Protein AF-E1ZP11-F1 (afdb_monomer)

Foldseek 3Di:
DDDPQPPDPPPPLVPLLVVLVVLLVVLVVVVDDFFALVNLLVCLPDPPQQLVNQDGNHNLLSVLCVVVVPRSSLLRQDDLVNLVVNDVDSVVSVVVNVVSVVVNVVSSVSSVVSSVVVVVVVVVVVVVVVPPDDDDDPPPPVPVVVVVVVVVVVVVVVVVVVVVVVVVVVVVVVVVVVVVVVVVVVVVVVVVVVVVVVVVVVVVVVVVVVVVVVVVVVVVVVVVVVVVVVVVDDDDDDDDDDDDDDDDPVVVVVVVVVVVVVVVVVVVVVVVVVVVVVVVVVVVVVVVVVVVVVVVVVVVVVVVVVVVVVVVVVVVVVVVVVVVVVVVVVVVVVVVVVVVVVVVVVVVVVVVVVVVVVVVVVVVVVVVVVVVVVVVVVVVVVVVVVVVVVVVVVVVVVVVVVVVVVVVVVVVVVVVVVVVVVVVVVVVVVVVVVVVVVVVVVVVVVVVVVVVVVVVVVVVVVVVVVVVVVVVVVVVVVVVVVVPPPVPPPDDPDPDDDPVVVPPDD

Radius of gyration: 90.72 Å; Cα contacts (8 Å, |Δi|>4): 119; chains: 1; bounding box: 196×43×302 Å

Mean predicted aligned error: 21.11 Å

Structure (mmCIF, N/CA/C/O backbone):
data_AF-E1ZP11-F1
#
_entry.id   AF-E1ZP11-F1
#
loop_
_atom_site.group_PDB
_atom_site.id
_atom_site.type_symbol
_atom_site.label_atom_id
_atom_site.label_alt_id
_atom_site.label_comp_id
_atom_site.label_asym_id
_atom_site.label_entity_id
_atom_site.label_seq_id
_atom_site.pdbx_PDB_ins_code
_atom_site.Cartn_x
_atom_site.Cartn_y
_atom_site.Cartn_z
_atom_site.occupancy
_atom_site.B_iso_or_equiv
_atom_site.auth_seq_id
_atom_site.auth_comp_id
_atom_site.auth_asym_id
_atom_site.auth_atom_id
_atom_site.pdbx_PDB_model_num
ATOM 1 N N . MET A 1 1 ? 62.024 -9.717 11.336 1.00 39.78 1 MET A N 1
ATOM 2 C CA . MET A 1 1 ? 61.017 -9.051 12.190 1.00 39.78 1 MET A CA 1
ATOM 3 C C . MET A 1 1 ? 59.680 -9.188 11.478 1.00 39.78 1 MET A C 1
ATOM 5 O O . MET A 1 1 ? 59.434 -8.442 10.540 1.00 39.78 1 MET A O 1
ATOM 9 N N . GLY A 1 2 ? 58.913 -10.237 11.787 1.00 47.22 2 GLY A N 1
ATOM 10 C CA . GLY A 1 2 ? 57.655 -10.527 11.093 1.00 47.22 2 GLY A CA 1
ATOM 11 C C . GLY A 1 2 ? 56.611 -9.476 11.444 1.00 47.22 2 GLY A C 1
ATOM 12 O O . GLY A 1 2 ? 56.251 -9.351 12.612 1.00 47.22 2 GLY A O 1
ATOM 13 N N . ALA A 1 3 ? 56.169 -8.699 10.455 1.00 45.94 3 ALA A N 1
ATOM 14 C CA . ALA A 1 3 ? 54.997 -7.853 10.618 1.00 45.94 3 ALA A CA 1
ATOM 15 C C . ALA A 1 3 ? 53.807 -8.767 10.961 1.00 45.94 3 ALA A C 1
ATOM 17 O O . ALA A 1 3 ? 53.644 -9.786 10.281 1.00 45.94 3 ALA A O 1
ATOM 18 N N . PRO A 1 4 ? 53.026 -8.466 12.014 1.00 47.03 4 PRO A N 1
ATOM 19 C CA . PRO A 1 4 ? 51.849 -9.255 12.346 1.00 47.03 4 PRO A CA 1
ATOM 20 C C . PRO A 1 4 ? 50.947 -9.274 11.114 1.00 47.03 4 PRO A C 1
ATOM 22 O O . PRO A 1 4 ? 50.543 -8.223 10.615 1.00 47.03 4 PRO A O 1
ATOM 25 N N . THR A 1 5 ? 50.706 -10.465 10.573 1.00 47.81 5 THR A N 1
ATOM 26 C CA . THR A 1 5 ? 49.776 -10.643 9.466 1.00 47.81 5 THR A CA 1
ATOM 27 C C . THR A 1 5 ? 48.412 -10.106 9.906 1.00 47.81 5 THR A C 1
ATOM 29 O O . THR A 1 5 ? 47.981 -10.391 11.026 1.00 47.81 5 THR A O 1
ATOM 32 N N . PRO A 1 6 ? 47.708 -9.326 9.069 1.00 51.75 6 PRO A N 1
ATOM 33 C CA . PRO A 1 6 ? 46.373 -8.811 9.365 1.00 51.75 6 PRO A CA 1
ATOM 34 C C . PRO A 1 6 ? 45.306 -9.917 9.266 1.00 51.75 6 PRO A C 1
ATOM 36 O O . PRO A 1 6 ? 44.173 -9.663 8.864 1.00 51.75 6 PRO A O 1
ATOM 39 N N . GLU A 1 7 ? 45.646 -11.151 9.654 1.00 44.94 7 GLU A N 1
ATOM 40 C CA . GLU A 1 7 ? 44.672 -12.197 9.933 1.00 44.94 7 GLU A CA 1
ATOM 41 C C . GLU A 1 7 ? 43.923 -11.801 11.200 1.00 44.94 7 GLU A C 1
ATOM 43 O O . GLU A 1 7 ? 44.253 -12.174 12.322 1.00 44.94 7 GLU A O 1
ATOM 48 N N . THR A 1 8 ? 42.911 -10.967 10.980 1.00 52.72 8 THR A N 1
ATOM 49 C CA . THR A 1 8 ? 41.624 -11.029 11.651 1.00 52.72 8 THR A CA 1
ATOM 50 C C . THR A 1 8 ? 41.728 -11.436 13.113 1.00 52.72 8 THR A C 1
ATOM 52 O O . THR A 1 8 ? 41.360 -12.548 13.495 1.00 52.72 8 THR A O 1
ATOM 55 N N . SER A 1 9 ? 42.115 -10.488 13.963 1.00 55.97 9 SER A N 1
ATOM 56 C CA . SER A 1 9 ? 41.694 -10.491 15.359 1.00 55.97 9 SER A CA 1
ATOM 57 C C . SER A 1 9 ? 40.176 -10.277 15.408 1.00 55.97 9 SER A C 1
ATOM 59 O O . SER A 1 9 ? 39.669 -9.272 15.905 1.00 55.97 9 SER A O 1
ATOM 61 N N . ARG A 1 10 ? 39.415 -11.229 14.841 1.00 68.38 10 ARG A N 1
ATOM 62 C CA . ARG A 1 10 ? 37.992 -11.379 15.112 1.00 68.38 10 ARG A CA 1
ATOM 63 C C . ARG A 1 10 ? 37.915 -11.462 16.620 1.00 68.38 10 ARG A C 1
ATOM 65 O O . ARG A 1 10 ? 38.446 -12.399 17.220 1.00 68.38 10 ARG A O 1
ATOM 72 N N . ARG A 1 11 ? 37.334 -10.425 17.221 1.00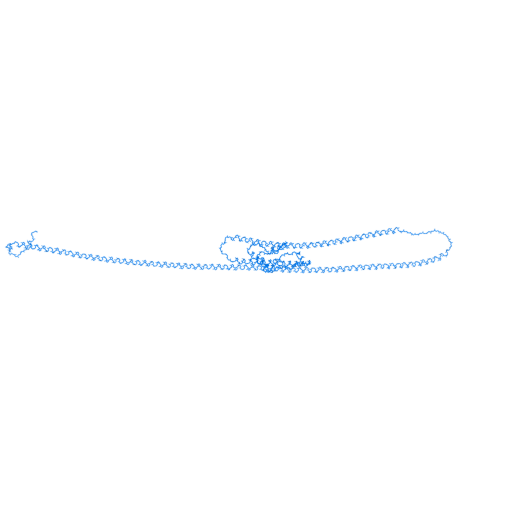 79.69 11 ARG A N 1
ATOM 73 C CA . ARG A 1 11 ? 37.085 -10.400 18.655 1.00 79.69 11 ARG A CA 1
ATOM 74 C C . ARG A 1 11 ? 36.417 -11.730 18.999 1.00 79.69 11 ARG A C 1
ATOM 76 O O . ARG A 1 11 ? 35.465 -12.102 18.305 1.00 79.69 11 ARG A O 1
ATOM 83 N N . PRO A 1 12 ? 36.920 -12.479 19.994 1.00 88.25 12 PRO A N 1
ATOM 84 C CA . PRO A 1 12 ? 36.317 -13.751 20.345 1.00 88.25 12 PRO A CA 1
ATOM 85 C C . PRO A 1 12 ? 34.819 -13.559 20.564 1.00 88.25 12 PRO A C 1
ATOM 87 O O . PRO A 1 12 ? 34.416 -12.573 21.185 1.00 88.25 12 PRO A O 1
ATOM 90 N N . LEU A 1 13 ? 34.001 -14.473 20.042 1.00 84.50 13 LEU A N 1
ATOM 91 C CA . LEU A 1 13 ? 32.548 -14.293 19.958 1.00 84.50 13 LEU A CA 1
ATOM 92 C C . LEU A 1 13 ? 31.906 -13.925 21.310 1.00 84.50 13 LEU A C 1
ATOM 94 O O . LEU A 1 13 ? 30.996 -13.108 21.377 1.00 84.50 13 LEU A O 1
ATOM 98 N N . TYR A 1 14 ? 32.455 -14.447 22.406 1.00 90.31 14 TYR A N 1
ATOM 99 C CA . TYR A 1 14 ? 31.993 -14.152 23.760 1.00 90.31 14 TYR A CA 1
ATOM 100 C C . TYR A 1 14 ? 32.256 -12.706 24.223 1.00 90.31 14 TYR A C 1
ATOM 102 O O . TYR A 1 14 ? 31.541 -12.204 25.085 1.00 90.31 14 TYR A O 1
ATOM 110 N N . THR A 1 15 ? 33.266 -12.018 23.681 1.00 90.88 15 THR A N 1
ATOM 111 C CA . THR A 1 15 ? 33.659 -10.677 24.153 1.00 90.88 15 THR A CA 1
ATOM 112 C C . THR A 1 15 ? 32.684 -9.598 23.696 1.00 90.88 15 THR A C 1
ATOM 114 O O . THR A 1 15 ? 32.229 -8.807 24.520 1.00 90.88 15 THR A O 1
ATOM 117 N N . TRP A 1 16 ? 32.312 -9.587 22.413 1.00 90.44 16 TRP A N 1
ATOM 118 C CA . TRP A 1 16 ? 31.368 -8.602 21.882 1.00 90.44 16 TRP A CA 1
ATOM 119 C C . TRP A 1 16 ? 29.923 -8.905 22.301 1.00 90.44 16 TRP A C 1
ATOM 121 O O . TRP A 1 16 ? 29.155 -7.973 22.528 1.00 90.44 16 TRP A O 1
ATOM 131 N N . LEU A 1 17 ? 29.559 -10.181 22.496 1.00 93.44 17 LEU A N 1
ATOM 132 C CA . LEU A 1 17 ? 28.259 -10.544 23.073 1.00 93.44 17 LEU A CA 1
ATOM 133 C C . LEU A 1 17 ? 28.115 -10.026 24.506 1.00 93.44 17 LEU A C 1
ATOM 135 O O . LEU A 1 17 ? 27.121 -9.374 24.816 1.00 93.44 17 LEU A O 1
ATOM 139 N N . ALA A 1 18 ? 29.130 -10.226 25.354 1.00 94.31 18 ALA A N 1
ATOM 140 C CA . ALA A 1 18 ? 29.127 -9.683 26.711 1.00 94.31 18 ALA A CA 1
ATOM 141 C C . ALA A 1 18 ? 29.075 -8.143 26.716 1.00 94.31 18 ALA A C 1
ATOM 143 O O . ALA A 1 18 ? 28.447 -7.537 27.585 1.00 94.31 18 ALA A O 1
ATOM 144 N N . GLU A 1 19 ? 29.720 -7.490 25.743 1.00 92.88 19 GLU A N 1
ATOM 145 C CA . GLU A 1 19 ? 29.642 -6.039 25.565 1.00 92.88 19 GLU A CA 1
ATOM 146 C C . GLU A 1 19 ? 28.220 -5.594 25.180 1.00 92.88 19 GLU A C 1
ATOM 148 O O . GLU A 1 19 ? 27.690 -4.665 25.789 1.00 92.88 19 GLU A O 1
ATOM 153 N N . LEU A 1 20 ? 27.556 -6.293 24.252 1.00 92.50 20 LEU A N 1
ATOM 154 C CA . LEU A 1 20 ? 26.165 -6.021 23.878 1.00 92.50 20 LEU A CA 1
ATOM 155 C C . LEU A 1 20 ? 25.178 -6.261 25.021 1.00 92.50 20 LEU A C 1
ATOM 157 O O . LEU A 1 20 ? 24.262 -5.463 25.194 1.00 92.50 20 LEU A O 1
ATOM 161 N N . GLU A 1 21 ? 25.353 -7.311 25.820 1.00 93.38 21 GLU A N 1
ATOM 162 C CA . GLU A 1 21 ? 24.506 -7.562 26.991 1.00 93.38 21 GLU A CA 1
ATOM 163 C C . GLU A 1 21 ? 24.641 -6.445 28.029 1.00 93.38 21 GLU A C 1
ATOM 165 O O . GLU A 1 21 ? 23.634 -5.887 28.468 1.00 93.38 21 GLU A O 1
ATOM 170 N N . ARG A 1 22 ? 25.873 -6.012 28.334 1.00 93.62 22 ARG A N 1
ATOM 171 C CA . ARG A 1 22 ? 26.100 -4.839 29.197 1.00 93.62 22 ARG A CA 1
ATOM 172 C C . ARG A 1 22 ? 25.450 -3.581 28.624 1.00 93.62 22 ARG A C 1
ATOM 174 O O . ARG A 1 22 ? 24.885 -2.782 29.370 1.00 93.62 22 ARG A O 1
ATOM 181 N N . MET A 1 23 ? 25.521 -3.392 27.305 1.00 91.94 23 MET A N 1
ATOM 182 C CA . MET A 1 23 ? 24.898 -2.254 26.629 1.00 91.94 23 MET A CA 1
ATOM 183 C C . MET A 1 23 ? 23.372 -2.331 26.645 1.00 91.94 23 MET A C 1
ATOM 185 O O . MET A 1 23 ? 22.733 -1.295 26.807 1.00 91.94 23 MET A O 1
ATOM 189 N N . ARG A 1 24 ? 22.778 -3.524 26.540 1.00 92.62 24 ARG A N 1
ATOM 190 C CA . ARG A 1 24 ? 21.332 -3.743 26.682 1.00 92.62 24 ARG A CA 1
ATOM 191 C C . ARG A 1 24 ? 20.861 -3.296 28.061 1.00 92.62 24 ARG A C 1
ATOM 193 O O . ARG A 1 24 ? 19.896 -2.539 28.163 1.00 92.62 24 ARG A O 1
ATOM 200 N N . ASP A 1 25 ? 21.571 -3.718 29.100 1.00 91.75 25 ASP A N 1
ATOM 201 C CA . ASP A 1 25 ? 21.212 -3.417 30.484 1.00 91.75 25 ASP A CA 1
ATOM 202 C C . ASP A 1 25 ? 21.407 -1.915 30.786 1.00 91.75 25 ASP A C 1
ATOM 204 O O . ASP A 1 25 ? 20.545 -1.273 31.392 1.00 91.75 25 ASP A O 1
ATOM 208 N N . ALA A 1 26 ? 22.474 -1.300 30.259 1.00 90.31 26 ALA A N 1
ATOM 209 C CA . ALA A 1 26 ? 22.696 0.148 30.338 1.00 90.31 26 ALA A CA 1
ATOM 210 C C . ALA A 1 26 ? 21.679 0.971 29.520 1.00 90.31 26 ALA A C 1
ATOM 212 O O . ALA A 1 26 ? 21.339 2.097 29.883 1.00 90.31 26 ALA A O 1
ATOM 213 N N . ALA A 1 27 ? 21.186 0.433 28.405 1.00 88.81 27 ALA A N 1
ATOM 214 C CA . ALA A 1 27 ? 20.169 1.078 27.583 1.00 88.81 27 ALA A CA 1
ATOM 215 C C . ALA A 1 27 ? 18.791 1.048 28.259 1.00 88.81 27 ALA A C 1
ATOM 217 O O . ALA A 1 27 ? 18.020 2.004 28.137 1.00 88.81 27 ALA A O 1
ATOM 218 N N . ALA A 1 28 ? 18.491 -0.031 28.990 1.00 87.81 28 ALA A N 1
ATOM 219 C CA . ALA A 1 28 ? 17.269 -0.169 29.775 1.00 87.81 28 ALA A CA 1
ATOM 220 C C . ALA A 1 28 ? 17.216 0.821 30.950 1.00 87.81 28 ALA A C 1
ATOM 222 O O . ALA A 1 28 ? 16.143 1.338 31.255 1.00 87.81 28 ALA A O 1
ATOM 223 N N . SER A 1 29 ? 18.362 1.147 31.560 1.00 89.69 29 SER A N 1
ATOM 224 C CA . SER A 1 29 ? 18.434 2.129 32.653 1.00 89.69 29 SER A CA 1
ATOM 225 C C . SER A 1 29 ? 18.308 3.589 32.196 1.00 89.69 29 SER A C 1
ATOM 227 O O . SER A 1 29 ? 18.137 4.478 33.025 1.00 89.69 29 SER A O 1
ATOM 229 N N . GLY A 1 30 ? 18.383 3.861 30.886 1.00 88.00 30 GLY A N 1
ATOM 230 C CA . GLY A 1 30 ? 18.268 5.214 30.330 1.00 88.00 30 GLY A CA 1
ATOM 231 C C . GLY A 1 30 ? 19.472 6.124 30.606 1.00 88.00 30 GLY A C 1
ATOM 232 O O . GLY A 1 30 ? 19.399 7.317 30.328 1.00 88.00 30 GLY A O 1
ATOM 233 N N . ALA A 1 31 ? 20.583 5.582 31.114 1.00 84.94 31 ALA A N 1
ATOM 234 C CA . ALA A 1 31 ? 21.754 6.357 31.531 1.00 84.94 31 ALA A CA 1
ATOM 235 C C . ALA A 1 31 ? 22.596 6.929 30.369 1.00 84.94 31 ALA A C 1
ATOM 237 O O . ALA A 1 31 ? 23.484 7.748 30.596 1.00 84.94 31 ALA A O 1
ATOM 238 N N . ARG A 1 32 ? 22.364 6.490 29.124 1.00 86.81 32 ARG A N 1
ATOM 239 C CA . ARG A 1 32 ? 23.138 6.897 27.938 1.00 86.81 32 ARG A CA 1
ATOM 240 C C . ARG A 1 32 ? 22.234 7.414 26.823 1.00 86.81 32 ARG A C 1
ATOM 242 O O . ARG A 1 32 ? 21.099 6.963 26.668 1.00 86.81 32 ARG A O 1
ATOM 249 N N . ALA A 1 33 ? 22.769 8.331 26.013 1.00 90.19 33 ALA A N 1
ATOM 250 C CA . ALA A 1 33 ? 22.117 8.789 24.790 1.00 90.19 33 ALA A CA 1
ATOM 251 C C . ALA A 1 33 ? 21.802 7.592 23.881 1.00 90.19 33 ALA A C 1
ATOM 253 O O . ALA A 1 33 ? 22.640 6.703 23.722 1.00 90.19 33 ALA A O 1
ATOM 254 N N . LYS A 1 34 ? 20.590 7.564 23.316 1.00 93.06 34 LYS A N 1
ATOM 255 C CA . LYS A 1 34 ? 20.090 6.456 22.493 1.00 93.06 34 LYS A CA 1
ATOM 256 C C . LYS A 1 34 ? 20.607 6.601 21.066 1.00 93.06 34 LYS A C 1
ATOM 258 O O . LYS A 1 34 ? 20.261 7.555 20.385 1.00 93.06 34 LYS A O 1
ATOM 263 N N . PHE A 1 35 ? 21.381 5.620 20.636 1.00 93.94 35 PHE A N 1
ATOM 264 C CA . PHE A 1 35 ? 22.008 5.520 19.330 1.00 93.94 35 PHE A CA 1
ATOM 265 C C . PHE A 1 35 ? 21.459 4.273 18.639 1.00 93.94 35 PHE A C 1
ATOM 267 O O . PHE A 1 35 ? 21.543 3.161 19.172 1.00 93.94 35 PHE A O 1
ATOM 274 N N . THR A 1 36 ? 20.783 4.463 17.516 1.00 96.62 36 THR A N 1
ATOM 275 C CA . THR A 1 36 ? 20.052 3.421 16.791 1.00 96.62 36 THR A CA 1
ATOM 276 C C . THR A 1 36 ? 20.891 2.817 15.666 1.00 96.62 36 THR A C 1
ATOM 278 O O . THR A 1 36 ? 21.903 3.383 15.275 1.00 96.62 36 THR A O 1
ATOM 281 N N . VAL A 1 37 ? 20.457 1.679 15.106 1.00 95.81 37 VAL A N 1
ATOM 282 C CA . VAL A 1 37 ? 21.101 1.080 13.914 1.00 95.81 37 VAL A CA 1
ATOM 283 C C . VAL A 1 37 ? 21.160 2.057 12.729 1.00 95.81 37 VAL A C 1
ATOM 285 O O . VAL A 1 37 ? 22.113 2.017 11.962 1.00 95.81 37 VAL A O 1
ATOM 288 N N . LEU A 1 38 ? 20.169 2.945 12.586 1.00 95.56 38 LEU A N 1
ATOM 289 C CA . LEU A 1 38 ? 20.170 3.978 11.543 1.00 95.56 38 LEU A CA 1
ATOM 290 C C . LEU A 1 38 ? 21.293 4.990 11.781 1.00 95.56 38 LEU A C 1
ATOM 292 O O . LEU A 1 38 ? 22.062 5.269 10.873 1.00 95.56 38 LEU A O 1
ATOM 296 N N . ASP A 1 39 ? 21.466 5.439 13.024 1.00 95.81 39 ASP A N 1
ATOM 297 C CA . ASP A 1 39 ? 22.561 6.352 13.353 1.00 95.81 39 ASP A CA 1
ATOM 298 C C . ASP A 1 39 ? 23.935 5.673 13.166 1.00 95.81 39 ASP A C 1
ATOM 300 O O . ASP A 1 39 ? 24.895 6.309 12.733 1.00 95.81 39 ASP A O 1
ATOM 304 N N . VAL A 1 40 ? 24.033 4.364 13.453 1.00 94.50 40 VAL A N 1
ATOM 305 C CA . VAL A 1 40 ? 25.230 3.555 13.153 1.00 94.50 40 VAL A CA 1
ATOM 306 C C . VAL A 1 40 ? 25.492 3.520 11.646 1.00 94.50 40 VAL A C 1
ATOM 308 O O . VAL A 1 40 ? 26.645 3.654 11.245 1.00 94.50 40 VAL A O 1
ATOM 311 N N . ALA A 1 41 ? 24.455 3.360 10.816 1.00 94.19 41 ALA A N 1
ATOM 312 C CA . ALA A 1 41 ? 24.583 3.369 9.360 1.00 94.19 41 ALA A CA 1
ATOM 313 C C . ALA A 1 41 ? 25.178 4.689 8.863 1.00 94.19 41 ALA A C 1
ATOM 315 O O . ALA A 1 41 ? 26.163 4.669 8.126 1.00 94.19 41 ALA A O 1
ATOM 316 N N . ASP A 1 42 ? 24.629 5.808 9.331 1.00 94.62 42 ASP A N 1
ATOM 317 C CA . ASP A 1 42 ? 25.051 7.144 8.914 1.00 94.62 42 ASP A CA 1
ATOM 318 C C . ASP A 1 42 ? 26.491 7.430 9.364 1.00 94.62 42 ASP A C 1
ATOM 320 O O . ASP A 1 42 ? 27.329 7.840 8.561 1.00 94.62 42 ASP A O 1
ATOM 324 N N . ARG A 1 43 ? 26.832 7.106 10.621 1.00 93.94 43 ARG A N 1
ATOM 325 C CA . ARG A 1 43 ? 28.194 7.303 11.148 1.00 93.94 43 ARG A CA 1
ATOM 326 C C . ARG A 1 43 ? 29.222 6.318 10.618 1.00 93.94 43 ARG A C 1
ATOM 328 O O . ARG A 1 43 ? 30.414 6.598 10.689 1.00 93.94 43 ARG A O 1
ATOM 335 N N . SER A 1 44 ? 28.803 5.152 10.127 1.00 93.75 44 SER A N 1
ATOM 336 C CA . SER A 1 44 ? 29.742 4.132 9.644 1.00 93.75 44 SER A CA 1
ATOM 337 C C . SER A 1 44 ? 30.581 4.617 8.464 1.00 93.75 44 SER A C 1
ATOM 339 O O . SER A 1 44 ? 31.670 4.090 8.269 1.00 93.75 44 SER A O 1
ATOM 341 N N . VAL A 1 45 ? 30.084 5.608 7.715 1.00 93.25 45 VAL A N 1
ATOM 342 C CA . VAL A 1 45 ? 30.723 6.190 6.527 1.00 93.25 45 VAL A CA 1
ATOM 343 C C . VAL A 1 45 ? 31.717 7.301 6.895 1.00 93.25 45 VAL A C 1
ATOM 345 O O . VAL A 1 45 ? 32.571 7.659 6.086 1.00 93.25 45 VAL A O 1
ATOM 348 N N . GLU A 1 46 ? 31.648 7.845 8.114 1.00 92.69 46 GLU A N 1
ATOM 349 C CA . GLU A 1 46 ? 32.518 8.942 8.533 1.00 92.69 46 GLU A CA 1
ATOM 350 C C . GLU A 1 46 ? 33.976 8.464 8.702 1.00 92.69 46 GLU A C 1
ATOM 352 O O . GLU A 1 46 ? 34.242 7.489 9.420 1.00 92.69 46 GLU A O 1
ATOM 357 N N . PRO A 1 47 ? 34.958 9.144 8.077 1.00 90.19 47 PRO A N 1
ATOM 358 C CA . PRO A 1 47 ? 36.359 8.778 8.223 1.00 90.19 47 PRO A CA 1
ATOM 359 C C . PRO A 1 47 ? 36.804 8.942 9.683 1.00 90.19 47 PRO A C 1
ATOM 361 O O . PRO A 1 47 ? 36.589 9.979 10.304 1.00 90.19 47 PRO A O 1
ATOM 364 N N . GLY A 1 48 ? 37.449 7.910 10.235 1.00 87.00 48 GLY A N 1
ATOM 365 C CA . GLY A 1 48 ? 37.902 7.894 11.632 1.00 87.00 48 GLY A CA 1
ATOM 366 C C . GLY A 1 48 ? 36.881 7.342 12.632 1.00 87.00 48 GLY A C 1
ATOM 367 O O . GLY A 1 48 ? 37.169 7.296 13.830 1.00 87.00 48 GLY A O 1
ATOM 368 N N . CYS A 1 49 ? 35.718 6.876 12.166 1.00 91.12 49 CYS A N 1
ATOM 369 C CA . CYS A 1 49 ? 34.772 6.158 13.008 1.00 91.12 49 CYS A CA 1
ATOM 370 C C . CYS A 1 49 ? 35.417 4.876 13.570 1.00 91.12 49 CYS A C 1
ATOM 372 O O . CYS A 1 49 ? 36.037 4.088 12.853 1.00 91.12 49 CYS A O 1
ATOM 374 N N . THR A 1 50 ? 35.317 4.681 14.886 1.00 91.50 50 THR A N 1
ATOM 375 C CA . THR A 1 50 ? 35.878 3.506 15.569 1.00 91.50 50 THR A CA 1
ATOM 376 C C . THR A 1 50 ? 34.802 2.444 15.771 1.00 91.50 50 THR A C 1
ATOM 378 O O . THR A 1 50 ? 33.619 2.761 15.868 1.00 91.50 50 THR A O 1
ATOM 381 N N . ALA A 1 51 ? 35.197 1.177 15.935 1.00 88.81 51 ALA A N 1
ATOM 382 C CA . ALA A 1 51 ? 34.248 0.095 16.224 1.00 88.81 51 ALA A CA 1
ATOM 383 C C . ALA A 1 51 ? 33.364 0.385 17.457 1.00 88.81 51 ALA A C 1
ATOM 385 O O . ALA A 1 51 ? 32.191 0.030 17.469 1.00 88.81 51 ALA A O 1
ATOM 386 N N . ALA A 1 52 ? 33.900 1.085 18.465 1.00 89.75 52 ALA A N 1
ATOM 387 C CA . ALA A 1 52 ? 33.143 1.507 19.643 1.00 89.75 52 ALA A CA 1
ATOM 388 C C . ALA A 1 52 ? 32.087 2.582 19.324 1.00 89.75 52 ALA A C 1
ATOM 390 O O . ALA A 1 52 ? 31.020 2.589 19.932 1.00 89.75 52 ALA A O 1
ATOM 391 N N . ALA A 1 53 ? 32.353 3.471 18.360 1.00 90.19 53 ALA A N 1
ATOM 392 C CA . ALA A 1 53 ? 31.392 4.478 17.908 1.00 90.19 53 ALA A CA 1
ATOM 393 C C . ALA A 1 53 ? 30.235 3.866 17.094 1.00 90.19 53 ALA A C 1
ATOM 395 O O . ALA A 1 53 ? 29.134 4.414 17.095 1.00 90.19 53 ALA A O 1
ATOM 396 N N . CYS A 1 54 ? 30.460 2.709 16.462 1.00 90.31 54 CYS A N 1
ATOM 397 C CA . CYS A 1 54 ? 29.429 1.924 15.777 1.00 90.31 54 CYS A CA 1
ATOM 398 C C . CYS A 1 54 ? 28.590 1.040 16.717 1.00 90.31 54 CYS A C 1
ATOM 400 O O . CYS A 1 54 ? 27.720 0.310 16.242 1.00 90.31 54 CYS A O 1
ATOM 402 N N . MET A 1 55 ? 28.816 1.078 18.034 1.00 93.50 55 MET A N 1
ATOM 403 C CA . MET A 1 55 ? 28.025 0.289 18.977 1.00 93.50 55 MET A CA 1
ATOM 404 C C . MET A 1 55 ? 26.643 0.926 19.191 1.00 93.50 55 MET A C 1
ATOM 406 O O . MET A 1 55 ? 26.559 2.034 19.732 1.00 93.50 55 MET A O 1
ATOM 410 N N . PRO A 1 56 ? 25.536 0.247 18.825 1.00 95.69 56 PRO A N 1
ATOM 411 C CA . PRO A 1 56 ? 24.206 0.762 19.105 1.00 95.69 56 PRO A CA 1
ATOM 412 C C . PRO A 1 56 ? 23.967 0.800 20.617 1.00 95.69 56 PRO A C 1
ATOM 414 O O . PRO A 1 56 ? 24.311 -0.128 21.347 1.00 95.69 56 PRO A O 1
ATOM 417 N N . THR A 1 57 ? 23.333 1.867 21.096 1.00 95.25 57 THR A N 1
ATOM 418 C CA . THR A 1 57 ? 22.965 2.032 22.514 1.00 95.25 57 THR A CA 1
ATOM 419 C C . THR A 1 57 ? 21.449 2.042 22.722 1.00 95.25 57 THR A C 1
ATOM 421 O O . THR A 1 57 ? 20.968 2.086 23.848 1.00 95.25 57 THR A O 1
ATOM 424 N N . SER A 1 58 ? 20.660 2.020 21.646 1.00 95.56 58 SER A N 1
ATOM 425 C CA . SER A 1 58 ? 19.206 1.897 21.717 1.00 95.56 58 SER A CA 1
ATOM 426 C C . SER A 1 58 ? 18.811 0.457 22.076 1.00 95.56 58 SER A C 1
ATOM 428 O O . SER A 1 58 ? 19.248 -0.457 21.372 1.00 95.56 58 SER A O 1
ATOM 430 N N . PRO A 1 59 ? 17.928 0.223 23.075 1.00 95.81 59 PRO A N 1
ATOM 431 C CA . PRO A 1 59 ? 17.585 -1.127 23.538 1.00 95.81 59 PRO A CA 1
ATOM 432 C C . PRO A 1 59 ? 17.156 -2.072 22.409 1.00 95.81 59 PRO A C 1
ATOM 434 O O . PRO A 1 59 ? 17.617 -3.203 22.325 1.00 95.81 59 PRO A O 1
ATOM 437 N N . ARG A 1 60 ? 16.329 -1.575 21.479 1.00 96.06 60 ARG A N 1
ATOM 438 C CA . ARG A 1 60 ? 15.824 -2.359 20.338 1.00 96.06 60 ARG A CA 1
ATOM 439 C C . ARG A 1 60 ? 16.895 -2.651 19.293 1.00 96.06 60 ARG A C 1
ATOM 441 O O . ARG A 1 60 ? 16.832 -3.660 18.610 1.00 96.06 60 ARG A O 1
ATOM 448 N N . SER A 1 61 ? 17.852 -1.740 19.137 1.00 97.06 61 SER A N 1
ATOM 449 C CA . SER A 1 61 ? 18.961 -1.914 18.193 1.00 97.06 61 SER A CA 1
ATOM 450 C C . SER A 1 61 ? 19.957 -2.944 18.725 1.00 97.06 61 SER A C 1
ATOM 452 O O . SER A 1 61 ? 20.380 -3.820 17.982 1.00 97.06 61 SER A O 1
ATOM 454 N N . VAL A 1 62 ? 20.241 -2.896 20.030 1.00 96.56 62 VAL A N 1
ATOM 455 C CA . VAL A 1 62 ? 21.042 -3.910 20.728 1.00 96.56 62 VAL A CA 1
ATOM 456 C C . VAL A 1 62 ? 20.366 -5.283 20.670 1.00 96.56 62 VAL A C 1
ATOM 458 O O . VAL A 1 62 ? 21.016 -6.272 20.344 1.00 96.56 62 VAL A O 1
ATOM 461 N N . GLU A 1 63 ? 19.056 -5.352 20.924 1.00 96.25 63 GLU A N 1
ATOM 462 C CA . GLU A 1 63 ? 18.304 -6.608 20.830 1.00 96.25 63 GLU A CA 1
ATOM 463 C C . GLU A 1 63 ? 18.303 -7.181 19.404 1.00 96.25 63 GLU A C 1
ATOM 465 O O . GLU A 1 63 ? 18.481 -8.385 19.240 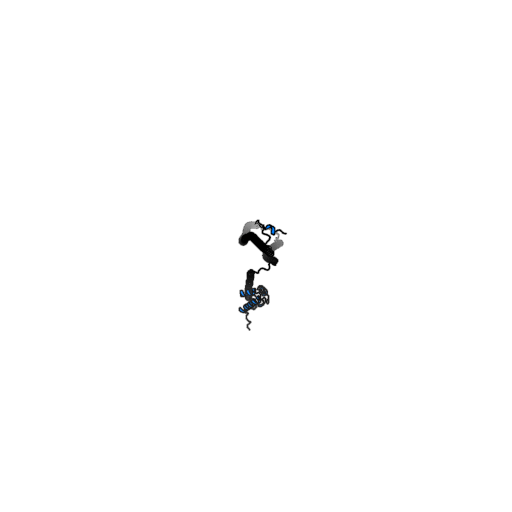1.00 96.25 63 GLU A O 1
ATOM 470 N N . ALA A 1 64 ? 18.178 -6.340 18.370 1.00 97.69 64 ALA A N 1
ATOM 471 C CA . ALA A 1 64 ? 18.285 -6.783 16.979 1.00 97.69 64 ALA A CA 1
ATOM 472 C C . ALA A 1 64 ? 19.665 -7.402 16.673 1.00 97.69 64 ALA A C 1
ATOM 474 O O . ALA A 1 64 ? 19.729 -8.474 16.069 1.00 97.69 64 ALA A O 1
ATOM 475 N N . CYS A 1 65 ? 20.759 -6.786 17.143 1.00 96.81 65 CYS A N 1
ATOM 476 C CA . CYS A 1 65 ? 22.111 -7.347 17.013 1.00 96.81 65 CYS A CA 1
ATOM 477 C C . CYS A 1 65 ? 22.249 -8.702 17.719 1.00 96.81 65 CYS A C 1
ATOM 479 O O . CYS A 1 65 ? 22.796 -9.637 17.135 1.00 96.81 65 CYS A O 1
ATOM 481 N N . LEU A 1 66 ? 21.713 -8.829 18.938 1.00 96.62 66 LEU A N 1
ATOM 482 C CA . LEU A 1 66 ? 21.739 -10.080 19.702 1.00 96.62 66 LEU A CA 1
ATOM 483 C C . LEU A 1 66 ? 20.932 -11.195 19.018 1.00 96.62 66 LEU A C 1
ATOM 485 O O . LEU A 1 66 ? 21.411 -12.322 18.937 1.00 96.62 66 LEU A O 1
ATOM 489 N N . ARG A 1 67 ? 19.738 -10.892 18.489 1.00 97.00 67 ARG A N 1
ATOM 490 C CA . ARG A 1 67 ? 18.877 -11.884 17.816 1.00 97.00 67 ARG A CA 1
ATOM 491 C C . ARG A 1 67 ? 19.474 -12.420 16.524 1.00 97.00 67 ARG A C 1
ATOM 493 O O . ARG A 1 67 ? 19.342 -13.606 16.245 1.00 97.00 67 ARG A O 1
ATOM 500 N N . LEU A 1 68 ? 20.102 -11.548 15.737 1.00 97.12 68 LEU A N 1
ATOM 501 C CA . LEU A 1 68 ? 20.716 -11.936 14.468 1.00 97.12 68 LEU A CA 1
ATOM 502 C C . LEU A 1 68 ? 22.151 -12.453 14.630 1.00 97.12 68 LEU A C 1
ATOM 504 O O . LEU A 1 68 ? 22.717 -12.969 13.671 1.00 97.12 68 LEU A O 1
ATOM 508 N N . GLY A 1 69 ? 22.753 -12.307 15.814 1.00 96.12 69 GLY A N 1
ATOM 509 C CA . GLY A 1 69 ? 24.150 -12.671 16.043 1.00 96.12 69 GLY A CA 1
ATOM 510 C C . GLY A 1 69 ? 25.126 -11.837 15.204 1.00 96.12 69 GLY A C 1
ATOM 511 O O . GLY A 1 69 ? 26.168 -12.344 14.791 1.00 96.12 69 GLY A O 1
ATOM 512 N N . ILE A 1 70 ? 24.786 -10.575 14.922 1.00 96.50 70 ILE A N 1
ATOM 513 C CA . ILE A 1 70 ? 25.611 -9.673 14.109 1.00 96.50 70 ILE A CA 1
ATOM 514 C C . ILE A 1 70 ? 26.455 -8.790 15.031 1.00 96.50 70 ILE A C 1
ATOM 516 O O . ILE A 1 70 ? 25.914 -8.017 15.822 1.00 96.50 70 ILE A O 1
ATOM 520 N N . ASP A 1 71 ? 27.778 -8.872 14.876 1.00 95.06 71 ASP A N 1
ATOM 521 C CA . ASP A 1 71 ? 28.736 -7.989 15.546 1.00 95.06 71 ASP A CA 1
ATOM 522 C C . ASP A 1 71 ? 28.628 -6.556 14.977 1.00 95.06 71 ASP A C 1
ATOM 524 O O . ASP A 1 71 ? 28.825 -6.365 13.769 1.00 95.06 71 ASP A O 1
ATOM 528 N N . PRO A 1 72 ? 28.352 -5.529 15.805 1.00 95.25 72 PRO A N 1
ATOM 529 C CA . PRO A 1 72 ? 28.306 -4.138 15.357 1.00 95.25 72 PRO A CA 1
ATOM 530 C C . PRO A 1 72 ? 29.610 -3.645 14.719 1.00 95.25 72 PRO A C 1
ATOM 532 O O . PRO A 1 72 ? 29.569 -2.779 13.846 1.00 95.25 72 PRO A O 1
ATOM 535 N N . ALA A 1 73 ? 30.767 -4.207 15.088 1.00 93.56 73 ALA A N 1
ATOM 536 C CA . ALA A 1 73 ? 32.048 -3.833 14.488 1.00 93.56 73 ALA A CA 1
ATOM 537 C C . ALA A 1 73 ? 32.123 -4.180 12.988 1.00 93.56 73 ALA A C 1
ATOM 539 O O . ALA A 1 73 ? 32.877 -3.554 12.244 1.00 93.56 73 ALA A O 1
ATOM 540 N N . CYS A 1 74 ? 31.319 -5.144 12.528 1.00 94.06 74 CYS A N 1
ATOM 541 C CA . CYS A 1 74 ? 31.196 -5.499 11.114 1.00 94.06 74 CYS A CA 1
ATOM 542 C C . CYS A 1 74 ? 30.329 -4.526 10.299 1.00 94.06 74 CYS A C 1
ATOM 544 O O . CYS A 1 74 ? 30.206 -4.711 9.091 1.00 94.06 74 CYS A O 1
ATOM 546 N N . LEU A 1 75 ? 29.700 -3.532 10.936 1.00 95.25 75 LEU A N 1
ATOM 547 C CA . LEU A 1 75 ? 28.904 -2.503 10.257 1.00 95.25 75 LEU A CA 1
ATOM 548 C C . LEU A 1 75 ? 29.741 -1.288 9.835 1.00 95.25 75 LEU A C 1
ATOM 550 O O . LEU A 1 75 ? 29.260 -0.458 9.063 1.00 95.25 75 LEU A O 1
ATOM 554 N N . LEU A 1 76 ? 30.978 -1.186 10.332 1.00 95.00 76 LEU A N 1
ATOM 555 C CA . LEU A 1 76 ? 31.913 -0.114 10.005 1.00 95.00 76 LEU A CA 1
ATOM 556 C C . LEU A 1 76 ? 32.283 -0.170 8.515 1.00 95.00 76 LEU A C 1
ATOM 558 O O . LEU A 1 76 ? 32.716 -1.216 8.029 1.00 95.00 76 LEU A O 1
ATOM 562 N N . HIS A 1 77 ? 32.138 0.946 7.795 1.00 95.81 77 HIS A N 1
ATOM 563 C CA . HIS A 1 77 ? 32.595 1.021 6.412 1.00 95.81 77 HIS A CA 1
ATOM 564 C C . HIS A 1 77 ? 34.123 1.086 6.386 1.00 95.81 77 HIS A C 1
ATOM 566 O O . HIS A 1 77 ? 34.748 1.897 7.073 1.00 95.81 77 HIS A O 1
ATOM 572 N N . ARG A 1 78 ? 34.732 0.211 5.589 1.00 95.00 78 ARG A N 1
ATOM 573 C CA . ARG A 1 78 ? 36.178 0.176 5.382 1.00 95.00 78 ARG A CA 1
ATOM 574 C C . ARG A 1 78 ? 36.455 0.668 3.965 1.00 95.00 78 ARG A C 1
ATOM 576 O O . ARG A 1 78 ? 35.996 0.017 3.030 1.00 95.00 78 ARG A O 1
ATOM 583 N N . PRO A 1 79 ? 37.173 1.788 3.779 1.00 95.62 79 PRO A N 1
ATOM 584 C CA . PRO A 1 79 ? 37.461 2.293 2.442 1.00 95.62 79 PRO A CA 1
ATOM 585 C C . PRO A 1 79 ? 38.385 1.330 1.689 1.00 95.62 79 PRO A C 1
ATOM 587 O O . PRO A 1 79 ? 39.133 0.570 2.308 1.00 95.62 79 PRO A O 1
ATOM 590 N N . LEU A 1 80 ? 38.389 1.406 0.355 1.00 95.69 80 LEU A N 1
ATOM 591 C CA . LEU A 1 80 ? 39.239 0.576 -0.510 1.00 95.69 80 LEU A CA 1
ATOM 592 C C . LEU A 1 80 ? 40.726 0.617 -0.098 1.00 95.69 80 LEU A C 1
ATOM 594 O O . LEU A 1 80 ? 41.403 -0.410 -0.107 1.00 95.69 80 LEU A O 1
ATOM 598 N N . ASP A 1 81 ? 41.203 1.768 0.382 1.00 95.12 81 ASP A N 1
ATOM 599 C CA . ASP A 1 81 ? 42.562 1.967 0.904 1.00 95.12 81 ASP A CA 1
ATOM 600 C C . ASP A 1 81 ? 42.945 0.999 2.033 1.00 95.12 81 ASP A C 1
ATOM 602 O O . ASP A 1 81 ? 44.114 0.641 2.177 1.00 95.12 81 ASP A O 1
ATOM 606 N N . HIS A 1 82 ? 41.980 0.561 2.847 1.00 93.62 82 HIS A N 1
ATOM 607 C CA . HIS A 1 82 ? 42.212 -0.428 3.900 1.00 93.62 82 HIS A CA 1
ATOM 608 C C . HIS A 1 82 ? 42.570 -1.802 3.308 1.00 93.62 82 HIS A C 1
ATOM 610 O O . HIS A 1 82 ? 43.478 -2.483 3.793 1.00 93.62 82 HIS A O 1
ATOM 616 N N . PHE A 1 83 ? 41.879 -2.199 2.240 1.00 94.56 83 PHE A N 1
ATOM 617 C CA . PHE A 1 83 ? 42.103 -3.471 1.553 1.00 94.56 83 PHE A CA 1
ATOM 618 C C . PHE A 1 83 ? 43.375 -3.438 0.713 1.00 94.56 83 PHE A C 1
ATOM 620 O O . PHE A 1 83 ? 44.119 -4.410 0.724 1.00 94.56 83 PHE A O 1
ATOM 627 N N . LEU A 1 84 ? 43.700 -2.300 0.094 1.00 95.00 84 LEU A N 1
ATOM 628 C CA . LEU A 1 84 ? 44.960 -2.109 -0.635 1.00 95.00 84 LEU A CA 1
ATOM 629 C C . LEU A 1 84 ? 46.208 -2.245 0.252 1.00 95.00 84 LEU A C 1
ATOM 631 O O . LEU A 1 84 ? 47.277 -2.587 -0.241 1.00 95.00 84 LEU A O 1
ATOM 635 N N . ARG A 1 85 ? 46.096 -1.980 1.561 1.00 93.75 85 ARG A N 1
ATOM 636 C CA . ARG A 1 85 ? 47.197 -2.204 2.518 1.00 93.75 85 ARG A CA 1
ATOM 637 C C . ARG A 1 85 ? 47.338 -3.666 2.935 1.00 93.75 85 ARG A C 1
ATOM 639 O O . ARG A 1 85 ? 48.417 -4.062 3.366 1.00 93.75 85 ARG A O 1
ATOM 646 N N . SER A 1 86 ? 46.244 -4.421 2.872 1.00 89.31 86 SER A N 1
ATOM 647 C CA . SER A 1 86 ? 46.168 -5.803 3.358 1.00 89.31 86 SER A CA 1
ATOM 648 C C . SER A 1 86 ? 46.479 -6.800 2.241 1.00 89.31 86 SER A C 1
ATOM 650 O O . SER A 1 86 ? 47.239 -7.744 2.446 1.00 89.31 86 SER A O 1
ATOM 652 N N . GLU A 1 87 ? 45.934 -6.556 1.051 1.00 88.75 87 GLU A N 1
ATOM 653 C CA . GLU A 1 87 ? 46.100 -7.386 -0.136 1.00 88.75 87 GLU A CA 1
ATOM 654 C C . GLU A 1 87 ? 47.265 -6.902 -1.002 1.00 88.75 87 GLU A C 1
ATOM 656 O O . GLU A 1 87 ? 47.501 -5.708 -1.161 1.00 88.75 87 GLU A O 1
ATOM 661 N N . ARG A 1 88 ? 47.996 -7.840 -1.613 1.00 83.50 88 ARG A N 1
ATOM 662 C CA . ARG A 1 88 ? 49.131 -7.506 -2.496 1.00 83.50 88 ARG A CA 1
ATOM 663 C C . ARG A 1 88 ? 48.702 -7.066 -3.899 1.00 83.50 88 ARG A C 1
ATOM 665 O O . ARG A 1 88 ? 49.500 -6.449 -4.597 1.00 83.50 88 ARG A O 1
ATOM 672 N N . SER A 1 89 ? 47.489 -7.426 -4.325 1.00 94.88 89 SER A N 1
ATOM 673 C CA . SER A 1 89 ? 46.967 -7.152 -5.670 1.00 94.88 89 SER A CA 1
ATOM 674 C C . SER A 1 89 ? 45.786 -6.176 -5.613 1.00 94.88 89 SER A C 1
ATOM 676 O O . SER A 1 89 ? 44.883 -6.390 -4.799 1.00 94.88 89 SER A O 1
ATOM 678 N N . PRO A 1 90 ? 45.742 -5.145 -6.483 1.00 94.88 90 PRO A N 1
ATOM 679 C CA . PRO A 1 90 ? 44.645 -4.178 -6.508 1.00 94.88 90 PRO A CA 1
ATOM 680 C C . PRO A 1 90 ? 43.302 -4.815 -6.892 1.00 94.88 90 PRO A C 1
ATOM 682 O O . PRO A 1 90 ? 42.271 -4.429 -6.351 1.00 94.88 90 PRO A O 1
ATOM 685 N N . GLU A 1 91 ? 43.307 -5.830 -7.760 1.00 94.94 91 GLU A N 1
ATOM 686 C CA . GLU A 1 91 ? 42.089 -6.544 -8.167 1.00 94.94 91 GLU A CA 1
ATOM 687 C C . GLU A 1 91 ? 41.492 -7.351 -7.004 1.00 94.94 91 GLU A C 1
ATOM 689 O O . GLU A 1 91 ? 40.281 -7.341 -6.790 1.00 94.94 91 GLU A O 1
ATOM 694 N N . LEU A 1 92 ? 42.345 -8.000 -6.200 1.00 93.44 92 LEU A N 1
ATOM 695 C CA . LEU A 1 92 ? 41.911 -8.728 -5.003 1.00 93.44 92 LEU A CA 1
ATOM 696 C C . LEU A 1 92 ? 41.401 -7.774 -3.922 1.00 93.44 92 LEU A C 1
ATOM 698 O O . LEU A 1 92 ? 40.394 -8.068 -3.283 1.00 93.44 92 LEU A O 1
ATOM 702 N N . ALA A 1 93 ? 42.047 -6.616 -3.753 1.00 95.19 93 ALA A N 1
ATOM 703 C CA . ALA A 1 93 ? 41.584 -5.581 -2.834 1.00 95.19 93 ALA A CA 1
ATOM 704 C C . ALA A 1 93 ? 40.194 -5.057 -3.222 1.00 95.19 93 ALA A C 1
ATOM 706 O O . ALA A 1 93 ? 39.343 -4.879 -2.351 1.00 95.19 93 ALA A O 1
ATOM 707 N N . GLN A 1 94 ? 39.952 -4.845 -4.520 1.00 95.94 94 GLN A N 1
ATOM 708 C CA . GLN A 1 94 ? 38.655 -4.404 -5.023 1.00 95.94 94 GLN A CA 1
ATOM 709 C C . GLN A 1 94 ? 37.573 -5.469 -4.810 1.00 95.94 94 GLN A C 1
ATOM 711 O O . GLN A 1 94 ? 36.510 -5.155 -4.281 1.00 95.94 94 GLN A O 1
ATOM 716 N N . LEU A 1 95 ? 37.862 -6.734 -5.127 1.00 94.69 95 LEU A N 1
ATOM 717 C CA . LEU A 1 95 ? 36.920 -7.836 -4.917 1.00 94.69 95 LEU A CA 1
ATOM 718 C C . LEU A 1 95 ? 36.614 -8.056 -3.424 1.00 94.69 95 LEU A C 1
ATOM 720 O O . LEU A 1 95 ? 35.461 -8.279 -3.054 1.00 94.69 95 LEU A O 1
ATOM 724 N N . ALA A 1 96 ? 37.621 -7.943 -2.551 1.00 94.75 96 ALA A N 1
ATOM 725 C CA . ALA A 1 96 ? 37.445 -8.015 -1.101 1.00 94.75 96 ALA A CA 1
ATOM 726 C C . ALA A 1 96 ? 36.606 -6.845 -0.560 1.00 94.75 96 ALA A C 1
ATOM 728 O O . ALA A 1 96 ? 35.722 -7.064 0.270 1.00 94.75 96 ALA A O 1
ATOM 729 N N . PHE A 1 97 ? 36.840 -5.626 -1.058 1.00 96.81 97 PHE A N 1
ATOM 730 C CA . PHE A 1 97 ? 36.047 -4.444 -0.720 1.00 96.81 97 PHE A CA 1
ATOM 731 C C . PHE A 1 97 ? 34.583 -4.610 -1.137 1.00 96.81 97 PHE A C 1
ATOM 733 O O . PHE A 1 97 ? 33.693 -4.443 -0.307 1.00 96.81 97 PHE A O 1
ATOM 740 N N . GLU A 1 98 ? 34.326 -4.983 -2.393 1.00 97.00 98 GLU A N 1
ATOM 741 C CA . GLU A 1 98 ? 32.971 -5.194 -2.914 1.00 97.00 98 GLU A CA 1
ATOM 742 C C . GLU A 1 98 ? 32.233 -6.279 -2.118 1.00 97.00 98 GLU A C 1
ATOM 744 O O . GLU A 1 98 ? 31.063 -6.112 -1.768 1.00 97.00 98 GLU A O 1
ATOM 749 N N . HIS A 1 99 ? 32.929 -7.363 -1.764 1.00 96.69 99 HIS A N 1
ATOM 750 C CA . HIS A 1 99 ? 32.370 -8.439 -0.953 1.00 96.69 99 HIS A CA 1
ATOM 751 C C . HIS A 1 99 ? 32.057 -8.009 0.491 1.00 96.69 99 HIS A C 1
ATOM 753 O O . HIS A 1 99 ? 30.946 -8.260 0.969 1.00 96.69 99 HIS A O 1
ATOM 759 N N . GLU A 1 100 ? 32.994 -7.361 1.199 1.00 95.88 100 GLU A N 1
ATOM 760 C CA . GLU A 1 100 ? 32.745 -6.874 2.566 1.00 95.88 100 GLU A CA 1
ATOM 761 C C . GLU A 1 100 ? 31.648 -5.802 2.589 1.00 95.88 100 GLU A C 1
ATOM 763 O O . GLU A 1 100 ? 30.798 -5.825 3.479 1.00 95.88 100 GLU A O 1
ATOM 768 N N . GLU A 1 101 ? 31.614 -4.905 1.603 1.00 96.81 101 GLU A N 1
ATOM 769 C CA . GLU A 1 101 ? 30.598 -3.858 1.493 1.00 96.81 101 GLU A CA 1
ATOM 770 C C . GLU A 1 101 ? 29.208 -4.443 1.203 1.00 96.81 101 GLU A C 1
ATOM 772 O O . GLU A 1 101 ? 28.231 -4.038 1.837 1.00 96.81 101 GLU A O 1
ATOM 777 N N . ALA A 1 102 ? 29.105 -5.452 0.331 1.00 97.00 102 ALA A N 1
ATOM 778 C CA . ALA A 1 102 ? 27.853 -6.173 0.105 1.00 97.00 102 ALA A CA 1
ATOM 779 C C . ALA A 1 102 ? 27.358 -6.863 1.391 1.00 97.00 102 ALA A C 1
ATOM 781 O O . ALA A 1 102 ? 26.215 -6.661 1.807 1.00 97.00 102 ALA A O 1
ATOM 782 N N . LEU A 1 103 ? 28.237 -7.596 2.090 1.00 97.00 103 LEU A N 1
ATOM 783 C CA . LEU A 1 103 ? 27.901 -8.233 3.369 1.00 97.00 103 LEU A CA 1
ATOM 784 C C . LEU A 1 103 ? 27.492 -7.216 4.440 1.00 97.00 103 LEU A C 1
ATOM 786 O O . LEU A 1 103 ? 26.586 -7.481 5.234 1.00 97.00 103 LEU A O 1
ATOM 790 N N . ARG A 1 104 ? 28.155 -6.057 4.483 1.00 96.31 104 ARG A N 1
ATOM 791 C CA . ARG A 1 104 ? 27.825 -4.955 5.391 1.00 96.31 104 ARG A CA 1
ATOM 792 C C . ARG A 1 104 ? 26.416 -4.439 5.120 1.00 96.31 104 ARG A C 1
ATOM 794 O O . ARG A 1 104 ? 25.626 -4.330 6.058 1.00 96.31 104 ARG A O 1
ATOM 801 N N . GLN A 1 105 ? 26.083 -4.167 3.859 1.00 96.75 105 GLN A N 1
ATOM 802 C CA . GLN A 1 105 ? 24.758 -3.689 3.460 1.00 96.75 105 GLN A CA 1
ATOM 803 C C . GLN A 1 105 ? 23.661 -4.707 3.776 1.00 96.75 105 GLN A C 1
ATOM 805 O O . GLN A 1 105 ? 22.609 -4.322 4.286 1.00 96.75 105 GLN A O 1
ATOM 810 N N . ASP A 1 106 ? 23.903 -5.995 3.539 1.00 97.31 106 ASP A N 1
ATOM 811 C CA . ASP A 1 106 ? 22.929 -7.049 3.834 1.00 97.31 106 ASP A CA 1
ATOM 812 C C . ASP A 1 106 ? 22.694 -7.212 5.339 1.00 97.31 106 ASP A C 1
ATOM 814 O O . ASP A 1 106 ? 21.548 -7.272 5.792 1.00 97.31 106 ASP A O 1
ATOM 818 N N . ARG A 1 107 ? 23.763 -7.179 6.145 1.00 97.25 107 ARG A N 1
ATOM 819 C CA . ARG A 1 107 ? 23.665 -7.168 7.615 1.00 97.25 107 ARG A CA 1
ATOM 820 C C . ARG A 1 107 ? 22.909 -5.946 8.125 1.00 97.25 107 ARG A C 1
ATOM 822 O O . ARG A 1 107 ? 22.077 -6.070 9.021 1.00 97.25 107 ARG A O 1
ATOM 829 N N . LEU A 1 108 ? 23.175 -4.775 7.551 1.00 96.81 108 LEU A N 1
ATOM 830 C CA . LEU A 1 108 ? 22.509 -3.535 7.930 1.00 96.81 108 LEU A CA 1
ATOM 831 C C . LEU A 1 108 ? 21.009 -3.582 7.601 1.00 96.81 108 LEU A C 1
ATOM 833 O O . LEU A 1 108 ? 20.192 -3.239 8.454 1.00 96.81 108 LEU A O 1
ATOM 837 N N . LYS A 1 109 ? 20.637 -4.064 6.407 1.00 97.50 109 LYS A N 1
ATOM 838 C CA . LYS A 1 109 ? 19.232 -4.280 6.018 1.00 97.50 109 LYS A CA 1
ATOM 839 C C . LYS A 1 109 ? 18.532 -5.232 6.986 1.00 97.50 109 LYS A C 1
ATOM 841 O O . LYS A 1 109 ? 17.488 -4.871 7.527 1.00 97.50 109 LYS A O 1
ATOM 846 N N . ALA A 1 110 ? 19.141 -6.383 7.278 1.00 97.19 110 ALA A N 1
ATOM 847 C CA . ALA A 1 110 ? 18.586 -7.361 8.212 1.00 97.19 110 ALA A CA 1
ATOM 848 C C . ALA A 1 110 ? 18.372 -6.764 9.618 1.00 97.19 110 ALA A C 1
ATOM 850 O O . ALA A 1 110 ? 17.325 -6.969 10.233 1.00 97.19 110 ALA A O 1
ATOM 851 N N . LEU A 1 111 ? 19.321 -5.960 10.115 1.00 97.75 111 LEU A N 1
ATOM 852 C CA . LEU A 1 111 ? 19.185 -5.271 11.403 1.00 97.75 111 LEU A CA 1
ATOM 853 C C . LEU A 1 111 ? 18.082 -4.208 11.401 1.00 97.75 111 LEU A C 1
ATOM 855 O O . LEU A 1 111 ? 17.368 -4.074 12.396 1.00 97.75 111 LEU A O 1
ATOM 859 N N . ILE A 1 112 ? 17.933 -3.445 10.316 1.00 97.38 112 ILE A N 1
ATOM 860 C CA . ILE A 1 112 ? 16.862 -2.448 10.176 1.00 97.38 112 ILE A CA 1
ATOM 861 C C . ILE A 1 112 ? 15.493 -3.139 10.178 1.00 97.38 112 ILE A C 1
ATOM 863 O O . ILE A 1 112 ? 14.575 -2.675 10.861 1.00 97.38 112 ILE A O 1
ATOM 867 N N . GLU A 1 113 ? 15.360 -4.258 9.465 1.00 97.62 113 GLU A N 1
ATOM 868 C CA . GLU A 1 113 ? 14.134 -5.058 9.419 1.00 97.62 113 GLU A CA 1
ATOM 869 C C . GLU A 1 113 ? 13.790 -5.670 10.781 1.00 97.62 113 GLU A C 1
ATOM 871 O O . GLU A 1 113 ? 12.665 -5.498 11.257 1.00 97.62 113 GLU A O 1
ATOM 876 N N . GLU A 1 114 ? 14.748 -6.304 11.465 1.00 97.81 114 GLU A N 1
ATOM 877 C CA . GLU A 1 114 ? 14.498 -6.894 12.788 1.00 97.81 114 GLU A CA 1
ATOM 878 C C . GLU A 1 114 ? 14.221 -5.808 13.840 1.00 97.81 114 GLU A C 1
ATOM 880 O O . GLU A 1 114 ? 13.313 -5.951 14.662 1.00 97.81 114 GLU A O 1
ATOM 885 N N . ARG A 1 115 ? 14.905 -4.656 13.775 1.00 96.94 115 ARG A N 1
ATOM 886 C CA . ARG A 1 115 ? 14.579 -3.489 14.612 1.00 96.94 115 ARG A CA 1
ATOM 887 C C . ARG A 1 115 ? 13.143 -3.033 14.368 1.00 96.94 115 ARG A C 1
ATOM 889 O O . ARG A 1 115 ? 12.412 -2.809 15.331 1.00 96.94 115 ARG A O 1
ATOM 896 N N . ARG A 1 116 ? 12.718 -2.895 13.110 1.00 96.81 116 ARG A N 1
ATOM 897 C CA . ARG A 1 116 ? 11.340 -2.515 12.765 1.00 96.81 116 ARG A CA 1
ATOM 898 C C . ARG A 1 116 ? 10.334 -3.538 13.299 1.00 96.81 116 ARG A C 1
ATOM 900 O O . ARG A 1 116 ? 9.331 -3.145 13.893 1.00 96.81 116 ARG A O 1
ATOM 907 N N . ARG A 1 117 ? 10.632 -4.832 13.173 1.00 97.12 117 ARG A N 1
ATOM 908 C CA . ARG A 1 117 ? 9.817 -5.919 13.730 1.00 97.12 117 ARG A CA 1
ATOM 909 C C . ARG A 1 117 ? 9.665 -5.794 15.250 1.00 97.12 117 ARG A C 1
ATOM 911 O O . ARG A 1 117 ? 8.553 -5.911 15.763 1.00 97.12 117 ARG A O 1
ATOM 918 N N . LEU A 1 118 ? 10.745 -5.490 15.973 1.00 95.62 118 LEU A N 1
ATOM 919 C CA . LEU A 1 118 ? 10.711 -5.230 17.419 1.00 95.62 118 LEU A CA 1
ATOM 920 C C . LEU A 1 118 ? 9.840 -4.016 17.781 1.00 95.62 118 LEU A C 1
ATOM 922 O O . LEU A 1 118 ? 9.116 -4.043 18.778 1.00 95.62 118 LEU A O 1
ATOM 926 N N . GLU A 1 119 ? 9.877 -2.950 16.978 1.00 94.69 119 GLU A N 1
ATOM 927 C CA . GLU A 1 119 ? 9.018 -1.774 17.173 1.00 94.69 119 GLU A CA 1
ATOM 928 C C . GLU A 1 119 ? 7.535 -2.099 16.969 1.00 94.69 119 GLU A C 1
ATOM 930 O O . GLU A 1 119 ? 6.691 -1.643 17.746 1.00 94.69 119 GLU A O 1
ATOM 935 N N . GLU A 1 120 ? 7.217 -2.911 15.961 1.00 93.06 120 GLU A N 1
ATOM 936 C CA . GLU A 1 120 ? 5.857 -3.368 15.674 1.00 93.06 120 GLU A CA 1
ATOM 937 C C . GLU A 1 120 ? 5.315 -4.268 16.794 1.00 93.06 120 GLU A C 1
ATOM 939 O O . GLU A 1 120 ? 4.202 -4.034 17.274 1.00 93.06 120 GLU A O 1
ATOM 944 N N . VAL A 1 121 ? 6.117 -5.217 17.293 1.00 92.62 121 VAL A N 1
ATOM 945 C CA . VAL A 1 121 ? 5.752 -6.074 18.437 1.00 92.62 121 VAL A CA 1
ATOM 946 C C . VAL A 1 121 ? 5.531 -5.244 19.702 1.00 92.62 121 VAL A C 1
ATOM 948 O O . VAL A 1 121 ? 4.516 -5.416 20.378 1.00 92.62 121 VAL A O 1
ATOM 951 N N . ALA A 1 122 ? 6.416 -4.290 20.003 1.00 90.19 122 ALA A N 1
ATOM 952 C CA . ALA A 1 122 ? 6.247 -3.402 21.154 1.00 90.19 122 ALA A CA 1
ATOM 953 C C . ALA A 1 122 ? 4.967 -2.552 21.043 1.00 90.19 122 ALA A C 1
ATOM 955 O O . ALA A 1 122 ? 4.256 -2.345 22.029 1.00 90.19 122 ALA A O 1
ATOM 956 N N . ARG A 1 123 ? 4.635 -2.083 19.833 1.00 87.69 123 ARG A N 1
ATOM 957 C CA . ARG A 1 123 ? 3.412 -1.312 19.569 1.00 87.69 123 ARG A CA 1
ATOM 958 C C . ARG A 1 123 ? 2.150 -2.171 19.679 1.00 87.69 123 ARG A C 1
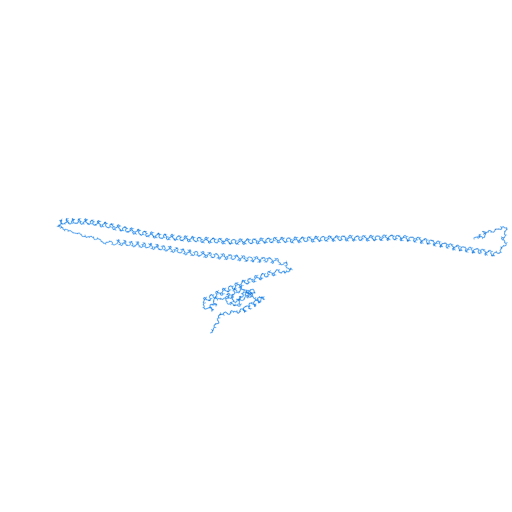ATOM 960 O O . ARG A 1 123 ? 1.135 -1.686 20.180 1.00 87.69 123 ARG A O 1
ATOM 967 N N . ALA A 1 124 ? 2.207 -3.428 19.242 1.00 84.75 124 ALA A N 1
ATOM 968 C CA . ALA A 1 124 ? 1.117 -4.389 19.388 1.00 84.75 124 ALA A CA 1
ATOM 969 C C . ALA A 1 124 ? 0.894 -4.774 20.862 1.00 84.75 124 ALA A C 1
ATOM 971 O O . ALA A 1 124 ? -0.239 -4.732 21.339 1.00 84.75 124 ALA A O 1
ATOM 972 N N . GLY A 1 125 ? 1.970 -5.042 21.609 1.00 75.62 125 GLY A N 1
ATOM 973 C CA . GLY A 1 125 ? 1.912 -5.350 23.042 1.00 75.62 125 GLY A CA 1
ATOM 974 C C . GLY A 1 125 ? 1.389 -4.185 23.887 1.00 75.62 125 GLY A C 1
ATOM 975 O O . GLY A 1 125 ? 0.548 -4.380 24.762 1.00 75.62 125 GLY A O 1
ATOM 976 N N . SER A 1 126 ? 1.791 -2.949 23.570 1.00 71.81 126 SER A N 1
ATOM 977 C CA . SER A 1 126 ? 1.273 -1.748 24.240 1.00 71.81 126 SER A CA 1
ATOM 978 C C . SER A 1 126 ? -0.228 -1.530 23.987 1.00 71.81 126 SER A C 1
ATOM 980 O O . SER A 1 126 ? -0.946 -1.097 24.887 1.00 71.81 126 SER A O 1
ATOM 982 N N . ARG A 1 127 ? -0.739 -1.899 22.802 1.00 63.53 127 ARG A N 1
ATOM 983 C CA . ARG A 1 127 ? -2.182 -1.856 22.503 1.00 63.53 127 ARG A CA 1
ATOM 984 C C . ARG A 1 127 ? -2.982 -2.946 23.216 1.00 63.53 127 ARG A C 1
ATOM 986 O O . ARG A 1 127 ? -4.119 -2.685 23.592 1.00 63.53 127 ARG A O 1
ATOM 993 N N . ALA A 1 128 ? -2.404 -4.127 23.427 1.00 57.84 128 ALA A N 1
ATOM 994 C CA . ALA A 1 128 ? -3.051 -5.192 24.191 1.00 57.84 128 ALA A CA 1
ATOM 995 C C . ALA A 1 128 ? -3.129 -4.850 25.693 1.00 57.84 128 ALA A C 1
ATOM 997 O O . ALA A 1 128 ? -4.183 -5.021 26.305 1.00 57.84 128 ALA A O 1
ATOM 998 N N . ALA A 1 129 ? -2.069 -4.270 26.268 1.00 53.06 129 ALA A N 1
ATOM 999 C CA . ALA A 1 129 ? -2.034 -3.872 27.680 1.00 53.06 129 ALA A CA 1
ATOM 1000 C C . ALA A 1 129 ? -2.959 -2.680 28.015 1.00 53.06 129 ALA A C 1
ATOM 1002 O O . ALA A 1 129 ? -3.518 -2.627 29.107 1.00 53.06 129 ALA A O 1
ATOM 1003 N N . ALA A 1 130 ? -3.200 -1.762 27.070 1.00 53.41 130 ALA A N 1
ATOM 1004 C CA . ALA A 1 130 ? -4.111 -0.624 27.256 1.00 53.41 130 ALA A CA 1
ATOM 1005 C C . ALA A 1 130 ? -5.614 -0.993 27.229 1.00 53.41 130 ALA A C 1
ATOM 1007 O O . ALA A 1 130 ? -6.461 -0.120 27.404 1.00 53.41 130 ALA A O 1
ATOM 1008 N N . SER A 1 131 ? -5.959 -2.271 27.021 1.00 53.09 131 SER A N 1
ATOM 1009 C CA . SER A 1 131 ? -7.339 -2.776 27.126 1.00 53.09 131 SER A CA 1
ATOM 1010 C C . SER A 1 131 ? -7.702 -3.303 28.528 1.00 53.09 131 SER A C 1
ATOM 1012 O O . SER A 1 131 ? -8.852 -3.663 28.781 1.00 53.09 131 SER A O 1
ATOM 1014 N N . GLY A 1 132 ? -6.752 -3.284 29.473 1.00 51.06 132 GLY A N 1
ATOM 1015 C CA . GLY A 1 132 ? -7.007 -3.504 30.895 1.00 51.06 132 GLY A CA 1
ATOM 1016 C C . GLY A 1 132 ? -7.467 -2.214 31.581 1.00 51.06 132 GLY A C 1
ATOM 1017 O O . GLY A 1 132 ? -6.674 -1.299 31.767 1.00 51.06 132 GLY A O 1
ATOM 1018 N N . LYS A 1 133 ? -8.758 -2.151 31.928 1.00 54.00 133 LYS A N 1
ATOM 1019 C CA . LYS A 1 133 ? -9.451 -1.124 32.738 1.00 54.00 133 LYS A CA 1
ATOM 1020 C C . LYS A 1 133 ? -8.545 -0.190 33.577 1.00 54.00 133 LYS A C 1
ATOM 1022 O O . LYS A 1 133 ? -7.971 -0.652 34.562 1.00 54.00 133 LYS A O 1
ATOM 1027 N N . PRO A 1 134 ? -8.624 1.138 33.379 1.00 44.88 134 PRO A N 1
ATOM 1028 C CA . PRO A 1 134 ? -8.594 2.083 34.480 1.00 44.88 134 PRO A CA 1
ATOM 1029 C C . PRO A 1 134 ? -10.029 2.491 34.828 1.00 44.88 134 PRO A C 1
ATOM 1031 O O . PRO A 1 134 ? -10.842 2.849 33.973 1.00 44.88 134 PRO A O 1
ATOM 1034 N N . ALA A 1 135 ? -10.346 2.363 36.110 1.00 46.72 135 ALA A N 1
ATOM 1035 C CA . ALA A 1 135 ? -11.606 2.772 36.690 1.00 46.72 135 ALA A CA 1
ATOM 1036 C C . ALA A 1 135 ? -11.828 4.290 36.553 1.00 46.72 135 ALA A C 1
ATOM 1038 O O . ALA A 1 135 ? -10.908 5.094 36.661 1.00 46.72 135 ALA A O 1
ATOM 1039 N N . ALA A 1 136 ? -13.093 4.622 36.311 1.00 52.38 136 ALA A N 1
ATOM 1040 C CA . ALA A 1 136 ? -13.782 5.894 36.490 1.00 52.38 136 ALA A CA 1
ATOM 1041 C C . ALA A 1 136 ? -13.067 6.977 37.334 1.00 52.38 136 ALA A C 1
ATOM 1043 O O . ALA A 1 136 ? -13.189 6.972 38.554 1.00 52.38 136 ALA A O 1
ATOM 1044 N N . SER A 1 137 ? -12.431 7.968 36.693 1.00 47.16 137 SER A N 1
ATOM 1045 C CA . SER A 1 137 ? -12.278 9.321 37.281 1.00 47.16 137 SER A CA 1
ATOM 1046 C C . SER A 1 137 ? -11.913 10.467 36.312 1.00 47.16 137 SER A C 1
ATOM 1048 O O . SER A 1 137 ? -11.614 11.562 36.775 1.00 47.16 137 SER A O 1
ATOM 1050 N N . ALA A 1 138 ? -11.966 10.299 34.982 1.00 45.22 138 ALA A N 1
ATOM 1051 C CA . ALA A 1 138 ? -11.474 11.325 34.039 1.00 45.22 138 ALA A CA 1
ATOM 1052 C C . ALA A 1 138 ? -12.478 11.718 32.935 1.00 45.22 138 ALA A C 1
ATOM 1054 O O . ALA A 1 138 ? -12.114 11.865 31.772 1.00 45.22 138 ALA A O 1
ATOM 1055 N N . ALA A 1 139 ? -13.759 11.879 33.275 1.00 50.66 139 ALA A N 1
ATOM 1056 C CA . ALA A 1 139 ? -14.818 12.111 32.284 1.00 50.66 139 ALA A CA 1
ATOM 1057 C C . ALA A 1 139 ? -14.945 13.563 31.766 1.00 50.66 139 ALA A C 1
ATOM 1059 O O . ALA A 1 139 ? -15.783 13.805 30.906 1.00 50.66 139 ALA A O 1
ATOM 1060 N N . VAL A 1 140 ? -14.142 14.527 32.237 1.00 51.44 140 VAL A N 1
ATOM 1061 C CA . VAL A 1 140 ? -14.349 15.954 31.886 1.00 51.44 140 VAL A CA 1
ATOM 1062 C C . VAL A 1 140 ? -13.202 16.574 31.065 1.00 51.44 140 VAL A C 1
ATOM 1064 O O . VAL A 1 140 ? -13.404 17.599 30.430 1.00 51.44 140 VAL A O 1
ATOM 1067 N N . ALA A 1 141 ? -12.041 15.918 30.941 1.00 48.34 141 ALA A N 1
ATOM 1068 C CA . ALA A 1 141 ? -10.901 16.422 30.149 1.00 48.34 141 ALA A CA 1
ATOM 1069 C C . ALA A 1 141 ? -10.717 15.739 28.769 1.00 48.34 141 ALA A C 1
ATOM 1071 O O . ALA A 1 141 ? -9.746 15.998 28.067 1.00 48.34 141 ALA A O 1
ATOM 1072 N N . GLY A 1 142 ? -11.622 14.836 28.368 1.00 50.53 142 GLY A N 1
ATOM 1073 C CA . GLY A 1 142 ? -11.440 13.969 27.191 1.00 50.53 142 GLY A CA 1
ATOM 1074 C C . GLY A 1 142 ? -11.957 14.507 25.850 1.00 50.53 142 GLY A C 1
ATOM 1075 O O . GLY A 1 142 ? -11.723 13.868 24.826 1.00 50.53 142 GLY A O 1
ATOM 1076 N N . ALA A 1 143 ? -12.668 15.639 25.830 1.00 53.00 143 ALA A N 1
ATOM 1077 C CA . ALA A 1 143 ? -13.266 16.166 24.599 1.00 53.00 143 ALA A CA 1
ATOM 1078 C C . ALA A 1 143 ? -12.249 16.912 23.711 1.00 53.00 143 ALA A C 1
ATOM 1080 O O . ALA A 1 143 ? -12.252 16.713 22.499 1.00 53.00 143 ALA A O 1
ATOM 1081 N N . GLU A 1 144 ? -11.332 17.692 24.294 1.00 53.69 144 GLU A N 1
ATOM 1082 C CA . GLU A 1 144 ? -10.267 18.378 23.536 1.00 53.69 144 GLU A CA 1
ATOM 1083 C C . GLU A 1 144 ? -9.203 17.401 23.007 1.00 53.69 144 GLU A C 1
ATOM 1085 O O . GLU A 1 144 ? -8.756 17.517 21.868 1.00 53.69 144 GLU A O 1
ATOM 1090 N N . ASP A 1 145 ? -8.873 16.357 23.771 1.00 61.53 145 ASP A N 1
ATOM 1091 C CA . ASP A 1 145 ? -7.884 15.346 23.370 1.00 61.53 145 ASP A CA 1
ATOM 1092 C C . ASP A 1 145 ? -8.391 14.447 22.217 1.00 61.53 145 ASP A C 1
ATOM 1094 O O . ASP A 1 145 ? -7.610 13.911 21.433 1.00 61.53 145 ASP A O 1
ATOM 1098 N N . LEU A 1 146 ? -9.711 14.308 22.042 1.00 71.56 146 LEU A N 1
ATOM 1099 C CA . LEU A 1 146 ? -10.295 13.626 20.878 1.00 71.56 146 LEU A CA 1
ATOM 1100 C C . LEU A 1 146 ? -10.132 14.444 19.592 1.00 71.56 146 LEU A C 1
ATOM 1102 O O . LEU A 1 146 ? -9.771 13.877 18.558 1.00 71.56 146 LEU A O 1
ATOM 1106 N N . VAL A 1 147 ? -10.326 15.763 19.672 1.00 78.94 147 VAL A N 1
ATOM 1107 C CA . VAL A 1 147 ? -10.129 16.682 18.541 1.00 78.94 147 VAL A CA 1
ATOM 1108 C C . VAL A 1 147 ? -8.648 16.761 18.169 1.00 78.94 147 VAL A C 1
ATOM 1110 O O . VAL A 1 147 ? -8.308 16.661 16.991 1.00 78.94 147 VAL A O 1
ATOM 1113 N N . GLU A 1 148 ? -7.740 16.825 19.147 1.00 80.25 148 GLU A N 1
ATOM 1114 C CA . GLU A 1 148 ? -6.298 16.769 18.872 1.00 80.25 148 GLU A CA 1
ATOM 1115 C C . GLU A 1 148 ? -5.856 15.426 18.279 1.00 80.25 148 GLU A C 1
ATOM 1117 O O . GLU A 1 148 ? -5.010 15.383 17.380 1.00 80.25 148 GLU A O 1
ATOM 1122 N N . LYS A 1 149 ? -6.424 14.307 18.741 1.00 81.00 149 LYS A N 1
ATOM 1123 C CA . LYS A 1 149 ? -6.141 12.983 18.170 1.00 81.00 149 LYS A CA 1
ATOM 1124 C C . LYS A 1 149 ? -6.645 12.860 16.737 1.00 81.00 149 LYS A C 1
ATOM 1126 O O . LYS A 1 149 ? -5.949 12.257 15.915 1.00 81.00 149 LYS A O 1
ATOM 1131 N N . GLU A 1 150 ? -7.802 13.433 16.414 1.00 82.50 150 GLU A N 1
ATOM 1132 C CA . GLU A 1 150 ? -8.272 13.517 15.030 1.00 82.50 150 GLU A CA 1
ATOM 1133 C C . GLU A 1 150 ? -7.398 14.436 14.180 1.00 82.50 150 GLU A C 1
ATOM 1135 O O . GLU A 1 150 ? -6.998 14.026 13.091 1.00 82.50 150 GLU A O 1
ATOM 1140 N N . ALA A 1 151 ? -7.004 15.607 14.684 1.00 86.25 151 ALA A N 1
ATOM 1141 C CA . ALA A 1 151 ? -6.100 16.514 13.982 1.00 86.25 151 ALA A CA 1
ATOM 1142 C C . ALA A 1 151 ? -4.756 15.835 13.670 1.00 86.25 151 ALA A C 1
ATOM 1144 O O . ALA A 1 151 ? -4.307 15.842 12.525 1.00 86.25 151 ALA A O 1
ATOM 1145 N N . ARG A 1 152 ? -4.162 15.130 14.643 1.00 85.38 152 ARG A N 1
ATOM 1146 C CA . ARG A 1 152 ? -2.932 14.345 14.434 1.00 85.38 152 ARG A CA 1
ATOM 1147 C C . ARG A 1 152 ? -3.142 13.193 13.454 1.00 85.38 152 ARG A C 1
ATOM 1149 O O . ARG A 1 152 ? -2.247 12.881 12.671 1.00 85.38 152 ARG A O 1
ATOM 1156 N N . ARG A 1 153 ? -4.312 12.546 13.456 1.00 88.31 153 ARG A N 1
ATOM 1157 C CA . ARG A 1 153 ? -4.642 11.485 12.490 1.00 88.31 153 ARG A CA 1
ATOM 1158 C 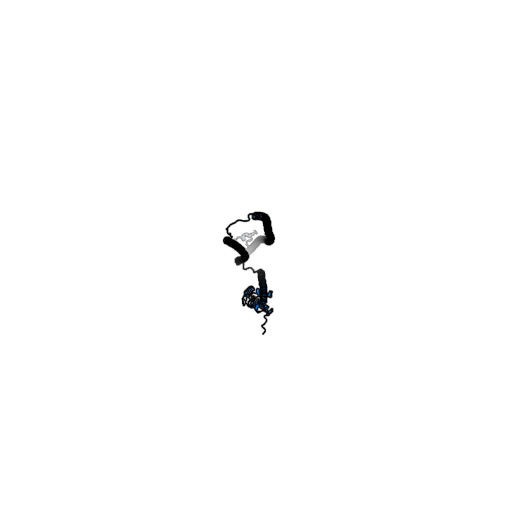C . ARG A 1 153 ? -4.774 12.039 11.071 1.00 88.31 153 ARG A C 1
ATOM 1160 O O . ARG A 1 153 ? -4.264 11.413 10.140 1.00 88.31 153 ARG A O 1
ATOM 1167 N N . LEU A 1 154 ? -5.421 13.192 10.912 1.00 92.12 154 LEU A N 1
ATOM 1168 C CA . LEU A 1 154 ? -5.547 13.895 9.638 1.00 92.12 154 LEU A CA 1
ATOM 1169 C C . LEU A 1 154 ? -4.190 14.398 9.150 1.00 92.12 154 LEU A C 1
ATOM 1171 O O . LEU A 1 154 ? -3.880 14.238 7.976 1.00 92.12 154 LEU A O 1
ATOM 1175 N N . GLU A 1 155 ? -3.336 14.903 10.037 1.00 91.69 155 GLU A N 1
ATOM 1176 C CA . GLU A 1 155 ? -1.989 15.342 9.675 1.00 91.69 155 GLU A CA 1
ATOM 1177 C C . GLU A 1 155 ? -1.102 14.168 9.240 1.00 91.69 155 GLU A C 1
ATOM 1179 O O . GLU A 1 155 ? -0.385 14.260 8.245 1.00 91.69 155 GLU A O 1
ATOM 1184 N N . VAL A 1 156 ? -1.193 13.017 9.915 1.00 92.00 156 VAL A N 1
ATOM 1185 C CA . VAL A 1 156 ? -0.502 11.792 9.482 1.00 92.00 156 VAL A CA 1
ATOM 1186 C C . VAL A 1 156 ? -1.022 11.312 8.125 1.00 92.00 156 VAL A C 1
ATOM 1188 O O . VAL A 1 156 ? -0.224 10.890 7.286 1.00 92.00 156 VAL A O 1
ATOM 1191 N N . MET A 1 157 ? -2.336 11.387 7.883 1.00 90.81 157 MET A N 1
ATOM 1192 C CA . MET A 1 157 ? -2.917 11.045 6.581 1.00 90.81 157 MET A CA 1
ATOM 1193 C C . MET A 1 157 ? -2.437 12.009 5.491 1.00 90.81 157 MET A C 1
ATOM 1195 O O . MET A 1 157 ? -2.017 11.558 4.428 1.00 90.81 157 MET A O 1
ATOM 1199 N N . ARG A 1 158 ? -2.411 13.311 5.782 1.00 92.94 158 ARG A N 1
ATOM 1200 C CA . ARG A 1 158 ? -1.928 14.353 4.877 1.00 92.94 158 ARG A CA 1
ATOM 1201 C C . ARG A 1 158 ? -0.453 14.159 4.541 1.00 92.94 158 ARG A C 1
ATOM 1203 O O . ARG A 1 158 ? -0.117 14.101 3.368 1.00 92.94 158 ARG A O 1
ATOM 1210 N N . ARG A 1 159 ? 0.415 13.924 5.532 1.00 93.06 159 ARG A N 1
ATOM 1211 C CA . ARG A 1 159 ? 1.840 13.619 5.290 1.00 93.06 159 ARG A CA 1
ATOM 1212 C C . ARG A 1 159 ? 2.034 12.344 4.476 1.00 93.06 159 ARG A C 1
ATOM 1214 O O . ARG A 1 159 ? 3.006 12.231 3.736 1.00 93.06 159 ARG A O 1
ATOM 1221 N N . ARG A 1 160 ? 1.145 11.357 4.617 1.00 91.50 160 ARG A N 1
ATOM 1222 C CA . ARG A 1 160 ? 1.176 10.147 3.788 1.00 91.50 160 ARG A CA 1
ATOM 1223 C C . ARG A 1 160 ? 0.787 10.458 2.343 1.00 91.50 160 ARG A C 1
ATOM 1225 O O . ARG A 1 160 ? 1.523 10.066 1.448 1.00 91.50 160 ARG A O 1
ATOM 1232 N N . GLN A 1 161 ? -0.305 11.188 2.132 1.00 92.81 161 GLN A N 1
ATOM 1233 C CA . GLN A 1 161 ? -0.734 11.627 0.803 1.00 92.81 161 GLN A CA 1
ATOM 1234 C C . GLN A 1 161 ? 0.312 12.526 0.137 1.00 92.81 161 GLN A C 1
ATOM 1236 O O . GLN A 1 161 ? 0.585 12.359 -1.042 1.00 92.81 161 GLN A O 1
ATOM 1241 N N . GLU A 1 162 ? 0.961 13.416 0.890 1.00 90.44 162 GLU A N 1
ATOM 1242 C CA . GLU A 1 162 ? 2.061 14.259 0.407 1.00 90.44 162 GLU A CA 1
ATOM 1243 C C . GLU A 1 162 ? 3.276 13.422 -0.016 1.00 90.44 162 GLU A C 1
ATOM 1245 O O . GLU A 1 162 ? 3.883 13.719 -1.039 1.00 90.44 162 GLU A O 1
ATOM 1250 N N . ARG A 1 163 ? 3.610 12.339 0.701 1.00 95.44 163 ARG A N 1
ATOM 1251 C CA . ARG A 1 163 ? 4.668 11.403 0.273 1.00 95.44 163 ARG A CA 1
ATOM 1252 C C . ARG A 1 163 ? 4.275 10.609 -0.970 1.00 95.44 163 ARG A C 1
ATOM 1254 O O . ARG A 1 163 ? 5.118 10.420 -1.838 1.00 95.44 163 ARG A O 1
ATOM 1261 N N . GLU A 1 164 ? 3.027 10.155 -1.061 1.00 91.06 164 GLU A N 1
ATOM 1262 C CA . GLU A 1 164 ? 2.511 9.438 -2.236 1.00 91.06 164 GLU A CA 1
ATOM 1263 C C . GLU A 1 164 ? 2.482 10.361 -3.474 1.00 91.06 164 GLU A C 1
ATOM 1265 O O . GLU A 1 164 ? 2.934 9.963 -4.546 1.00 91.06 164 GLU A O 1
ATOM 1270 N N . LEU A 1 165 ? 2.070 11.625 -3.313 1.00 91.75 165 LEU A N 1
ATOM 1271 C CA . LEU A 1 165 ? 2.154 12.665 -4.346 1.00 91.75 165 LEU A CA 1
ATOM 1272 C C . LEU A 1 165 ? 3.601 12.985 -4.728 1.00 91.75 165 LEU A C 1
ATOM 1274 O O . LEU A 1 165 ? 3.916 13.035 -5.911 1.00 91.75 165 LEU A O 1
ATOM 1278 N N . ALA A 1 166 ? 4.498 13.158 -3.755 1.00 91.31 166 ALA A N 1
ATOM 1279 C CA . ALA A 1 166 ? 5.914 13.398 -4.025 1.00 91.31 166 ALA A CA 1
ATOM 1280 C C . ALA A 1 166 ? 6.559 12.222 -4.776 1.00 91.31 166 ALA A C 1
ATOM 1282 O O . ALA A 1 166 ? 7.372 12.434 -5.672 1.00 91.31 166 ALA A O 1
ATOM 1283 N N . GLN A 1 167 ? 6.167 10.985 -4.458 1.00 90.12 167 GLN A N 1
ATOM 1284 C CA . GLN A 1 167 ? 6.634 9.792 -5.159 1.00 90.12 167 GLN A CA 1
ATOM 1285 C C . GLN A 1 167 ? 6.103 9.725 -6.599 1.00 90.12 167 GLN A C 1
ATOM 1287 O O . GLN A 1 167 ? 6.861 9.373 -7.502 1.00 90.12 167 GLN A O 1
ATOM 1292 N N . LEU A 1 168 ? 4.840 10.103 -6.830 1.00 90.31 168 LEU A N 1
ATOM 1293 C CA . LEU A 1 168 ? 4.273 10.233 -8.177 1.00 90.31 168 LEU A CA 1
ATOM 1294 C C . LEU A 1 168 ? 4.992 11.313 -8.993 1.00 90.31 168 LEU A C 1
ATOM 1296 O O . LEU A 1 168 ? 5.390 11.044 -10.121 1.00 90.31 168 LEU A O 1
ATOM 1300 N N . ILE A 1 169 ? 5.237 12.487 -8.407 1.00 92.19 169 ILE A N 1
ATOM 1301 C CA . ILE A 1 169 ? 5.977 13.578 -9.059 1.00 92.19 169 ILE A CA 1
ATOM 1302 C C . ILE A 1 169 ? 7.406 13.135 -9.393 1.00 92.19 169 ILE A C 1
ATOM 1304 O O . ILE A 1 169 ? 7.869 13.353 -10.509 1.00 92.19 169 ILE A O 1
ATOM 1308 N N . ALA A 1 170 ? 8.098 12.462 -8.469 1.00 89.50 170 ALA A N 1
ATOM 1309 C CA . ALA A 1 170 ? 9.437 11.931 -8.721 1.00 89.50 170 ALA A CA 1
ATOM 1310 C C . ALA A 1 170 ? 9.436 10.900 -9.863 1.00 89.50 170 ALA A C 1
ATOM 1312 O O . ALA A 1 170 ? 10.323 10.917 -10.716 1.00 89.50 170 ALA A O 1
ATOM 1313 N N . TYR A 1 171 ? 8.423 10.032 -9.921 1.00 93.44 171 TYR A N 1
ATOM 1314 C CA . TYR A 1 171 ? 8.270 9.072 -11.012 1.00 93.44 171 TYR A CA 1
ATOM 1315 C C . TYR A 1 171 ? 7.997 9.759 -12.359 1.00 93.44 171 TYR A C 1
ATOM 1317 O O . TYR A 1 171 ? 8.607 9.396 -13.366 1.00 93.44 171 TYR A O 1
ATOM 1325 N N . GLU A 1 172 ? 7.131 10.775 -12.392 1.00 91.31 172 GLU A N 1
ATOM 1326 C CA . GLU A 1 172 ? 6.870 11.566 -13.599 1.00 91.31 172 GLU A CA 1
ATOM 1327 C C . GLU A 1 172 ? 8.105 12.340 -14.062 1.00 91.31 172 GLU A C 1
ATOM 1329 O O . GLU A 1 172 ? 8.391 12.356 -15.259 1.00 91.31 172 GLU A O 1
ATOM 1334 N N . MET A 1 173 ? 8.882 12.904 -13.134 1.00 90.81 173 MET A N 1
ATOM 1335 C CA . MET A 1 173 ? 10.155 13.555 -13.445 1.00 90.81 173 MET A CA 1
ATOM 1336 C C . MET A 1 173 ? 11.153 12.582 -14.074 1.00 90.81 173 MET A C 1
ATOM 1338 O O . MET A 1 173 ? 11.659 12.858 -15.158 1.00 90.81 173 MET A O 1
ATOM 1342 N N . VAL A 1 174 ? 11.386 11.415 -13.463 1.00 92.81 174 VAL A N 1
ATOM 1343 C CA . VAL A 1 174 ? 12.303 10.397 -14.012 1.00 92.81 174 VAL A CA 1
ATOM 1344 C C . VAL A 1 174 ? 11.831 9.909 -15.383 1.00 92.81 174 VAL A C 1
ATOM 1346 O O . VAL A 1 174 ? 12.632 9.717 -16.302 1.00 92.81 174 VAL A O 1
ATOM 1349 N N . ARG A 1 175 ? 10.518 9.729 -15.558 1.00 91.31 175 ARG A N 1
ATOM 1350 C CA . ARG A 1 175 ? 9.929 9.348 -16.844 1.00 91.31 175 ARG A CA 1
ATOM 1351 C C . ARG A 1 175 ? 10.145 10.428 -17.907 1.00 91.31 175 ARG A C 1
ATOM 1353 O O . ARG A 1 175 ? 10.496 10.086 -19.036 1.00 91.31 175 ARG A O 1
ATOM 1360 N N . LYS A 1 176 ? 9.967 11.703 -17.552 1.00 90.44 176 LYS A N 1
ATOM 1361 C CA . LYS A 1 176 ? 10.184 12.845 -18.445 1.00 90.44 176 LYS A CA 1
ATOM 1362 C C . LYS A 1 176 ? 11.659 12.998 -18.815 1.00 90.44 176 LYS A C 1
ATOM 1364 O O . LYS A 1 176 ? 11.964 13.137 -19.991 1.00 90.44 176 LYS A O 1
ATOM 1369 N N . GLU A 1 177 ? 12.578 12.854 -17.862 1.00 90.38 177 GLU A N 1
ATOM 1370 C CA . GLU A 1 177 ? 14.021 12.855 -18.137 1.00 90.38 177 GLU A CA 1
ATOM 1371 C C . GLU A 1 177 ? 14.427 11.723 -19.091 1.00 90.38 177 GLU A C 1
ATOM 1373 O O . GLU A 1 177 ? 15.250 11.918 -19.985 1.00 90.38 177 GLU A O 1
ATOM 1378 N N . MET A 1 178 ? 13.842 10.530 -18.938 1.00 87.00 178 MET A N 1
ATOM 1379 C CA . MET A 1 178 ? 14.076 9.420 -19.868 1.00 87.00 178 MET A CA 1
ATOM 1380 C C . MET A 1 178 ? 13.542 9.717 -21.274 1.00 87.00 178 MET A C 1
ATOM 1382 O O . MET A 1 178 ? 14.202 9.362 -22.252 1.00 87.00 178 MET A O 1
ATOM 1386 N N . GLN A 1 179 ? 12.392 10.387 -21.389 1.00 85.12 179 GLN A N 1
ATOM 1387 C CA . GLN A 1 179 ? 11.854 10.841 -22.676 1.00 85.12 179 GLN A CA 1
ATOM 1388 C C . GLN A 1 179 ? 12.740 11.918 -23.309 1.00 85.12 179 GLN A C 1
ATOM 1390 O O . GLN A 1 179 ? 13.144 11.758 -24.455 1.00 85.12 179 GLN A O 1
ATOM 1395 N N . GLU A 1 180 ? 13.141 12.943 -22.556 1.00 90.88 180 GLU A N 1
ATOM 1396 C CA . GLU A 1 180 ? 14.030 14.009 -23.037 1.00 90.88 180 GLU A CA 1
ATOM 1397 C C . GLU A 1 180 ? 15.399 13.458 -23.462 1.00 90.88 180 GLU A C 1
ATOM 1399 O O . GLU A 1 180 ? 15.928 13.843 -24.503 1.00 90.88 180 GLU A O 1
ATOM 1404 N N . ARG A 1 181 ? 15.961 12.487 -22.725 1.00 91.69 181 ARG A N 1
ATOM 1405 C CA . ARG A 1 181 ? 17.196 11.788 -23.127 1.00 91.69 181 ARG A CA 1
ATOM 1406 C C . ARG A 1 181 ? 17.016 10.966 -24.401 1.00 91.69 181 ARG A C 1
ATOM 1408 O O . ARG A 1 181 ? 17.950 10.887 -25.200 1.00 91.69 181 ARG A O 1
ATOM 1415 N N . ALA A 1 182 ? 15.863 10.329 -24.594 1.00 85.62 182 ALA A N 1
ATOM 1416 C CA . ALA A 1 182 ? 15.571 9.587 -25.817 1.00 85.62 182 ALA A CA 1
ATOM 1417 C C . ALA A 1 182 ? 15.409 10.536 -27.014 1.00 85.62 182 ALA A C 1
ATOM 1419 O O . ALA A 1 182 ? 16.039 10.321 -28.048 1.00 85.62 182 ALA A O 1
ATOM 1420 N N . GLU A 1 183 ? 14.652 11.622 -26.854 1.00 89.06 183 GLU A N 1
ATOM 1421 C CA . GLU A 1 183 ? 14.483 12.664 -27.870 1.00 89.06 183 GLU A CA 1
ATOM 1422 C C . GLU A 1 183 ? 15.808 13.348 -28.216 1.00 89.06 183 GLU A C 1
ATOM 1424 O O . GLU A 1 183 ? 16.099 13.562 -29.391 1.00 89.06 183 GLU A O 1
ATOM 1429 N N . ALA A 1 184 ? 16.658 13.633 -27.225 1.00 93.19 184 ALA A N 1
ATOM 1430 C CA . ALA A 1 184 ? 17.984 14.199 -27.451 1.00 93.19 184 ALA A CA 1
ATOM 1431 C C . ALA A 1 184 ? 18.873 13.261 -28.281 1.00 93.19 184 ALA A C 1
ATOM 1433 O O . ALA A 1 184 ? 19.526 13.716 -29.219 1.00 93.19 184 ALA A O 1
ATOM 1434 N N . LYS A 1 185 ? 18.854 11.950 -28.000 1.00 91.88 185 LYS A N 1
ATOM 1435 C CA . LYS A 1 185 ? 19.581 10.952 -28.803 1.00 91.88 185 LYS A CA 1
ATOM 1436 C C . LYS A 1 185 ? 19.059 10.873 -30.237 1.00 91.88 185 LYS A C 1
ATOM 1438 O O . LYS A 1 185 ? 19.866 10.767 -31.157 1.00 91.88 185 LYS A O 1
ATOM 1443 N N . VAL A 1 186 ? 17.741 10.942 -30.435 1.00 88.25 186 VAL A N 1
ATOM 1444 C CA . VAL A 1 186 ? 17.134 10.968 -31.777 1.00 88.25 186 VAL A CA 1
ATOM 1445 C C . VAL A 1 186 ? 17.556 12.229 -32.528 1.00 88.25 186 VAL A C 1
ATOM 1447 O O . VAL A 1 186 ? 18.062 12.121 -33.640 1.00 88.25 186 VAL A O 1
ATOM 1450 N N . ARG A 1 187 ? 17.473 13.407 -31.897 1.00 89.62 187 ARG A N 1
ATOM 1451 C CA . ARG A 1 187 ? 17.921 14.674 -32.497 1.00 89.62 187 ARG A CA 1
ATOM 1452 C C . ARG A 1 187 ? 19.409 14.668 -32.834 1.00 89.62 187 ARG A C 1
ATOM 1454 O O . ARG A 1 187 ? 19.803 15.195 -33.866 1.00 89.62 187 ARG A O 1
ATOM 1461 N N . GLU A 1 188 ? 20.258 14.081 -31.991 1.00 91.75 188 GLU A N 1
ATOM 1462 C CA . GLU A 1 188 ? 21.691 13.964 -32.282 1.00 91.75 188 GLU A CA 1
ATOM 1463 C C . GLU A 1 188 ? 21.953 13.034 -33.479 1.00 91.75 188 GLU A C 1
ATOM 1465 O O . GLU A 1 188 ? 22.800 13.332 -34.321 1.00 91.75 188 GLU A O 1
ATOM 1470 N N . GLN A 1 189 ? 21.207 11.930 -33.592 1.00 84.00 189 GLN A N 1
ATOM 1471 C CA . GLN A 1 189 ? 21.279 11.042 -34.755 1.00 84.00 189 GLN A CA 1
ATOM 1472 C C . GLN A 1 189 ? 20.777 11.720 -36.033 1.00 84.00 189 GLN A C 1
ATOM 1474 O O . GLN A 1 189 ? 21.420 11.576 -37.071 1.00 84.00 189 GLN A O 1
ATOM 1479 N N . GLU A 1 190 ? 19.688 12.487 -35.963 1.00 89.25 190 GLU A N 1
ATOM 1480 C CA . GLU A 1 190 ? 19.181 13.285 -37.085 1.00 89.25 190 GLU A CA 1
ATOM 1481 C C . GLU A 1 190 ? 20.201 14.336 -37.525 1.00 89.25 190 GLU A C 1
ATOM 1483 O O . GLU A 1 190 ? 20.523 14.400 -38.707 1.00 89.25 190 GLU A O 1
ATOM 1488 N N . ARG A 1 191 ? 20.816 15.072 -36.587 1.00 93.06 191 ARG A N 1
ATOM 1489 C CA . ARG A 1 191 ? 21.883 16.035 -36.910 1.00 93.06 191 ARG A CA 1
ATOM 1490 C C . ARG A 1 191 ? 23.069 15.370 -37.601 1.00 93.06 191 ARG A C 1
ATOM 1492 O O . ARG A 1 191 ? 23.521 15.869 -38.623 1.00 93.06 191 ARG A O 1
ATOM 1499 N N . LYS A 1 192 ? 23.530 14.216 -37.106 1.00 92.19 192 LYS A N 1
ATOM 1500 C CA . LYS A 1 192 ? 24.601 13.448 -37.766 1.00 92.19 192 LYS A CA 1
ATOM 1501 C C . LYS A 1 192 ? 24.185 12.964 -39.157 1.00 92.19 192 LYS A C 1
ATOM 1503 O O . LYS A 1 192 ? 25.006 12.962 -40.070 1.00 92.19 192 LYS A O 1
ATOM 1508 N N . ALA A 1 193 ? 22.931 12.550 -39.337 1.00 90.88 193 ALA A N 1
ATOM 1509 C CA . ALA A 1 193 ? 22.416 12.131 -40.637 1.00 90.88 193 ALA A CA 1
ATOM 1510 C C . ALA A 1 193 ? 22.321 13.306 -41.623 1.00 90.88 193 ALA A C 1
ATOM 1512 O O . ALA A 1 193 ? 22.675 13.146 -42.792 1.00 90.88 193 ALA A O 1
ATOM 1513 N N . ASP A 1 194 ? 21.902 14.482 -41.165 1.00 87.94 194 ASP A N 1
ATOM 1514 C CA . ASP A 1 194 ? 21.818 15.690 -41.985 1.00 87.94 194 ASP A CA 1
ATOM 1515 C C . ASP A 1 194 ? 23.202 16.249 -42.320 1.00 87.94 194 ASP A C 1
ATOM 1517 O O . ASP A 1 194 ? 23.443 16.605 -43.469 1.00 87.94 194 ASP A O 1
ATOM 1521 N N . GLU A 1 195 ? 24.153 16.220 -41.385 1.00 91.19 195 GLU A N 1
ATOM 1522 C CA . GLU A 1 195 ? 25.562 16.537 -41.651 1.00 91.19 195 GLU A CA 1
ATOM 1523 C C . GLU A 1 195 ? 26.158 15.582 -42.694 1.00 91.19 195 GLU A C 1
ATOM 1525 O O . GLU A 1 195 ? 26.832 16.022 -43.623 1.00 91.19 195 GLU A O 1
ATOM 1530 N N . GLN A 1 196 ? 25.855 14.281 -42.618 1.00 88.88 196 GLN A N 1
ATOM 1531 C CA . GLN A 1 196 ? 26.269 13.317 -43.644 1.00 88.88 196 GLN A CA 1
ATOM 1532 C C . GLN A 1 196 ? 25.601 13.574 -45.000 1.00 88.88 196 GLN A C 1
ATOM 1534 O O . GLN A 1 196 ? 26.236 13.380 -46.038 1.00 88.88 196 GLN A O 1
ATOM 1539 N N . ARG A 1 197 ? 24.330 13.992 -45.023 1.00 90.25 197 ARG A N 1
ATOM 1540 C CA . ARG A 1 197 ? 23.631 14.364 -46.264 1.00 90.25 197 ARG A CA 1
ATOM 1541 C C . ARG A 1 197 ? 24.225 15.632 -46.871 1.00 90.25 197 ARG A C 1
ATOM 1543 O O . ARG A 1 197 ? 24.497 15.635 -48.067 1.00 90.25 197 ARG A O 1
ATOM 1550 N N . ALA A 1 198 ? 24.484 16.654 -46.061 1.00 92.12 198 ALA A N 1
ATOM 1551 C CA . ALA A 1 198 ? 25.109 17.899 -46.489 1.00 92.12 198 ALA A CA 1
ATOM 1552 C C . ALA A 1 198 ? 26.541 17.666 -46.992 1.00 92.12 198 ALA A C 1
ATOM 1554 O O . ALA A 1 198 ? 26.903 18.163 -48.053 1.00 92.12 198 ALA A O 1
ATOM 1555 N N . ALA A 1 199 ? 27.332 16.840 -46.299 1.00 91.31 199 ALA A N 1
ATOM 1556 C CA . ALA A 1 199 ? 28.678 16.471 -46.738 1.00 91.31 199 ALA A CA 1
ATOM 1557 C C . ALA A 1 199 ? 28.665 15.722 -48.080 1.00 91.31 199 ALA A C 1
ATOM 1559 O O . ALA A 1 199 ? 29.498 15.991 -48.941 1.00 91.31 199 ALA A O 1
ATOM 1560 N N . LYS A 1 200 ? 27.697 14.819 -48.293 1.00 91.44 200 LYS A N 1
ATOM 1561 C CA . LYS A 1 200 ? 27.510 14.153 -49.593 1.00 91.44 200 LYS A CA 1
ATOM 1562 C C . LYS A 1 200 ? 27.127 15.140 -50.692 1.00 91.44 200 LYS A C 1
ATOM 1564 O O . LYS A 1 200 ? 27.699 15.075 -51.770 1.00 91.44 200 LYS A O 1
ATOM 1569 N N . GLN A 1 201 ? 26.208 16.065 -50.415 1.00 89.38 201 GLN A N 1
ATOM 1570 C CA . GLN A 1 201 ? 25.820 17.100 -51.377 1.00 89.38 201 GLN A CA 1
ATOM 1571 C C . GLN A 1 201 ? 27.001 18.008 -51.739 1.00 89.38 201 GLN A C 1
ATOM 1573 O O . GLN A 1 201 ? 27.232 18.248 -52.919 1.00 89.38 201 GLN A O 1
ATOM 1578 N N . ALA A 1 202 ? 27.792 18.440 -50.755 1.00 91.38 202 ALA A N 1
ATOM 1579 C CA . ALA A 1 202 ? 28.996 19.233 -50.990 1.00 91.38 202 ALA A CA 1
ATOM 1580 C C . ALA A 1 202 ? 30.034 18.466 -51.827 1.00 91.38 202 ALA A C 1
ATOM 1582 O O . ALA A 1 202 ? 30.563 19.011 -52.792 1.00 91.38 202 ALA A O 1
ATOM 1583 N N . ALA A 1 203 ? 30.270 17.184 -51.524 1.00 90.56 203 ALA A N 1
ATOM 1584 C CA . ALA A 1 203 ? 31.170 16.338 -52.307 1.00 90.56 203 ALA A CA 1
ATOM 1585 C C . ALA A 1 203 ? 30.676 16.134 -53.753 1.00 90.56 203 ALA A C 1
ATOM 1587 O O . ALA A 1 203 ? 31.471 16.190 -54.692 1.00 90.56 203 ALA A O 1
ATOM 1588 N N . ASP A 1 204 ? 29.368 15.947 -53.953 1.00 85.94 204 ASP A N 1
ATOM 1589 C CA . ASP A 1 204 ? 28.762 15.836 -55.284 1.00 85.94 204 ASP A CA 1
ATOM 1590 C C . ASP A 1 204 ? 28.877 17.156 -56.071 1.00 85.94 204 ASP A C 1
ATOM 1592 O O . ASP A 1 204 ? 29.144 17.144 -57.276 1.00 85.94 204 ASP A O 1
ATOM 1596 N N . GLU A 1 205 ? 28.708 18.306 -55.412 1.00 89.56 205 GLU A N 1
ATOM 1597 C CA . GLU A 1 205 ? 28.899 19.628 -56.018 1.00 89.56 205 GLU A CA 1
ATOM 1598 C C . GLU A 1 205 ? 30.360 19.888 -56.395 1.00 89.56 205 GLU A C 1
ATOM 1600 O O . GLU A 1 205 ? 30.631 20.358 -57.502 1.00 89.56 205 GLU A O 1
ATOM 1605 N N . GLU A 1 206 ? 31.308 19.553 -55.520 1.00 87.94 206 GLU A N 1
ATOM 1606 C CA . GLU A 1 206 ? 32.742 19.641 -55.806 1.00 87.94 206 GLU A CA 1
ATOM 1607 C C . GLU A 1 206 ? 33.133 18.734 -56.970 1.00 87.94 206 GLU A C 1
ATOM 1609 O O . GLU A 1 206 ? 33.854 19.160 -57.874 1.00 87.94 206 GLU A O 1
ATOM 1614 N N . TRP A 1 207 ? 32.600 17.514 -57.010 1.00 90.56 207 TRP A N 1
ATOM 1615 C CA . TRP A 1 207 ? 32.813 16.604 -58.126 1.00 90.56 207 T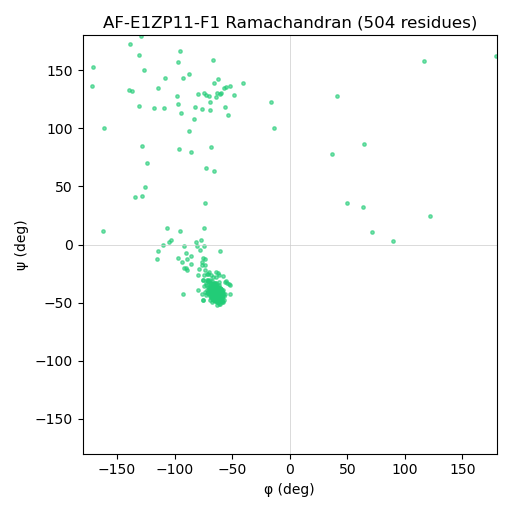RP A CA 1
ATOM 1616 C C . TRP A 1 207 ? 32.262 17.180 -59.437 1.00 90.56 207 TRP A C 1
ATOM 1618 O O . TRP A 1 207 ? 32.959 17.164 -60.452 1.00 90.56 207 TRP A O 1
ATOM 1628 N N . ARG A 1 208 ? 31.057 17.769 -59.427 1.00 87.19 208 ARG A N 1
ATOM 1629 C CA . ARG A 1 208 ? 30.490 18.455 -60.606 1.00 87.19 208 ARG A CA 1
ATOM 1630 C C . ARG A 1 208 ? 31.334 19.649 -61.045 1.00 87.19 208 ARG A C 1
ATOM 1632 O O . ARG A 1 208 ? 31.530 19.831 -62.244 1.00 87.19 208 ARG A O 1
ATOM 1639 N N . ARG A 1 209 ? 31.863 20.438 -60.104 1.00 87.69 209 ARG A N 1
ATOM 1640 C CA . ARG A 1 209 ? 32.774 21.554 -60.409 1.00 87.69 209 ARG A CA 1
ATOM 1641 C C . ARG A 1 209 ? 34.065 21.056 -61.048 1.00 87.69 209 ARG A C 1
ATOM 1643 O O . ARG A 1 209 ? 34.453 21.589 -62.079 1.00 87.69 209 ARG A O 1
ATOM 1650 N N . GLN A 1 210 ? 34.663 19.990 -60.518 1.00 83.69 210 GLN A N 1
ATOM 1651 C CA . GLN A 1 210 ? 35.858 19.376 -61.103 1.00 83.69 210 GLN A CA 1
ATOM 1652 C C . GLN A 1 210 ?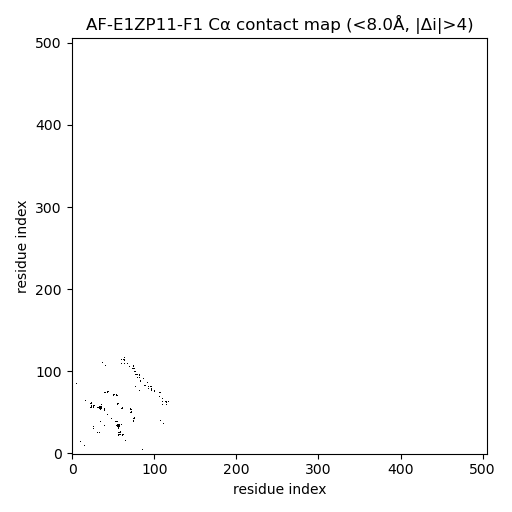 35.593 18.799 -62.500 1.00 83.69 210 GLN A C 1
ATOM 1654 O O . GLN A 1 210 ? 36.448 18.904 -63.375 1.00 83.69 210 GLN A O 1
ATOM 1659 N N . GLN A 1 211 ? 34.420 18.203 -62.743 1.00 81.69 211 GLN A N 1
ATOM 1660 C CA . GLN A 1 211 ? 34.035 17.751 -64.086 1.00 81.69 211 GLN A CA 1
ATOM 1661 C C . GLN A 1 211 ? 33.897 18.932 -65.051 1.00 81.69 211 GLN A C 1
ATOM 1663 O O . GLN A 1 211 ? 34.477 18.905 -66.134 1.00 81.69 211 GLN A O 1
ATOM 1668 N N . HIS A 1 212 ? 33.206 19.994 -64.637 1.00 82.75 212 HIS A N 1
ATOM 1669 C CA . HIS A 1 212 ? 33.032 21.194 -65.451 1.00 82.75 212 HIS A CA 1
ATOM 1670 C C . HIS A 1 212 ? 34.369 21.902 -65.733 1.00 82.75 212 HIS A C 1
ATOM 1672 O O . HIS A 1 212 ? 34.605 22.379 -66.839 1.00 82.75 212 HIS A O 1
ATOM 1678 N N . GLU A 1 213 ? 35.277 21.949 -64.759 1.00 80.44 213 GLU A N 1
ATOM 1679 C CA . GLU A 1 213 ? 36.618 22.516 -64.923 1.00 80.44 213 GLU A CA 1
ATOM 1680 C C . GLU A 1 213 ? 37.474 21.679 -65.885 1.00 80.44 213 GLU A C 1
ATOM 1682 O O . GLU A 1 213 ? 38.113 22.237 -66.777 1.00 80.44 213 GLU A O 1
ATOM 1687 N N . ARG A 1 214 ? 37.408 20.342 -65.797 1.00 81.69 214 ARG A N 1
ATOM 1688 C CA . ARG A 1 214 ? 38.048 19.433 -66.766 1.00 81.69 214 ARG A CA 1
ATOM 1689 C C . ARG A 1 214 ? 37.477 19.590 -68.176 1.00 81.69 214 ARG A C 1
ATOM 1691 O O . ARG A 1 214 ? 38.228 19.512 -69.145 1.00 81.69 214 ARG A O 1
ATOM 1698 N N . GLU A 1 215 ? 36.172 19.817 -68.316 1.00 81.50 215 GLU A N 1
ATOM 1699 C CA . GLU A 1 215 ? 35.552 20.102 -69.615 1.00 81.50 215 GLU A CA 1
ATOM 1700 C C . GLU A 1 215 ? 35.987 21.456 -70.186 1.00 81.50 215 GLU A C 1
ATOM 1702 O O . GLU A 1 215 ? 36.262 21.546 -71.383 1.00 81.50 215 GLU A O 1
ATOM 1707 N N . ILE A 1 216 ? 36.092 22.499 -69.354 1.00 79.69 216 ILE A N 1
ATOM 1708 C CA . ILE A 1 216 ? 36.631 23.803 -69.772 1.00 79.69 216 ILE A CA 1
ATOM 1709 C C . ILE A 1 216 ? 38.095 23.662 -70.211 1.00 79.69 216 ILE A C 1
ATOM 1711 O O . ILE A 1 216 ? 38.462 24.187 -71.260 1.00 79.69 216 ILE A O 1
ATOM 1715 N N . GLN A 1 217 ? 38.921 22.936 -69.450 1.00 77.62 217 GLN A N 1
ATOM 1716 C CA . GLN A 1 217 ? 40.328 22.704 -69.792 1.00 77.62 217 GLN A CA 1
ATOM 1717 C C . GLN A 1 217 ? 40.475 21.959 -71.120 1.00 77.62 217 GLN A C 1
ATOM 1719 O O . GLN A 1 217 ? 41.229 22.406 -71.979 1.00 77.62 217 GLN A O 1
ATOM 1724 N N . ARG A 1 218 ? 39.689 20.897 -71.346 1.00 82.00 218 ARG A N 1
ATOM 1725 C CA . ARG A 1 218 ? 39.665 20.194 -72.641 1.00 82.00 218 ARG A CA 1
ATOM 1726 C C . ARG A 1 218 ? 39.269 21.116 -73.791 1.00 82.00 218 ARG A C 1
ATOM 1728 O O . ARG A 1 218 ? 39.922 21.100 -74.825 1.00 82.00 218 ARG A O 1
ATOM 1735 N N . LYS A 1 219 ? 38.254 21.967 -73.603 1.00 80.00 219 LYS A N 1
ATOM 1736 C CA . LYS A 1 219 ? 37.840 22.945 -74.624 1.00 80.00 219 LYS A CA 1
ATOM 1737 C C . LYS A 1 219 ? 38.939 23.966 -74.937 1.00 80.00 219 LYS A C 1
ATOM 1739 O O . LYS A 1 219 ? 39.140 24.281 -76.105 1.00 80.00 219 LYS A O 1
ATOM 1744 N N . LEU A 1 220 ? 39.658 24.458 -73.925 1.00 77.88 220 LEU A N 1
ATOM 1745 C CA . LEU A 1 220 ? 40.790 25.376 -74.109 1.00 77.88 220 LEU A CA 1
ATOM 1746 C C . LEU A 1 220 ? 41.974 24.702 -74.819 1.00 77.88 220 LEU A C 1
ATOM 1748 O O . LEU A 1 220 ? 42.579 25.309 -75.701 1.00 77.88 220 LEU A O 1
ATOM 1752 N N . GLU A 1 221 ? 42.290 23.453 -74.471 1.00 75.94 221 GLU A N 1
ATOM 1753 C CA . GLU A 1 221 ? 43.328 22.661 -75.144 1.00 75.94 221 GLU A CA 1
ATOM 1754 C C . GLU A 1 221 ? 42.961 22.353 -76.603 1.00 75.94 221 GLU A C 1
ATOM 1756 O O . GLU A 1 221 ? 43.807 22.477 -77.490 1.00 75.94 221 GLU A O 1
ATOM 1761 N N . ASP A 1 222 ? 41.700 22.015 -76.877 1.00 74.88 222 ASP A N 1
ATOM 1762 C CA . ASP A 1 222 ? 41.204 21.780 -78.234 1.00 74.88 222 ASP A CA 1
ATOM 1763 C C . ASP A 1 222 ? 41.207 23.072 -79.070 1.00 74.88 222 ASP A C 1
ATOM 1765 O O . ASP A 1 222 ? 41.614 23.051 -80.234 1.00 74.88 222 ASP A O 1
ATOM 1769 N N . GLU A 1 223 ? 40.840 24.221 -78.488 1.00 73.44 223 GLU A N 1
ATOM 1770 C CA . GLU A 1 223 ? 40.991 25.530 -79.141 1.00 73.44 223 GLU A CA 1
ATOM 1771 C C . GLU A 1 223 ? 42.462 25.878 -79.415 1.00 73.44 223 GLU A C 1
ATOM 1773 O O . GLU A 1 223 ? 42.771 26.443 -80.469 1.00 73.44 223 GLU A O 1
ATOM 1778 N N . ALA A 1 224 ? 43.382 25.539 -78.507 1.00 72.94 224 ALA A N 1
ATOM 1779 C CA . ALA A 1 224 ? 44.815 25.745 -78.707 1.00 72.94 224 ALA A CA 1
ATOM 1780 C C . ALA A 1 224 ? 45.356 24.861 -79.842 1.00 72.94 224 ALA A C 1
ATOM 1782 O O . ALA A 1 224 ? 46.042 25.366 -80.731 1.00 72.94 224 ALA A O 1
ATOM 1783 N N . ARG A 1 225 ? 44.960 23.583 -79.898 1.00 70.81 225 ARG A N 1
ATOM 1784 C CA . ARG A 1 225 ? 45.311 22.670 -81.001 1.00 70.81 225 ARG A CA 1
ATOM 1785 C C . ARG A 1 225 ? 44.725 23.122 -82.334 1.00 70.81 225 ARG A C 1
ATOM 1787 O O . ARG A 1 225 ? 45.399 23.045 -83.357 1.00 70.81 225 ARG A O 1
ATOM 1794 N N . GLN A 1 226 ? 43.499 23.646 -82.349 1.00 65.38 226 GLN A N 1
ATOM 1795 C CA . GLN A 1 226 ? 42.919 24.228 -83.562 1.00 65.38 226 GLN A CA 1
ATOM 1796 C C . GLN A 1 226 ? 43.664 25.490 -84.018 1.00 65.38 226 GLN A C 1
ATOM 1798 O O . GLN A 1 226 ? 43.803 25.710 -85.224 1.00 65.38 226 GLN A O 1
ATOM 1803 N N . LYS A 1 227 ? 44.170 26.306 -83.084 1.00 64.75 227 LYS A N 1
ATOM 1804 C CA . LYS A 1 227 ? 45.022 27.463 -83.398 1.00 64.75 227 LYS A CA 1
ATOM 1805 C C . LYS A 1 227 ? 46.398 27.037 -83.912 1.00 64.75 227 LYS A C 1
ATOM 1807 O O . LYS A 1 227 ? 46.861 27.632 -84.878 1.00 64.75 227 LYS A O 1
ATOM 1812 N N . GLU A 1 228 ? 47.003 25.984 -83.365 1.00 58.38 228 GLU A N 1
ATOM 1813 C CA . GLU A 1 228 ? 48.262 25.419 -83.875 1.00 58.38 228 GLU A CA 1
ATOM 1814 C C . GLU A 1 228 ? 48.104 24.794 -85.268 1.00 58.38 228 GLU A C 1
ATOM 1816 O O . GLU A 1 228 ? 48.932 25.037 -86.141 1.00 58.38 228 GLU A O 1
ATOM 1821 N N . ILE A 1 229 ? 47.006 24.080 -85.538 1.00 58.66 229 ILE A N 1
ATOM 1822 C CA . ILE A 1 229 ? 46.713 23.536 -86.877 1.00 58.66 229 ILE A CA 1
ATOM 1823 C C . ILE A 1 229 ? 46.456 24.666 -87.889 1.00 58.66 229 ILE A C 1
ATOM 1825 O O . ILE A 1 229 ? 46.887 24.572 -89.038 1.00 58.66 229 ILE A O 1
ATOM 1829 N N . LYS A 1 230 ? 45.810 25.767 -87.476 1.00 55.72 230 LYS A N 1
ATOM 1830 C CA . LYS A 1 230 ? 45.662 26.971 -88.315 1.00 55.72 230 LYS A CA 1
ATOM 1831 C C . LYS A 1 230 ? 46.968 27.752 -88.501 1.00 55.72 230 LYS A C 1
ATOM 1833 O O . LYS A 1 230 ? 47.093 28.443 -89.507 1.00 55.72 230 LYS A O 1
ATOM 1838 N N . ALA A 1 231 ? 47.922 27.653 -87.574 1.00 50.84 231 ALA A N 1
ATOM 1839 C CA . ALA A 1 231 ? 49.208 28.351 -87.638 1.00 50.84 231 ALA A CA 1
ATOM 1840 C C . ALA A 1 231 ? 50.328 27.537 -88.323 1.00 50.84 231 ALA A C 1
ATOM 1842 O O . ALA A 1 231 ? 51.295 28.126 -88.797 1.00 50.84 231 ALA A O 1
ATOM 1843 N N . GLY A 1 232 ? 50.202 26.208 -88.416 1.00 42.25 232 GLY A N 1
ATOM 1844 C CA . GLY A 1 232 ? 51.223 25.298 -88.962 1.00 42.25 232 GLY A CA 1
ATOM 1845 C C . GLY A 1 232 ? 51.075 24.911 -90.442 1.00 42.25 232 GLY A C 1
ATOM 1846 O O . GLY A 1 232 ? 51.729 23.975 -90.896 1.00 42.25 232 GLY A O 1
ATOM 1847 N N . GLY A 1 233 ? 50.210 25.582 -91.207 1.00 38.34 233 GLY A N 1
ATOM 1848 C CA . GLY A 1 233 ? 49.943 25.253 -92.610 1.00 38.34 233 GLY A CA 1
ATOM 1849 C C . GLY A 1 233 ? 50.888 25.925 -93.612 1.00 38.34 233 GLY A C 1
ATOM 1850 O O . GLY A 1 233 ? 50.626 27.037 -94.060 1.00 38.34 233 GLY A O 1
ATOM 1851 N N . GLY A 1 234 ? 51.922 25.206 -94.048 1.00 38.22 234 GLY A N 1
ATOM 1852 C CA . GLY A 1 234 ? 52.647 25.432 -95.308 1.00 38.22 234 GLY A CA 1
ATOM 1853 C C . GLY A 1 234 ? 53.794 24.422 -95.471 1.00 38.22 234 GLY A C 1
ATOM 1854 O O . GLY A 1 234 ? 54.202 23.853 -94.459 1.00 38.22 234 GLY A O 1
ATOM 1855 N N . PRO A 1 235 ? 54.378 24.193 -96.670 1.00 46.66 235 PRO A N 1
ATOM 1856 C CA . PRO A 1 235 ? 54.086 24.755 -98.000 1.00 46.66 235 PRO A CA 1
ATOM 1857 C C . PRO A 1 235 ? 53.965 23.678 -99.120 1.00 46.66 235 PRO A C 1
ATOM 1859 O O . PRO A 1 235 ? 54.454 22.561 -98.969 1.00 46.66 235 PRO A O 1
ATOM 1862 N N . CYS A 1 236 ? 53.383 23.999 -100.288 1.00 35.09 236 CYS A N 1
ATOM 1863 C CA . CYS A 1 236 ? 53.500 23.139 -101.481 1.00 35.09 236 CYS A CA 1
ATOM 1864 C C . CYS A 1 236 ? 53.917 23.918 -102.742 1.00 35.09 236 CYS A C 1
ATOM 1866 O O . CYS A 1 236 ? 53.255 24.846 -103.198 1.00 35.09 236 CYS A O 1
ATOM 1868 N N . VAL A 1 237 ? 55.076 23.477 -103.224 1.00 37.78 237 VAL A N 1
ATOM 1869 C CA . VAL A 1 237 ? 55.888 23.744 -104.415 1.00 37.78 237 VAL A CA 1
ATOM 1870 C C . VAL A 1 237 ? 55.106 23.900 -105.732 1.00 37.78 237 VAL A C 1
ATOM 1872 O O . VAL A 1 237 ? 54.256 23.077 -106.054 1.00 37.78 237 VAL A O 1
ATOM 1875 N N . SER A 1 238 ? 55.496 24.868 -106.573 1.00 36.53 238 SER A N 1
ATOM 1876 C CA . SER A 1 238 ? 55.284 24.795 -108.030 1.00 36.53 238 SER A CA 1
ATOM 1877 C C . SER A 1 238 ? 56.509 25.328 -108.789 1.00 36.53 238 SER A C 1
ATOM 1879 O O . SER A 1 238 ? 57.091 26.347 -108.418 1.00 36.53 238 SER A O 1
ATOM 1881 N N . GLN A 1 239 ? 56.953 24.568 -109.798 1.00 31.67 239 GLN A N 1
ATOM 1882 C CA . GLN A 1 239 ? 58.194 24.756 -110.560 1.00 31.67 239 GLN A CA 1
ATOM 1883 C C . GLN A 1 239 ? 57.939 25.260 -111.995 1.00 31.67 239 GLN A C 1
ATOM 1885 O O . GLN A 1 239 ? 56.994 24.830 -112.646 1.00 31.67 239 GLN A O 1
ATOM 1890 N N . ALA A 1 240 ? 58.852 26.137 -112.434 1.00 32.12 240 ALA A N 1
ATOM 1891 C CA . ALA A 1 240 ? 59.566 26.260 -113.719 1.00 32.12 240 ALA A CA 1
ATOM 1892 C C . ALA A 1 240 ? 58.867 26.038 -115.085 1.00 32.12 240 ALA A C 1
ATOM 1894 O O . ALA A 1 240 ? 58.366 24.963 -115.397 1.00 32.12 240 ALA A O 1
ATOM 1895 N N . ALA A 1 241 ? 59.032 27.029 -115.974 1.00 31.27 241 ALA A N 1
ATOM 1896 C CA . ALA A 1 241 ? 58.735 26.977 -117.409 1.00 31.27 241 ALA A CA 1
ATOM 1897 C C . ALA A 1 241 ? 59.857 27.646 -118.241 1.00 31.27 241 ALA A C 1
ATOM 1899 O O . ALA A 1 241 ? 60.239 28.768 -117.914 1.00 31.27 241 ALA A O 1
ATOM 1900 N N . ALA A 1 242 ? 60.342 26.987 -119.313 1.00 33.22 242 ALA A N 1
ATOM 1901 C CA . ALA A 1 242 ? 60.952 27.587 -120.525 1.00 33.22 242 ALA A CA 1
ATOM 1902 C C . ALA A 1 242 ? 61.194 26.534 -121.665 1.00 33.22 242 ALA A C 1
ATOM 1904 O O . ALA A 1 242 ? 61.362 25.362 -121.333 1.00 33.22 242 ALA A O 1
ATOM 1905 N N . PRO A 1 243 ? 61.213 26.905 -122.979 1.00 47.44 243 PRO A N 1
ATOM 1906 C CA . PRO A 1 243 ? 60.851 26.019 -124.121 1.00 47.44 243 PRO A CA 1
ATOM 1907 C C . PRO A 1 243 ? 61.858 25.914 -125.322 1.00 47.44 243 PRO A C 1
ATOM 1909 O O . PRO A 1 243 ? 62.838 26.653 -125.348 1.00 47.44 243 PRO A O 1
ATOM 1912 N N . LEU A 1 244 ? 61.511 25.081 -126.351 1.00 37.47 244 LEU A N 1
ATOM 1913 C CA . LEU A 1 244 ? 61.902 25.037 -127.815 1.00 37.47 244 LEU A CA 1
ATOM 1914 C C . LEU A 1 244 ? 62.696 23.769 -128.327 1.00 37.47 244 LEU A C 1
ATOM 1916 O O . LEU A 1 244 ? 63.282 23.078 -127.503 1.00 37.47 244 LEU A O 1
ATOM 1920 N N . PRO A 1 245 ? 62.722 23.394 -129.649 1.00 49.94 245 PRO A N 1
ATOM 1921 C CA . PRO A 1 245 ? 61.704 22.561 -130.337 1.00 49.94 245 PRO A CA 1
ATOM 1922 C C . PRO A 1 245 ? 62.219 21.469 -131.349 1.00 49.94 245 PRO A C 1
ATOM 1924 O O . PRO A 1 245 ? 63.370 21.450 -131.771 1.00 49.94 245 PRO A O 1
ATOM 1927 N N . ASN A 1 246 ? 61.281 20.632 -131.834 1.00 41.97 246 ASN A N 1
ATOM 1928 C CA . ASN A 1 246 ? 61.195 19.939 -133.147 1.00 41.97 246 ASN A CA 1
ATOM 1929 C C . ASN A 1 246 ? 62.217 18.867 -133.603 1.00 41.97 246 ASN A C 1
ATOM 1931 O O . ASN A 1 246 ? 63.062 19.098 -134.468 1.00 41.97 246 ASN A O 1
ATOM 1935 N N . ARG A 1 247 ? 61.947 17.613 -133.212 1.00 38.66 247 ARG A N 1
ATOM 1936 C CA . ARG A 1 247 ? 61.934 16.397 -134.065 1.00 38.66 247 ARG A CA 1
ATOM 1937 C C . ARG A 1 247 ? 61.370 15.268 -133.193 1.00 38.66 247 ARG A C 1
ATOM 1939 O O . ARG A 1 247 ? 61.817 15.178 -132.064 1.00 38.66 247 ARG A O 1
ATOM 1946 N N . MET A 1 248 ? 60.470 14.417 -133.705 1.00 40.75 248 MET A N 1
ATOM 1947 C CA . MET A 1 248 ? 59.958 13.147 -133.107 1.00 40.75 248 MET A CA 1
ATOM 1948 C C . MET A 1 248 ? 58.434 13.041 -132.877 1.00 40.75 248 MET A C 1
ATOM 1950 O O . MET A 1 248 ? 57.984 12.174 -132.137 1.00 40.75 248 MET A O 1
ATOM 1954 N N . GLN A 1 249 ? 57.617 13.784 -133.630 1.00 45.25 249 GLN A N 1
ATOM 1955 C CA . GLN A 1 249 ? 56.152 13.588 -133.688 1.00 45.25 249 GLN A CA 1
ATOM 1956 C C . GLN A 1 249 ? 55.704 12.194 -134.197 1.00 45.25 249 GLN A C 1
ATOM 1958 O O . GLN A 1 249 ? 54.526 11.867 -134.138 1.00 45.25 249 GLN A O 1
ATOM 1963 N N . ALA A 1 250 ? 56.625 11.329 -134.642 1.00 48.69 250 ALA A N 1
ATOM 1964 C CA . ALA A 1 250 ? 56.333 9.927 -134.962 1.00 48.69 250 ALA A CA 1
ATOM 1965 C C . ALA A 1 250 ? 56.484 8.967 -133.758 1.00 48.69 250 ALA A C 1
ATOM 1967 O O . ALA A 1 250 ? 55.872 7.908 -133.757 1.00 48.69 250 ALA A O 1
ATOM 1968 N N . GLN A 1 251 ? 57.252 9.328 -132.718 1.00 50.44 251 GLN A N 1
ATOM 1969 C CA . GLN A 1 251 ? 57.366 8.528 -131.483 1.00 50.44 251 GLN A CA 1
ATOM 1970 C C . GLN A 1 251 ? 56.321 8.921 -130.431 1.00 50.44 251 GLN A C 1
ATOM 1972 O O . GLN A 1 251 ? 56.017 8.144 -129.529 1.00 50.44 251 GLN A O 1
ATOM 1977 N N . GLU A 1 252 ? 55.761 10.125 -130.544 1.00 45.28 252 GLU A N 1
ATOM 1978 C CA . GLU A 1 252 ? 54.735 10.633 -129.633 1.00 45.28 252 GLU A CA 1
ATOM 1979 C C . GLU A 1 252 ? 53.386 9.936 -129.832 1.00 45.28 252 GLU A C 1
ATOM 1981 O O . GLU A 1 252 ? 52.690 9.725 -128.850 1.00 45.28 252 GLU A O 1
ATOM 1986 N N . ALA A 1 253 ? 53.050 9.478 -131.044 1.00 55.03 253 ALA A N 1
ATOM 1987 C CA . ALA A 1 253 ? 51.834 8.695 -131.282 1.00 55.03 253 ALA A CA 1
ATOM 1988 C C . ALA A 1 253 ? 51.885 7.310 -130.600 1.00 55.03 253 ALA A C 1
ATOM 1990 O O . ALA A 1 253 ? 50.945 6.936 -129.905 1.00 55.03 253 ALA A O 1
ATOM 1991 N N . GLU A 1 254 ? 53.013 6.589 -130.685 1.00 51.97 254 GLU A N 1
ATOM 1992 C CA . GLU A 1 254 ? 53.192 5.313 -129.967 1.00 51.97 254 GLU A CA 1
ATOM 1993 C C . GLU A 1 254 ? 53.302 5.499 -128.445 1.00 51.97 254 GLU A C 1
ATOM 1995 O O . GLU A 1 254 ? 52.852 4.648 -127.673 1.00 51.97 254 GLU A O 1
ATOM 2000 N N . ARG A 1 255 ? 53.893 6.611 -127.982 1.00 54.94 255 ARG A N 1
ATOM 2001 C CA . ARG A 1 255 ? 53.882 6.963 -126.554 1.00 54.94 255 ARG A CA 1
ATOM 2002 C C . ARG A 1 255 ? 52.478 7.309 -126.081 1.00 54.94 255 ARG A C 1
ATOM 2004 O O . ARG A 1 255 ? 52.113 6.849 -125.012 1.00 54.94 255 ARG A O 1
ATOM 2011 N N . TYR A 1 256 ? 51.691 8.022 -126.881 1.00 60.94 256 TYR A N 1
ATOM 2012 C CA . TYR A 1 256 ? 50.315 8.394 -126.568 1.00 60.94 256 TYR A CA 1
ATOM 2013 C C . TYR A 1 256 ? 49.392 7.174 -126.491 1.00 60.94 256 TYR A C 1
ATOM 2015 O O . TYR A 1 256 ? 48.563 7.098 -125.592 1.00 60.94 256 TYR A O 1
ATOM 2023 N N . GLU A 1 257 ? 49.565 6.170 -127.353 1.00 57.69 257 GLU A N 1
ATOM 2024 C CA . GLU A 1 257 ? 48.803 4.916 -127.259 1.00 57.69 257 GLU A CA 1
ATOM 2025 C C . GLU A 1 257 ? 49.176 4.103 -126.011 1.00 57.69 257 GLU A C 1
ATOM 2027 O O . GLU A 1 257 ? 48.293 3.666 -125.269 1.00 57.69 257 GLU A O 1
ATOM 2032 N N . ARG A 1 258 ? 50.476 3.975 -125.703 1.00 65.25 258 ARG A N 1
ATOM 2033 C CA . ARG A 1 258 ? 50.940 3.324 -124.461 1.00 65.25 258 ARG A CA 1
ATOM 2034 C C . ARG A 1 258 ? 50.519 4.097 -123.212 1.00 65.25 258 ARG A C 1
ATOM 2036 O O . ARG A 1 258 ? 50.193 3.486 -122.200 1.00 65.2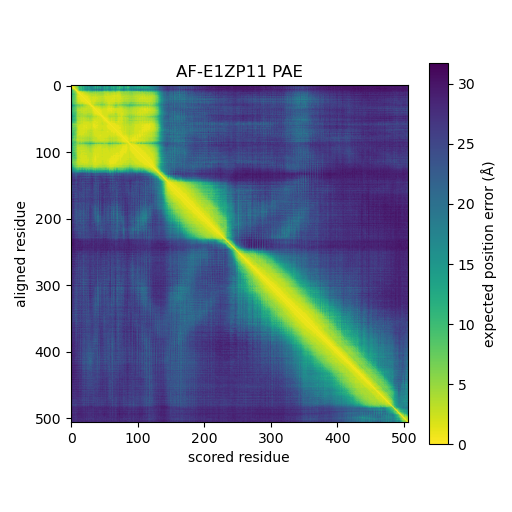5 258 ARG A O 1
ATOM 2043 N N . GLU A 1 259 ? 50.499 5.423 -123.283 1.00 63.91 259 GLU A N 1
ATOM 2044 C CA . GLU A 1 259 ? 50.053 6.312 -122.213 1.00 63.91 259 GLU A CA 1
ATOM 2045 C C . GLU A 1 259 ? 48.536 6.223 -122.024 1.00 63.91 259 GLU A C 1
ATOM 2047 O O . GLU A 1 259 ? 48.079 6.147 -120.891 1.00 63.91 259 GLU A O 1
ATOM 2052 N N . MET A 1 260 ? 47.744 6.113 -123.094 1.00 62.78 260 MET A N 1
ATOM 2053 C CA . MET A 1 260 ? 46.294 5.898 -123.019 1.00 62.78 260 MET A CA 1
ATOM 2054 C C . MET A 1 260 ? 45.935 4.516 -122.457 1.00 62.78 260 MET A C 1
ATOM 2056 O O . MET A 1 260 ? 44.991 4.403 -121.670 1.00 62.78 260 MET A O 1
ATOM 2060 N N . GLU A 1 261 ? 46.696 3.470 -122.790 1.00 70.94 261 GLU A N 1
ATOM 2061 C CA . GLU A 1 261 ? 46.525 2.141 -122.191 1.00 70.94 261 GLU A CA 1
ATOM 2062 C C . GLU A 1 261 ? 46.951 2.095 -120.722 1.00 70.94 261 GLU A C 1
ATOM 2064 O O . GLU A 1 261 ? 46.228 1.524 -119.900 1.00 70.94 261 GLU A O 1
ATOM 2069 N N . LEU A 1 262 ? 48.078 2.725 -120.370 1.00 68.00 262 LEU A N 1
ATOM 2070 C CA . LEU A 1 262 ? 48.495 2.894 -118.977 1.00 68.00 262 LEU A CA 1
ATOM 2071 C C . LEU A 1 262 ? 47.436 3.671 -118.198 1.00 68.00 262 LEU A C 1
ATOM 2073 O O . LEU A 1 262 ? 47.022 3.209 -117.145 1.00 68.00 262 LEU A O 1
ATOM 2077 N N . ARG A 1 263 ? 46.881 4.747 -118.761 1.00 65.88 263 ARG A N 1
ATOM 2078 C CA . ARG A 1 263 ? 45.820 5.540 -118.128 1.00 65.88 263 ARG A CA 1
ATOM 2079 C C . ARG A 1 263 ? 44.522 4.755 -117.956 1.00 65.88 263 ARG A C 1
ATOM 2081 O O . ARG A 1 263 ? 43.815 4.952 -116.972 1.00 65.88 263 ARG A O 1
ATOM 2088 N N . ARG A 1 264 ? 44.189 3.841 -118.877 1.00 69.69 264 ARG A N 1
ATOM 2089 C CA . ARG A 1 264 ? 43.018 2.958 -118.736 1.00 69.69 264 ARG A CA 1
ATOM 2090 C C . ARG A 1 264 ? 43.238 1.900 -117.655 1.00 69.69 264 ARG A C 1
ATOM 2092 O O . ARG A 1 264 ? 42.339 1.673 -116.850 1.00 69.69 264 ARG A O 1
ATOM 2099 N N . ARG A 1 265 ? 44.436 1.307 -117.591 1.00 70.50 265 ARG A N 1
ATOM 2100 C CA . ARG A 1 265 ? 44.828 0.373 -116.520 1.00 70.50 265 ARG A CA 1
ATOM 2101 C C . ARG A 1 265 ? 44.889 1.069 -115.166 1.00 70.50 265 ARG A C 1
ATOM 2103 O O . ARG A 1 265 ? 44.345 0.544 -114.207 1.00 70.50 265 ARG A O 1
ATOM 2110 N N . GLU A 1 266 ? 45.433 2.279 -115.107 1.00 69.38 266 GLU A N 1
ATOM 2111 C CA . GLU A 1 266 ? 45.433 3.129 -113.918 1.00 69.38 266 GLU A CA 1
ATOM 2112 C C . GLU A 1 266 ? 44.007 3.478 -113.490 1.00 69.38 266 GLU A C 1
ATOM 2114 O O . GLU A 1 266 ? 43.703 3.368 -112.312 1.00 69.38 266 GLU A O 1
ATOM 2119 N N . GLN A 1 267 ? 43.087 3.797 -114.409 1.00 68.25 267 GLN A N 1
ATOM 2120 C CA . GLN A 1 267 ? 41.675 4.025 -114.069 1.00 68.25 267 GLN A CA 1
ATOM 2121 C C . GLN A 1 267 ? 40.963 2.756 -113.579 1.00 68.25 267 GLN A C 1
ATOM 2123 O O . GLN A 1 267 ? 40.093 2.835 -112.711 1.00 68.25 267 GLN A O 1
ATOM 2128 N N . GLU A 1 268 ? 41.288 1.585 -114.126 1.00 72.44 268 GLU A N 1
ATOM 2129 C CA . GLU A 1 268 ? 40.743 0.300 -113.674 1.00 72.44 268 GLU A CA 1
ATOM 2130 C C . GLU A 1 268 ? 41.313 -0.103 -112.303 1.00 72.44 268 GLU A C 1
ATOM 2132 O O . GLU A 1 268 ? 40.562 -0.538 -111.428 1.00 72.44 268 GLU A O 1
ATOM 2137 N N . GLU A 1 269 ? 42.609 0.099 -112.071 1.00 72.00 269 GLU A N 1
ATOM 2138 C CA . GLU A 1 269 ? 43.265 -0.110 -110.779 1.00 72.00 269 GLU A CA 1
ATOM 2139 C C . GLU A 1 269 ? 42.815 0.912 -109.736 1.00 72.00 269 GLU A C 1
ATOM 2141 O O . GLU A 1 269 ? 42.596 0.554 -108.583 1.00 72.00 269 GLU A O 1
ATOM 2146 N N . GLU A 1 270 ? 42.600 2.167 -110.120 1.00 74.06 270 GLU A N 1
ATOM 2147 C CA . GLU A 1 270 ? 42.078 3.205 -109.239 1.00 74.06 270 GLU A CA 1
ATOM 2148 C C . GLU A 1 270 ? 40.614 2.923 -108.882 1.00 74.06 270 GLU A C 1
ATOM 2150 O O . GLU A 1 270 ? 40.229 3.072 -107.724 1.00 74.06 270 GLU A O 1
ATOM 2155 N N . LYS A 1 271 ? 39.802 2.412 -109.819 1.00 76.50 271 LYS A N 1
ATOM 2156 C CA . LYS A 1 271 ? 38.453 1.903 -109.518 1.00 76.50 271 LYS A CA 1
ATOM 2157 C C . LYS A 1 271 ? 38.497 0.715 -108.557 1.00 76.50 271 LYS A C 1
ATOM 2159 O O . LYS A 1 271 ? 37.707 0.699 -107.617 1.00 76.50 271 LYS A O 1
ATOM 2164 N N . LYS A 1 272 ? 39.431 -0.226 -108.728 1.00 75.81 272 LYS A N 1
ATOM 2165 C CA . LYS A 1 272 ? 39.630 -1.345 -107.788 1.00 75.81 272 LYS A CA 1
ATOM 2166 C C . LYS A 1 272 ? 40.084 -0.859 -106.413 1.00 75.81 272 LYS A C 1
ATOM 2168 O O . LYS A 1 272 ? 39.494 -1.254 -105.419 1.00 75.81 272 LYS A O 1
ATOM 2173 N N . ARG A 1 273 ? 41.030 0.082 -106.331 1.00 75.44 273 ARG A N 1
ATOM 2174 C CA . ARG A 1 273 ? 41.463 0.698 -105.063 1.00 75.44 273 ARG A CA 1
ATOM 2175 C C . ARG A 1 273 ? 40.344 1.484 -104.391 1.00 75.44 273 ARG A C 1
ATOM 2177 O O . ARG A 1 273 ? 40.240 1.443 -103.172 1.00 75.44 273 ARG A O 1
ATOM 2184 N N . ARG A 1 274 ? 39.491 2.171 -105.158 1.00 75.69 274 ARG A N 1
ATOM 2185 C CA . ARG A 1 274 ? 38.296 2.855 -104.636 1.00 75.69 274 ARG A CA 1
ATOM 2186 C C . ARG A 1 274 ? 37.261 1.855 -104.123 1.00 75.69 274 ARG A C 1
ATOM 2188 O O . ARG A 1 274 ? 36.709 2.082 -103.056 1.00 75.69 274 ARG A O 1
ATOM 2195 N N . GLN A 1 275 ? 37.039 0.741 -104.823 1.00 72.94 275 GLN A N 1
ATOM 2196 C CA . GLN A 1 275 ? 36.165 -0.344 -104.361 1.00 72.94 275 GLN A CA 1
ATOM 2197 C C . GLN A 1 275 ? 36.722 -1.023 -103.103 1.00 72.94 275 GLN A C 1
ATOM 2199 O O . GLN A 1 275 ? 35.989 -1.210 -102.140 1.00 72.94 275 GLN A O 1
ATOM 2204 N N . GLU A 1 276 ? 38.018 -1.323 -103.053 1.00 76.62 276 GLU A N 1
ATOM 2205 C CA . GLU A 1 276 ? 38.677 -1.888 -101.872 1.00 76.62 276 GLU A CA 1
ATOM 2206 C C . GLU A 1 276 ? 38.695 -0.907 -100.692 1.00 76.62 276 GLU A C 1
ATOM 2208 O O . GLU A 1 276 ? 38.473 -1.314 -99.554 1.00 76.62 276 GLU A O 1
ATOM 2213 N N . ALA A 1 277 ? 38.919 0.388 -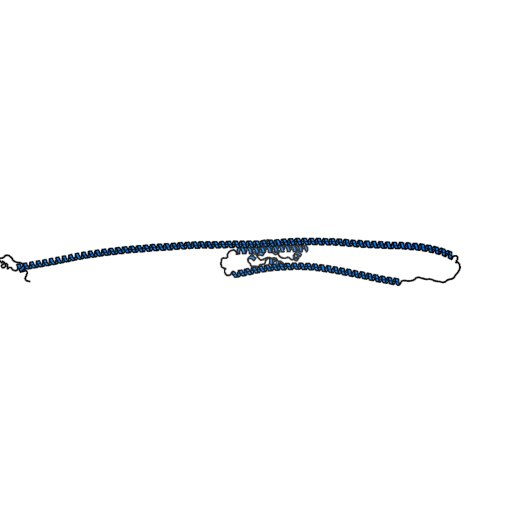100.938 1.00 80.75 277 ALA A N 1
ATOM 2214 C CA . ALA A 1 277 ? 38.830 1.424 -99.912 1.00 80.75 277 ALA A CA 1
ATOM 2215 C C . ALA A 1 277 ? 37.400 1.548 -99.376 1.00 80.75 277 ALA A C 1
ATOM 2217 O O . ALA A 1 277 ? 37.225 1.599 -98.162 1.00 80.75 277 ALA A O 1
ATOM 2218 N N . TYR A 1 278 ? 36.400 1.504 -100.259 1.00 81.06 278 TYR A N 1
ATOM 2219 C CA . TYR A 1 278 ? 34.986 1.506 -99.897 1.00 81.06 278 TYR A CA 1
ATOM 2220 C C . TYR A 1 278 ? 34.602 0.266 -99.078 1.00 81.06 278 TYR A C 1
ATOM 2222 O O . TYR A 1 278 ? 33.949 0.395 -98.048 1.00 81.06 278 TYR A O 1
ATOM 2230 N N . MET A 1 279 ? 35.078 -0.926 -99.454 1.00 76.56 279 MET A N 1
ATOM 2231 C CA . MET A 1 279 ? 34.860 -2.153 -98.676 1.00 76.56 279 MET A CA 1
ATOM 2232 C C . MET A 1 279 ? 35.550 -2.091 -97.308 1.00 76.56 279 MET A C 1
ATOM 2234 O O . MET A 1 279 ? 34.933 -2.403 -96.295 1.00 76.56 279 MET A O 1
ATOM 2238 N N . ARG A 1 280 ? 36.794 -1.598 -97.234 1.00 80.75 280 ARG A N 1
ATOM 2239 C CA . ARG A 1 280 ? 37.501 -1.385 -95.956 1.00 80.75 280 ARG A CA 1
ATOM 2240 C C . ARG A 1 280 ? 36.860 -0.298 -95.092 1.00 80.75 280 ARG A C 1
ATOM 2242 O O . ARG A 1 280 ? 37.036 -0.304 -93.875 1.00 80.75 280 ARG A O 1
ATOM 2249 N N . GLU A 1 281 ? 36.189 0.675 -95.695 1.00 79.88 281 GLU A N 1
ATOM 2250 C CA . GLU A 1 281 ? 35.429 1.705 -94.986 1.00 79.88 281 GLU A CA 1
ATOM 2251 C C . GLU A 1 281 ? 34.105 1.142 -94.463 1.00 79.88 281 GLU A C 1
ATOM 2253 O O . GLU A 1 281 ? 33.797 1.341 -93.290 1.00 79.88 281 GLU A O 1
ATOM 2258 N N . GLN A 1 282 ? 33.392 0.333 -95.254 1.00 78.19 282 GLN A N 1
ATOM 2259 C CA . GLN A 1 282 ? 32.221 -0.410 -94.782 1.00 78.19 282 GLN A CA 1
ATOM 2260 C C . GLN A 1 282 ? 32.569 -1.386 -93.654 1.00 78.19 282 GLN A C 1
ATOM 2262 O O . GLN A 1 282 ? 31.858 -1.427 -92.656 1.00 78.19 282 GLN A O 1
ATOM 2267 N N . GLU A 1 283 ? 33.686 -2.110 -93.740 1.00 82.81 283 GLU A N 1
ATOM 2268 C CA . GLU A 1 283 ? 34.150 -2.984 -92.656 1.00 82.81 283 GLU A CA 1
ATOM 2269 C C . GLU A 1 283 ? 34.512 -2.197 -91.390 1.00 82.81 283 GLU A C 1
ATOM 2271 O O . GLU A 1 283 ? 34.247 -2.654 -90.278 1.00 82.81 283 GLU A O 1
ATOM 2276 N N . ARG A 1 284 ? 35.100 -1.001 -91.528 1.00 82.00 284 ARG A N 1
ATOM 2277 C CA . ARG A 1 284 ? 35.360 -0.111 -90.385 1.00 82.00 284 ARG A CA 1
ATOM 2278 C C . ARG A 1 284 ? 34.065 0.407 -89.771 1.00 82.00 284 ARG A C 1
ATOM 2280 O O . ARG A 1 284 ? 33.966 0.434 -88.548 1.00 82.00 284 ARG A O 1
ATOM 2287 N N . MET A 1 285 ? 33.078 0.755 -90.594 1.00 77.56 285 MET A N 1
ATOM 2288 C CA . MET A 1 285 ? 31.751 1.171 -90.141 1.00 77.56 285 MET A CA 1
ATOM 2289 C C . MET A 1 285 ? 31.019 0.033 -89.424 1.00 77.56 285 MET A C 1
ATOM 2291 O O . MET A 1 285 ? 30.538 0.245 -88.318 1.00 77.56 285 MET A O 1
ATOM 2295 N N . GLN A 1 286 ? 31.023 -1.183 -89.977 1.00 82.56 286 GLN A N 1
ATOM 2296 C CA . GLN A 1 286 ? 30.423 -2.364 -89.348 1.00 82.56 286 GLN A CA 1
ATOM 2297 C C . GLN A 1 286 ? 31.127 -2.739 -88.040 1.00 82.56 286 GLN A C 1
ATOM 2299 O O . GLN A 1 286 ? 30.460 -3.035 -87.056 1.00 82.56 286 GLN A O 1
ATOM 2304 N N . LYS A 1 287 ? 32.465 -2.673 -87.979 1.00 90.00 287 LYS A N 1
ATOM 2305 C CA . LYS A 1 287 ? 33.211 -2.905 -86.728 1.00 90.00 287 LYS A CA 1
ATOM 2306 C C . LYS A 1 287 ? 32.939 -1.825 -85.683 1.00 90.00 287 LYS A C 1
ATOM 2308 O O . LYS A 1 287 ? 32.816 -2.141 -84.505 1.00 90.00 287 LYS A O 1
ATOM 2313 N N . ALA A 1 288 ? 32.823 -0.563 -86.095 1.00 83.38 288 ALA A N 1
ATOM 2314 C CA . ALA A 1 288 ? 32.457 0.528 -85.196 1.00 83.38 288 ALA A CA 1
ATOM 2315 C C . ALA A 1 288 ? 31.011 0.389 -84.693 1.00 83.38 288 ALA A C 1
ATOM 2317 O O . ALA A 1 288 ? 30.740 0.666 -83.528 1.00 83.38 288 ALA A O 1
ATOM 2318 N N . GLU A 1 289 ? 30.091 -0.067 -85.543 1.00 82.69 289 GLU A N 1
ATOM 2319 C CA . GLU A 1 289 ? 28.702 -0.349 -85.180 1.00 82.69 289 GLU A CA 1
ATOM 2320 C C . GLU A 1 289 ? 28.600 -1.546 -84.228 1.00 82.69 289 GLU A C 1
ATOM 2322 O O . GLU A 1 289 ? 27.946 -1.442 -83.195 1.00 82.69 289 GLU A O 1
ATOM 2327 N N . GLN A 1 290 ? 29.323 -2.637 -84.494 1.00 86.44 290 GLN A N 1
ATOM 2328 C CA . GLN A 1 290 ? 29.417 -3.787 -83.591 1.00 86.44 290 GLN A CA 1
ATOM 2329 C C . GLN A 1 290 ? 29.998 -3.387 -82.233 1.00 86.44 290 GLN A C 1
ATOM 2331 O O . GLN A 1 290 ? 29.403 -3.704 -81.209 1.00 86.44 290 GLN A O 1
ATOM 2336 N N . ALA A 1 291 ? 31.082 -2.607 -82.208 1.00 88.06 291 ALA A N 1
ATOM 2337 C CA . ALA A 1 291 ? 31.645 -2.096 -80.961 1.00 88.06 291 ALA A CA 1
ATOM 2338 C C . ALA A 1 291 ? 30.651 -1.193 -80.208 1.00 88.06 291 ALA A C 1
ATOM 2340 O O . ALA A 1 291 ? 30.543 -1.284 -78.987 1.00 88.06 291 ALA A O 1
ATOM 2341 N N . ARG A 1 292 ? 29.872 -0.356 -80.912 1.00 88.75 292 ARG A N 1
ATOM 2342 C CA . ARG A 1 292 ? 28.800 0.444 -80.293 1.00 88.75 292 ARG A CA 1
ATOM 2343 C C . ARG A 1 292 ? 27.718 -0.443 -79.686 1.00 88.75 292 ARG A C 1
ATOM 2345 O O . ARG A 1 292 ? 27.380 -0.244 -78.522 1.00 88.75 292 ARG A O 1
ATOM 2352 N N . LEU A 1 293 ? 27.232 -1.439 -80.422 1.00 90.62 293 LEU A N 1
ATOM 2353 C CA . LEU A 1 293 ? 26.222 -2.382 -79.939 1.00 90.62 293 LEU A CA 1
ATOM 2354 C C . LEU A 1 293 ? 26.731 -3.208 -78.749 1.00 90.62 293 LEU A C 1
ATOM 2356 O O . LEU A 1 293 ? 25.988 -3.430 -77.798 1.00 90.62 293 LEU A O 1
ATOM 2360 N N . GLU A 1 294 ? 28.000 -3.616 -78.754 1.00 87.44 294 GLU A N 1
ATOM 2361 C CA . GLU A 1 294 ? 28.638 -4.299 -77.625 1.00 87.44 294 GLU A CA 1
ATOM 2362 C C . GLU A 1 294 ? 28.743 -3.387 -76.401 1.00 87.44 294 GLU A C 1
ATOM 2364 O O . GLU A 1 294 ? 28.381 -3.799 -75.299 1.00 87.44 294 GLU A O 1
ATOM 2369 N N . THR A 1 295 ? 29.161 -2.128 -76.576 1.00 86.44 295 THR A N 1
ATOM 2370 C CA . THR A 1 295 ? 29.193 -1.165 -75.463 1.00 86.44 295 THR A CA 1
ATOM 2371 C C . THR A 1 295 ? 27.798 -0.871 -74.918 1.00 86.44 295 THR A C 1
ATOM 2373 O O . THR A 1 295 ? 27.616 -0.822 -73.703 1.00 86.44 295 THR A O 1
ATOM 2376 N N . GLU A 1 296 ? 26.794 -0.743 -75.788 1.00 88.44 296 GLU A N 1
ATOM 2377 C CA . GLU A 1 296 ? 25.403 -0.537 -75.390 1.00 88.44 296 GLU A CA 1
ATOM 2378 C C . GLU A 1 296 ? 24.855 -1.756 -74.643 1.00 88.44 296 GLU A C 1
ATOM 2380 O O . GLU A 1 296 ? 24.206 -1.610 -73.607 1.00 88.44 296 GLU A O 1
ATOM 2385 N N . ARG A 1 297 ? 25.171 -2.966 -75.113 1.00 93.38 297 ARG A N 1
ATOM 2386 C CA . ARG A 1 297 ? 24.802 -4.212 -74.443 1.00 93.38 297 ARG A CA 1
ATOM 2387 C C . ARG A 1 297 ? 25.425 -4.304 -73.051 1.00 93.38 297 ARG A C 1
ATOM 2389 O O . ARG A 1 297 ? 24.706 -4.601 -72.103 1.00 93.38 297 ARG A O 1
ATOM 2396 N N . ILE A 1 298 ? 26.718 -4.011 -72.908 1.00 90.19 298 ILE A N 1
ATOM 2397 C CA . ILE A 1 298 ? 27.401 -4.028 -71.605 1.00 90.19 298 ILE A CA 1
ATOM 2398 C C . ILE A 1 298 ? 26.781 -2.991 -70.659 1.00 90.19 298 ILE A C 1
ATOM 2400 O O . ILE A 1 298 ? 26.549 -3.290 -69.489 1.00 90.19 298 ILE A O 1
ATOM 2404 N N . LEU A 1 299 ? 26.472 -1.787 -71.149 1.00 89.31 299 LEU A N 1
ATOM 2405 C CA . LEU A 1 299 ? 25.825 -0.753 -70.337 1.00 89.31 299 LEU A CA 1
ATOM 2406 C C . LEU A 1 299 ? 24.415 -1.164 -69.895 1.00 89.31 299 LEU A C 1
ATOM 2408 O O . LEU A 1 299 ? 24.075 -0.963 -68.730 1.00 89.31 299 LEU A O 1
ATOM 2412 N N . ARG A 1 300 ? 23.622 -1.788 -70.775 1.00 90.62 300 ARG A N 1
ATOM 2413 C CA . ARG A 1 300 ? 22.304 -2.339 -70.416 1.00 90.62 300 ARG A CA 1
ATOM 2414 C C . ARG A 1 300 ? 22.419 -3.472 -69.398 1.00 90.62 300 ARG A C 1
ATOM 2416 O O . ARG A 1 300 ? 21.719 -3.448 -68.396 1.00 90.62 300 ARG A O 1
ATOM 2423 N N . GLU A 1 301 ? 23.350 -4.410 -69.580 1.00 91.44 301 GLU A N 1
ATOM 2424 C CA . GLU A 1 301 ? 23.595 -5.493 -68.614 1.00 91.44 301 GLU A CA 1
ATOM 2425 C C . GLU A 1 301 ? 24.004 -4.943 -67.233 1.00 91.44 301 GLU A C 1
ATOM 2427 O O . GLU A 1 301 ? 23.563 -5.452 -66.199 1.00 91.44 301 GLU A O 1
ATOM 2432 N N . GLN A 1 302 ? 24.804 -3.871 -67.194 1.00 89.38 302 GLN A N 1
ATOM 2433 C CA . GLN A 1 302 ? 25.158 -3.183 -65.950 1.00 89.38 302 GLN A CA 1
ATOM 2434 C C . GLN A 1 302 ? 23.957 -2.469 -65.314 1.00 89.38 302 GLN A C 1
ATOM 2436 O O . GLN A 1 302 ? 23.784 -2.559 -64.097 1.00 89.38 302 GLN A O 1
ATOM 2441 N N . GLN A 1 303 ? 23.116 -1.797 -66.107 1.00 89.75 303 GLN A N 1
ATOM 2442 C CA . GLN A 1 303 ? 21.880 -1.167 -65.627 1.00 89.75 303 GLN A CA 1
ATOM 2443 C C . GLN A 1 303 ? 20.918 -2.211 -65.049 1.00 89.75 303 GLN A C 1
ATOM 2445 O O . GLN A 1 303 ? 20.510 -2.078 -63.896 1.00 89.75 303 GLN A O 1
ATOM 2450 N N . ASP A 1 304 ? 20.669 -3.307 -65.766 1.00 91.75 304 ASP A N 1
ATOM 2451 C CA . ASP A 1 304 ? 19.830 -4.418 -65.309 1.00 91.75 304 ASP A CA 1
ATOM 2452 C C . ASP A 1 304 ? 20.372 -5.051 -64.019 1.00 91.75 304 ASP A C 1
ATOM 2454 O O . ASP A 1 304 ? 19.612 -5.416 -63.119 1.00 91.75 304 ASP A O 1
ATOM 2458 N N . ALA A 1 305 ? 21.697 -5.188 -63.890 1.00 91.19 305 ALA A N 1
ATOM 2459 C CA . ALA A 1 305 ? 22.322 -5.699 -62.672 1.00 91.19 305 ALA A CA 1
ATOM 2460 C C . ALA A 1 305 ? 22.129 -4.748 -61.478 1.00 91.19 305 ALA A C 1
ATOM 2462 O O . ALA A 1 305 ? 21.880 -5.205 -60.357 1.00 91.19 305 ALA A O 1
ATOM 2463 N N . VAL A 1 306 ? 22.212 -3.433 -61.703 1.00 91.06 306 VAL A N 1
ATOM 2464 C CA . VAL A 1 306 ? 21.939 -2.414 -60.678 1.00 91.06 306 VAL A CA 1
ATOM 2465 C C . VAL A 1 306 ? 20.461 -2.416 -60.291 1.00 91.06 306 VAL A C 1
ATOM 2467 O O . VAL A 1 306 ? 20.151 -2.407 -59.099 1.00 91.06 306 VAL A O 1
ATOM 2470 N N . GLU A 1 307 ? 19.549 -2.496 -61.258 1.00 92.25 307 GLU A N 1
ATOM 2471 C CA . GLU A 1 307 ? 18.108 -2.567 -61.006 1.00 92.25 307 GLU A CA 1
ATOM 2472 C C . GLU A 1 307 ? 17.724 -3.831 -60.236 1.00 92.25 307 GLU A C 1
ATOM 2474 O O . GLU A 1 307 ? 16.992 -3.745 -59.248 1.00 92.25 307 GLU A O 1
ATOM 2479 N N . LYS A 1 308 ? 18.290 -4.991 -60.593 1.00 94.75 308 LYS A N 1
ATOM 2480 C CA . LYS A 1 308 ? 18.094 -6.247 -59.851 1.00 94.75 308 LYS A CA 1
ATOM 2481 C C . LYS A 1 308 ? 18.579 -6.137 -58.407 1.00 94.75 308 LYS A C 1
ATOM 2483 O O . LYS A 1 308 ? 17.837 -6.503 -57.497 1.00 94.75 308 LYS A O 1
ATOM 2488 N N . ARG A 1 309 ? 19.775 -5.581 -58.172 1.00 92.38 309 ARG A N 1
ATOM 2489 C CA . ARG A 1 309 ? 20.298 -5.353 -56.809 1.00 92.38 309 ARG A CA 1
ATOM 2490 C C . ARG A 1 309 ? 19.432 -4.378 -56.017 1.00 92.38 309 ARG A C 1
ATOM 2492 O O . ARG A 1 309 ? 19.191 -4.597 -54.833 1.00 92.38 309 ARG A O 1
ATOM 2499 N N . LYS A 1 310 ? 18.938 -3.318 -56.661 1.00 91.19 310 LYS A N 1
ATOM 2500 C CA . LYS A 1 310 ? 18.037 -2.343 -56.039 1.00 91.19 310 LYS A CA 1
ATOM 2501 C C . LYS A 1 310 ? 16.694 -2.980 -55.673 1.00 91.19 310 LYS A C 1
ATOM 2503 O O . LYS A 1 310 ? 16.216 -2.768 -54.564 1.00 91.19 310 LYS A O 1
ATOM 2508 N N . ALA A 1 311 ? 16.121 -3.798 -56.554 1.00 92.50 311 ALA A N 1
ATOM 2509 C CA . ALA A 1 311 ? 14.882 -4.525 -56.291 1.00 92.50 311 ALA A CA 1
ATOM 2510 C C . ALA A 1 311 ? 15.049 -5.567 -55.171 1.00 92.50 311 ALA A C 1
ATOM 2512 O O . ALA A 1 311 ? 14.169 -5.706 -54.324 1.00 92.50 311 ALA A O 1
ATOM 2513 N N . GLU A 1 312 ? 16.178 -6.280 -55.125 1.00 94.19 312 GLU A N 1
ATOM 2514 C CA . GLU A 1 312 ? 16.496 -7.210 -54.036 1.00 94.19 312 GLU A CA 1
ATOM 2515 C C . GLU A 1 312 ? 16.645 -6.477 -52.694 1.00 94.19 312 GLU A C 1
ATOM 2517 O O . GLU A 1 312 ? 16.060 -6.894 -51.695 1.00 94.19 312 GLU A O 1
ATOM 2522 N N . MET A 1 313 ? 17.359 -5.348 -52.675 1.00 86.88 313 MET A N 1
ATOM 2523 C CA . MET A 1 313 ? 17.488 -4.497 -51.490 1.00 86.88 313 MET A CA 1
ATOM 2524 C C . MET A 1 313 ? 16.118 -4.014 -51.000 1.00 86.88 313 MET A C 1
ATOM 2526 O O . MET A 1 313 ? 15.790 -4.204 -49.833 1.00 86.88 313 MET A O 1
ATOM 2530 N N . GLN A 1 314 ? 15.276 -3.498 -51.900 1.00 90.25 314 GLN A N 1
ATOM 2531 C CA . GLN A 1 314 ? 13.918 -3.057 -51.568 1.00 90.25 314 GLN A CA 1
ATOM 2532 C C . GLN A 1 314 ? 13.046 -4.188 -51.011 1.00 90.25 314 GLN A C 1
ATOM 2534 O O . GLN A 1 314 ? 12.276 -3.958 -50.081 1.00 90.25 314 GLN A O 1
ATOM 2539 N N . LYS A 1 315 ? 13.171 -5.416 -51.534 1.00 94.44 315 LYS A N 1
ATOM 2540 C CA . LYS A 1 315 ? 12.470 -6.586 -50.981 1.00 94.44 315 LYS A CA 1
ATOM 2541 C C . LYS A 1 315 ? 12.929 -6.893 -49.557 1.00 94.44 315 LYS A C 1
ATOM 2543 O O . LYS A 1 315 ? 12.084 -7.066 -48.684 1.00 94.44 315 LYS A O 1
ATOM 2548 N N . ARG A 1 316 ? 14.241 -6.891 -49.301 1.00 92.62 316 ARG A N 1
ATOM 2549 C CA . ARG A 1 316 ? 14.798 -7.130 -47.957 1.00 92.62 316 ARG A CA 1
ATOM 2550 C C . ARG A 1 316 ? 14.406 -6.032 -46.971 1.00 92.62 316 ARG A C 1
ATOM 2552 O O . ARG A 1 316 ? 14.126 -6.334 -45.815 1.00 92.62 316 ARG A O 1
ATOM 2559 N N . ASP A 1 317 ? 14.353 -4.780 -47.410 1.00 89.12 317 ASP A N 1
ATOM 2560 C CA . ASP A 1 317 ? 13.908 -3.666 -46.570 1.00 89.12 317 ASP A CA 1
ATOM 2561 C C . ASP A 1 317 ? 12.404 -3.753 -46.275 1.00 89.12 317 ASP A C 1
ATOM 2563 O O . ASP A 1 317 ? 11.995 -3.589 -45.126 1.00 89.12 317 ASP A O 1
ATOM 2567 N N . ALA A 1 318 ? 11.582 -4.122 -47.263 1.00 91.94 318 ALA A N 1
ATOM 2568 C CA . ALA A 1 318 ? 10.158 -4.375 -47.054 1.00 91.94 318 ALA A CA 1
ATOM 2569 C C . ALA A 1 318 ? 9.908 -5.551 -46.091 1.00 91.94 318 ALA A C 1
ATOM 2571 O O . ALA A 1 318 ? 8.994 -5.491 -45.271 1.00 91.94 318 ALA A O 1
ATOM 2572 N N . GLU A 1 319 ? 10.719 -6.609 -46.150 1.00 93.25 319 GLU A N 1
ATOM 2573 C CA . GLU A 1 319 ? 10.666 -7.724 -45.197 1.00 93.25 319 GLU A CA 1
ATOM 2574 C C . GLU A 1 319 ? 11.067 -7.297 -43.780 1.00 93.25 319 GLU A C 1
ATOM 2576 O O . GLU A 1 319 ? 10.398 -7.677 -42.820 1.00 93.25 319 GLU A O 1
ATOM 2581 N N . ARG A 1 320 ? 12.107 -6.464 -43.630 1.00 93.06 320 ARG A N 1
ATOM 2582 C CA . ARG A 1 320 ? 12.505 -5.902 -42.327 1.00 93.06 320 ARG A CA 1
ATOM 2583 C C . ARG A 1 320 ? 11.413 -5.023 -41.733 1.00 93.06 320 ARG A C 1
ATOM 2585 O O . ARG A 1 320 ? 11.130 -5.145 -40.544 1.00 93.06 320 ARG A O 1
ATOM 2592 N N . GLU A 1 321 ? 10.791 -4.169 -42.540 1.00 90.50 321 GLU A N 1
ATOM 2593 C CA . GLU A 1 321 ? 9.690 -3.320 -42.081 1.00 90.50 321 GLU A CA 1
ATOM 2594 C C . GLU A 1 321 ? 8.462 -4.153 -41.703 1.00 90.50 321 GLU A C 1
ATOM 2596 O O . GLU A 1 321 ? 7.891 -3.929 -40.639 1.00 90.50 321 GLU A O 1
ATOM 2601 N N . LYS A 1 322 ? 8.114 -5.191 -42.475 1.00 95.19 322 LYS A N 1
ATOM 2602 C CA . LYS A 1 322 ? 7.056 -6.142 -42.089 1.00 95.19 322 LYS A CA 1
ATOM 2603 C C . LYS A 1 322 ? 7.381 -6.868 -40.783 1.00 95.19 322 LYS A C 1
ATOM 2605 O O . LYS A 1 322 ? 6.525 -6.956 -39.910 1.00 95.19 322 LYS A O 1
ATOM 2610 N N . ALA A 1 323 ? 8.612 -7.347 -40.607 1.00 93.44 323 ALA A N 1
ATOM 2611 C CA . ALA A 1 323 ? 9.036 -7.996 -39.367 1.00 93.44 323 ALA A CA 1
ATOM 2612 C C . ALA A 1 323 ? 8.986 -7.032 -38.168 1.00 93.44 323 ALA A C 1
ATOM 2614 O O . ALA A 1 323 ? 8.570 -7.410 -37.074 1.00 93.44 323 ALA A O 1
ATOM 2615 N N . LYS A 1 324 ? 9.361 -5.767 -38.376 1.00 92.56 324 LYS A N 1
ATOM 2616 C CA . LYS A 1 324 ? 9.283 -4.710 -37.363 1.00 92.56 324 LYS A CA 1
ATOM 2617 C C . LYS A 1 324 ? 7.836 -4.359 -37.008 1.00 92.56 324 LYS A C 1
ATOM 2619 O O . LYS A 1 324 ? 7.555 -4.153 -35.831 1.00 92.56 324 LYS A O 1
ATOM 2624 N N . GLN A 1 325 ? 6.936 -4.318 -37.991 1.00 93.50 325 GLN A N 1
ATOM 2625 C CA . GLN A 1 325 ? 5.500 -4.111 -37.780 1.00 93.50 325 GLN A CA 1
ATOM 2626 C C . GLN A 1 325 ? 4.890 -5.265 -36.984 1.00 93.50 325 GLN A C 1
ATOM 2628 O O . GLN A 1 325 ? 4.281 -5.012 -35.952 1.00 93.50 325 GLN A O 1
ATOM 2633 N N . LEU A 1 326 ? 5.159 -6.516 -37.369 1.00 95.12 326 LEU A N 1
ATOM 2634 C CA . LEU A 1 326 ? 4.695 -7.694 -36.628 1.00 95.12 326 LEU A CA 1
ATOM 2635 C C . LEU A 1 326 ? 5.210 -7.702 -35.182 1.00 95.12 326 LEU A C 1
ATOM 2637 O O . LEU A 1 326 ? 4.440 -7.916 -34.252 1.00 95.12 326 LEU A O 1
ATOM 2641 N N . ALA A 1 327 ? 6.490 -7.386 -34.964 1.00 93.56 327 ALA A N 1
ATOM 2642 C CA . ALA A 1 327 ? 7.046 -7.284 -33.615 1.00 93.56 327 ALA A CA 1
ATOM 2643 C C . ALA A 1 327 ? 6.436 -6.123 -32.804 1.00 93.56 327 ALA A C 1
ATOM 2645 O O . ALA A 1 327 ? 6.314 -6.211 -31.580 1.00 93.56 327 ALA A O 1
ATOM 2646 N N . ALA A 1 328 ? 6.069 -5.015 -33.455 1.00 94.00 328 ALA A N 1
ATOM 2647 C CA . ALA A 1 328 ? 5.383 -3.902 -32.806 1.00 94.00 328 ALA A CA 1
ATOM 2648 C C . ALA A 1 328 ? 3.938 -4.269 -32.435 1.00 94.00 328 ALA A C 1
ATOM 2650 O O . ALA A 1 328 ? 3.504 -3.948 -31.330 1.00 94.00 328 ALA A O 1
ATOM 2651 N N . GLU A 1 329 ? 3.227 -4.976 -33.314 1.00 93.69 329 GLU A N 1
ATOM 2652 C CA . GLU A 1 329 ? 1.878 -5.496 -33.074 1.00 93.69 329 GLU A CA 1
ATOM 2653 C C . GLU A 1 329 ? 1.865 -6.526 -31.942 1.00 93.69 329 GLU A C 1
ATOM 2655 O O . GLU A 1 329 ? 1.039 -6.421 -31.038 1.00 93.69 329 GLU A O 1
ATOM 2660 N N . GLU A 1 330 ? 2.821 -7.457 -31.915 1.00 94.81 330 GLU A N 1
ATOM 2661 C CA . GLU A 1 330 ? 2.959 -8.444 -30.838 1.00 94.81 330 GLU A CA 1
ATOM 2662 C C . GLU A 1 330 ? 3.221 -7.765 -29.485 1.00 94.81 330 GLU A C 1
ATOM 2664 O O . GLU A 1 330 ? 2.570 -8.070 -28.485 1.00 94.81 330 GLU A O 1
ATOM 2669 N N . ARG A 1 331 ? 4.115 -6.767 -29.448 1.00 93.81 331 ARG A N 1
ATOM 2670 C CA . ARG A 1 331 ? 4.353 -5.966 -28.235 1.00 93.81 331 ARG A CA 1
ATOM 2671 C C . ARG A 1 331 ? 3.119 -5.168 -27.824 1.00 93.81 331 ARG A C 1
ATOM 2673 O O . ARG A 1 331 ? 2.850 -5.045 -26.631 1.00 93.81 331 ARG A O 1
ATOM 2680 N N . ALA A 1 332 ? 2.375 -4.615 -28.780 1.00 93.00 332 ALA A N 1
ATOM 2681 C CA . ALA A 1 332 ? 1.137 -3.897 -28.502 1.00 93.00 332 ALA A CA 1
ATOM 2682 C C . ALA A 1 332 ? 0.063 -4.836 -27.929 1.00 93.00 332 ALA A C 1
ATOM 2684 O O . ALA A 1 332 ? -0.582 -4.478 -26.944 1.00 93.00 332 ALA A O 1
ATOM 2685 N N . ALA A 1 333 ? -0.074 -6.047 -28.476 1.00 94.38 333 ALA A N 1
ATOM 2686 C CA . ALA A 1 333 ? -0.981 -7.075 -27.977 1.00 94.38 333 ALA A CA 1
ATOM 2687 C C . ALA A 1 333 ? -0.598 -7.533 -26.561 1.00 94.38 333 ALA A C 1
ATOM 2689 O O . ALA A 1 333 ? -1.442 -7.503 -25.666 1.00 94.38 333 ALA A O 1
ATOM 2690 N N . ALA A 1 334 ? 0.680 -7.838 -26.315 1.00 94.44 334 ALA A N 1
ATOM 2691 C CA . ALA A 1 334 ? 1.174 -8.210 -24.988 1.00 94.44 334 ALA A CA 1
ATOM 2692 C C . ALA A 1 334 ? 0.953 -7.091 -23.951 1.00 94.44 334 ALA A C 1
ATOM 2694 O O . ALA A 1 334 ? 0.527 -7.346 -22.824 1.00 94.44 334 ALA A O 1
ATOM 2695 N N . ASN A 1 335 ? 1.172 -5.830 -24.340 1.00 92.50 335 ASN A N 1
ATOM 2696 C CA . ASN A 1 335 ? 0.888 -4.680 -23.482 1.00 92.50 335 ASN A CA 1
ATOM 2697 C C . ASN A 1 335 ? -0.615 -4.521 -23.207 1.00 92.50 335 ASN A C 1
ATOM 2699 O O . ASN A 1 335 ? -0.997 -4.212 -22.077 1.00 92.50 335 ASN A O 1
ATOM 2703 N N . ALA A 1 336 ? -1.475 -4.749 -24.203 1.00 93.94 336 ALA A N 1
ATOM 2704 C CA . ALA A 1 336 ? -2.924 -4.704 -24.033 1.00 93.94 336 ALA A CA 1
ATOM 2705 C C . ALA A 1 336 ? -3.424 -5.826 -23.105 1.00 93.94 336 ALA A C 1
ATOM 2707 O O . ALA A 1 336 ? -4.274 -5.583 -22.248 1.00 93.94 336 ALA A O 1
ATOM 2708 N N . GLU A 1 337 ? -2.872 -7.036 -23.211 1.00 94.19 337 GLU A N 1
ATOM 2709 C CA . GLU A 1 337 ? -3.166 -8.139 -22.291 1.00 94.19 337 GLU A CA 1
ATOM 2710 C C . GLU A 1 337 ? -2.694 -7.838 -20.867 1.00 94.19 337 GLU A C 1
ATOM 2712 O O . GLU A 1 337 ? -3.460 -8.017 -19.917 1.00 94.19 337 GLU A O 1
ATOM 2717 N N . ALA A 1 338 ? -1.483 -7.299 -20.704 1.00 93.44 338 ALA A N 1
ATOM 2718 C CA . ALA A 1 338 ? -0.976 -6.871 -19.403 1.00 93.44 338 ALA A CA 1
ATOM 2719 C C . ALA A 1 338 ? -1.864 -5.780 -18.776 1.00 93.44 338 ALA A C 1
ATOM 2721 O O . ALA A 1 338 ? -2.169 -5.838 -17.582 1.00 93.44 338 ALA A O 1
ATOM 2722 N N . GLN A 1 339 ? -2.345 -4.820 -19.574 1.00 92.50 339 GLN A N 1
ATOM 2723 C CA . GLN A 1 339 ? -3.299 -3.804 -19.121 1.00 92.50 339 GLN A CA 1
ATOM 2724 C C . GLN A 1 339 ? -4.645 -4.412 -18.722 1.00 92.50 339 GLN A C 1
ATOM 2726 O O . GLN A 1 339 ? -5.169 -4.055 -17.668 1.00 92.50 339 GLN A O 1
ATOM 2731 N N . ARG A 1 340 ? -5.186 -5.360 -19.498 1.00 95.75 340 ARG A N 1
ATOM 2732 C CA . ARG A 1 340 ? -6.421 -6.080 -19.143 1.00 95.75 340 ARG A CA 1
ATOM 2733 C C . ARG A 1 340 ? -6.268 -6.845 -17.833 1.00 95.75 340 ARG A C 1
ATOM 2735 O O . ARG A 1 340 ? -7.145 -6.763 -16.980 1.00 95.75 340 ARG A O 1
ATOM 2742 N N . GLN A 1 341 ? -5.144 -7.532 -17.627 1.00 95.50 341 GLN A N 1
ATOM 2743 C CA . GLN A 1 341 ? -4.862 -8.227 -16.368 1.00 95.50 341 GLN A CA 1
ATOM 2744 C C . GLN A 1 341 ? -4.722 -7.251 -15.193 1.00 95.50 341 GLN A C 1
ATOM 2746 O O . GLN A 1 341 ? -5.239 -7.515 -14.107 1.00 95.50 341 GLN A O 1
ATOM 2751 N N . ALA A 1 342 ? -4.060 -6.108 -15.391 1.00 91.31 342 ALA A N 1
ATOM 2752 C CA . ALA A 1 342 ? -3.949 -5.073 -14.367 1.00 91.31 342 ALA A CA 1
ATOM 2753 C C . ALA A 1 342 ? -5.320 -4.475 -14.013 1.00 91.31 342 ALA A C 1
ATOM 2755 O O . ALA A 1 342 ? -5.656 -4.374 -12.835 1.00 91.31 342 ALA A O 1
ATOM 2756 N N . GLN A 1 343 ? -6.141 -4.152 -15.015 1.00 93.19 343 GLN A N 1
ATOM 2757 C CA . GLN A 1 343 ? -7.510 -3.669 -14.821 1.00 93.19 343 GLN A CA 1
ATOM 2758 C C . GLN A 1 343 ? -8.383 -4.712 -14.116 1.00 93.19 343 GLN A C 1
ATOM 2760 O O . GLN A 1 343 ? -9.095 -4.358 -13.183 1.00 93.19 343 GLN A O 1
ATOM 2765 N N . ALA A 1 344 ? -8.270 -5.994 -14.474 1.00 96.00 344 ALA A N 1
ATOM 2766 C CA . ALA A 1 344 ? -8.977 -7.078 -13.796 1.00 96.00 344 ALA A CA 1
ATOM 2767 C C . ALA A 1 344 ? -8.561 -7.209 -12.320 1.00 96.00 344 ALA A C 1
ATOM 2769 O O . ALA A 1 344 ? -9.414 -7.388 -11.456 1.00 96.00 344 ALA A O 1
ATOM 2770 N N . ARG A 1 345 ? -7.267 -7.052 -11.999 1.00 92.94 345 ARG A N 1
ATOM 2771 C CA . ARG A 1 345 ? -6.786 -7.024 -10.603 1.00 92.94 345 ARG A CA 1
ATOM 2772 C C . ARG A 1 345 ? -7.330 -5.823 -9.833 1.00 92.94 345 ARG A C 1
ATOM 2774 O O . ARG A 1 345 ? -7.708 -5.974 -8.674 1.00 92.94 345 ARG A O 1
ATOM 2781 N N . ILE A 1 346 ? -7.381 -4.648 -10.463 1.00 88.06 346 ILE A N 1
ATOM 2782 C CA . ILE A 1 346 ? -7.954 -3.436 -9.860 1.00 88.06 346 ILE A CA 1
ATOM 2783 C C . ILE A 1 346 ? -9.452 -3.632 -9.605 1.00 88.06 346 ILE A C 1
ATOM 2785 O O . ILE A 1 346 ? -9.908 -3.364 -8.496 1.00 88.06 346 ILE A O 1
ATOM 2789 N N . ALA A 1 347 ? -10.197 -4.147 -10.584 1.00 94.62 347 ALA A N 1
ATOM 2790 C CA . ALA A 1 347 ? -11.625 -4.428 -10.456 1.00 94.62 347 ALA A CA 1
ATOM 2791 C C . ALA A 1 347 ? -11.900 -5.452 -9.342 1.00 94.62 347 ALA A C 1
ATOM 2793 O O . ALA A 1 347 ? -12.687 -5.176 -8.442 1.00 94.62 347 ALA A O 1
ATOM 2794 N N . ALA A 1 348 ? -11.167 -6.570 -9.312 1.00 95.12 348 ALA A N 1
ATOM 2795 C CA . ALA A 1 348 ? -11.293 -7.576 -8.257 1.00 95.12 348 ALA A CA 1
ATOM 2796 C C . ALA A 1 348 ? -10.970 -7.008 -6.861 1.00 95.12 348 ALA A C 1
ATOM 2798 O O . ALA A 1 348 ? -11.642 -7.328 -5.882 1.00 95.12 348 ALA A O 1
ATOM 2799 N N . ALA A 1 349 ? -9.970 -6.127 -6.750 1.00 92.62 349 ALA A N 1
ATOM 2800 C CA . ALA A 1 349 ? -9.661 -5.448 -5.492 1.00 92.62 349 ALA A CA 1
ATOM 2801 C C . ALA A 1 349 ? -10.773 -4.469 -5.069 1.00 92.62 349 ALA A C 1
ATOM 2803 O O . ALA A 1 349 ? -11.079 -4.356 -3.880 1.00 92.62 349 ALA A O 1
ATOM 2804 N N . GLN A 1 350 ? -11.395 -3.770 -6.022 1.00 93.19 350 GLN A N 1
ATOM 2805 C CA . GLN A 1 350 ? -12.534 -2.887 -5.762 1.00 93.19 350 GLN A CA 1
ATOM 2806 C C . GLN A 1 350 ? -13.774 -3.672 -5.317 1.00 93.19 350 GLN A C 1
ATOM 2808 O O . GLN A 1 350 ? -14.412 -3.272 -4.343 1.00 93.19 350 GLN A O 1
ATOM 2813 N N . GLU A 1 351 ? -14.072 -4.805 -5.954 1.00 94.81 351 GLU A N 1
ATOM 2814 C CA . GLU A 1 351 ? -15.153 -5.716 -5.555 1.00 94.81 351 GLU A CA 1
ATOM 2815 C C . GLU A 1 351 ? -14.906 -6.335 -4.174 1.00 94.81 351 GLU A C 1
ATOM 2817 O O . GLU A 1 351 ? -15.801 -6.370 -3.333 1.00 94.81 351 GLU A O 1
ATOM 2822 N N . ALA A 1 352 ? -13.675 -6.758 -3.878 1.00 94.19 352 ALA A N 1
ATOM 2823 C CA . ALA A 1 352 ? -13.327 -7.255 -2.550 1.00 94.19 352 ALA A CA 1
ATOM 2824 C C . ALA A 1 352 ? -13.516 -6.172 -1.472 1.00 94.19 352 ALA A C 1
ATOM 2826 O O . ALA A 1 352 ? -14.061 -6.439 -0.399 1.00 94.19 352 ALA A O 1
ATOM 2827 N N . ASN A 1 353 ? -13.117 -4.930 -1.760 1.00 90.06 353 ASN A N 1
ATOM 2828 C CA . ASN A 1 353 ? -13.318 -3.805 -0.849 1.00 90.06 353 ASN A CA 1
ATOM 2829 C C . ASN A 1 353 ? -14.803 -3.466 -0.660 1.00 90.06 353 ASN A C 1
ATOM 2831 O O . ASN A 1 353 ? -15.225 -3.215 0.472 1.00 90.06 353 ASN A O 1
ATOM 2835 N N . SER A 1 354 ? -15.607 -3.474 -1.727 1.00 95.44 354 SER A N 1
ATOM 2836 C CA . SER A 1 354 ? -17.048 -3.220 -1.626 1.00 95.44 354 SER A CA 1
ATOM 2837 C C . SER A 1 354 ? -17.757 -4.327 -0.839 1.00 95.44 354 SER A C 1
ATOM 2839 O O . SER A 1 354 ? -18.571 -4.013 0.030 1.00 95.44 354 SER A O 1
ATOM 2841 N N . ALA A 1 355 ? -17.369 -5.592 -1.025 1.00 96.06 355 ALA A N 1
ATOM 2842 C CA . ALA A 1 355 ? -17.869 -6.722 -0.245 1.00 96.06 355 ALA A CA 1
ATOM 2843 C C . ALA A 1 355 ? -17.515 -6.607 1.249 1.00 96.06 355 ALA A C 1
ATOM 2845 O O . ALA A 1 355 ? -18.356 -6.870 2.109 1.00 96.06 355 ALA A O 1
ATOM 2846 N N . ILE A 1 356 ? -16.300 -6.157 1.594 1.00 92.25 356 ILE A N 1
ATOM 2847 C CA . ILE A 1 356 ? -15.920 -5.891 2.995 1.00 92.25 356 ILE A CA 1
ATOM 2848 C C . ILE A 1 356 ? -16.793 -4.781 3.595 1.00 92.25 356 ILE A C 1
ATOM 2850 O O . ILE A 1 356 ? -17.223 -4.887 4.745 1.00 92.25 356 ILE A O 1
ATOM 2854 N N . LEU A 1 357 ? -17.069 -3.714 2.840 1.00 91.56 357 LEU A N 1
ATOM 2855 C CA . LEU A 1 357 ? -17.933 -2.627 3.304 1.00 91.56 357 LEU A CA 1
ATOM 2856 C C . LEU A 1 357 ? -19.387 -3.076 3.478 1.00 91.56 357 LEU A C 1
ATOM 2858 O O . LEU A 1 357 ? -20.016 -2.678 4.455 1.00 91.56 357 LEU A O 1
ATOM 2862 N N . GLN A 1 358 ? -19.907 -3.912 2.577 1.00 94.56 358 GLN A N 1
ATOM 2863 C CA . GLN A 1 358 ? -21.240 -4.507 2.707 1.00 94.56 358 GLN A CA 1
ATOM 2864 C C . GLN A 1 358 ? -21.332 -5.389 3.953 1.00 94.56 358 GLN A C 1
ATOM 2866 O O . GLN A 1 358 ? -22.204 -5.152 4.784 1.00 94.56 358 GLN A O 1
ATOM 2871 N N . ARG A 1 359 ? -20.365 -6.292 4.171 1.00 95.06 359 ARG A N 1
ATOM 2872 C CA . ARG A 1 359 ? -20.302 -7.109 5.396 1.00 95.06 359 ARG A CA 1
ATOM 2873 C C . ARG A 1 359 ? -20.270 -6.255 6.658 1.00 95.06 359 ARG A C 1
ATOM 2875 O O . ARG A 1 359 ? -20.997 -6.532 7.600 1.00 95.06 359 ARG A O 1
ATOM 2882 N N . ARG A 1 360 ? -19.495 -5.165 6.671 1.00 93.94 360 ARG A N 1
ATOM 2883 C CA . ARG A 1 360 ? -19.473 -4.230 7.810 1.00 93.94 360 ARG A CA 1
ATOM 2884 C C . ARG A 1 360 ? -20.813 -3.534 8.040 1.00 93.94 360 ARG A C 1
ATOM 2886 O O . ARG A 1 360 ? -21.154 -3.275 9.191 1.00 93.94 360 ARG A O 1
ATOM 2893 N N . ARG A 1 361 ? -21.558 -3.206 6.979 1.00 94.19 361 ARG A N 1
ATOM 2894 C CA . ARG A 1 361 ? -22.914 -2.644 7.099 1.00 94.19 361 ARG A CA 1
ATOM 2895 C C . ARG A 1 361 ? -23.875 -3.674 7.686 1.00 94.19 361 ARG A C 1
ATOM 2897 O O . ARG A 1 361 ? -24.555 -3.356 8.651 1.00 94.19 361 ARG A O 1
ATOM 2904 N N . GLU A 1 362 ? -23.857 -4.906 7.189 1.00 95.06 362 GLU A N 1
ATOM 2905 C CA . GLU A 1 362 ? -24.683 -6.005 7.711 1.00 95.06 362 GLU A CA 1
ATOM 2906 C C . GLU A 1 362 ? -24.338 -6.344 9.172 1.00 95.06 362 GLU A C 1
ATOM 2908 O O . GLU A 1 362 ? -25.224 -6.502 10.012 1.00 95.06 362 GLU A O 1
ATOM 2913 N N . GLU A 1 363 ? -23.052 -6.401 9.525 1.00 93.50 363 GLU A N 1
ATOM 2914 C CA . GLU A 1 363 ? -22.585 -6.575 10.907 1.00 93.50 363 GLU A CA 1
ATOM 2915 C C . GLU A 1 363 ? -23.061 -5.430 11.808 1.00 93.50 363 GLU A C 1
ATOM 2917 O O . GLU A 1 363 ? -23.511 -5.659 12.930 1.00 93.50 363 GLU A O 1
ATOM 2922 N N . PHE A 1 364 ? -23.011 -4.191 11.321 1.00 94.56 364 PHE A N 1
ATOM 2923 C CA . PHE A 1 364 ? -23.508 -3.041 12.066 1.00 94.56 364 PHE A CA 1
ATOM 2924 C C . PHE A 1 364 ? -25.028 -3.093 12.257 1.00 94.56 364 PHE A C 1
ATOM 2926 O O . PHE A 1 364 ? -25.504 -2.885 13.371 1.00 94.56 364 PHE A O 1
ATOM 2933 N N . GLU A 1 365 ? -25.793 -3.423 11.216 1.00 93.00 365 GLU A N 1
ATOM 2934 C CA . GLU A 1 365 ? -27.251 -3.567 11.287 1.00 93.00 365 GLU A CA 1
ATOM 2935 C C . GLU A 1 365 ? -27.670 -4.713 12.209 1.00 93.00 365 GLU A C 1
ATOM 2937 O O . GLU A 1 365 ? -28.567 -4.557 13.036 1.00 93.00 365 GLU A O 1
ATOM 2942 N N . THR A 1 366 ? -27.006 -5.866 12.120 1.00 93.69 366 THR A N 1
ATOM 2943 C CA . THR A 1 366 ? -27.260 -6.994 13.027 1.00 93.69 366 THR A CA 1
ATOM 2944 C C . THR A 1 366 ? -26.907 -6.636 14.467 1.00 93.69 366 THR A C 1
ATOM 2946 O O . THR A 1 366 ? -27.646 -6.994 15.385 1.00 93.69 366 THR A O 1
ATOM 2949 N N . GLN A 1 367 ? -25.830 -5.880 14.688 1.00 91.50 367 GLN A N 1
ATOM 2950 C CA . GLN A 1 367 ? -25.472 -5.389 16.014 1.00 91.50 367 GLN A CA 1
ATOM 2951 C C . GLN A 1 367 ? -26.469 -4.344 16.534 1.00 91.50 367 GLN A C 1
ATOM 2953 O O . GLN A 1 367 ? -26.798 -4.363 17.721 1.00 91.50 367 GLN A O 1
ATOM 2958 N N . GLN A 1 368 ? -26.985 -3.464 15.671 1.00 89.94 368 GLN A N 1
ATOM 2959 C CA . GLN A 1 368 ? -28.059 -2.537 16.025 1.00 89.94 368 GLN A CA 1
ATOM 2960 C C . GLN A 1 368 ? -29.331 -3.289 16.411 1.00 89.94 368 GLN A C 1
ATOM 2962 O O . GLN A 1 368 ? -29.841 -3.050 17.501 1.00 89.94 368 GLN A O 1
ATOM 2967 N N . LYS A 1 369 ? -29.769 -4.269 15.610 1.00 93.88 369 LYS A N 1
ATOM 2968 C CA . LYS A 1 369 ? -30.926 -5.123 15.927 1.00 93.88 369 LYS A CA 1
ATOM 2969 C C . LYS A 1 369 ? -30.753 -5.839 17.265 1.00 93.88 369 LYS A C 1
ATOM 2971 O O . LYS A 1 369 ? -31.624 -5.742 18.119 1.00 93.88 369 LYS A O 1
ATOM 2976 N N . LYS A 1 370 ? -29.594 -6.459 17.516 1.00 92.38 370 LYS A N 1
ATOM 2977 C CA . LYS A 1 370 ? -29.288 -7.092 18.815 1.00 92.38 370 LYS A CA 1
ATOM 2978 C C . LYS A 1 370 ? -29.310 -6.095 19.973 1.00 92.38 370 LYS A C 1
ATOM 2980 O O . LYS A 1 370 ? -29.748 -6.428 21.073 1.00 92.38 370 LYS A O 1
ATOM 2985 N N . ASN A 1 371 ? -28.817 -4.875 19.767 1.00 90.69 371 ASN A N 1
ATOM 2986 C CA . ASN A 1 371 ? -28.854 -3.833 20.792 1.00 90.69 371 ASN A CA 1
ATOM 2987 C C . ASN A 1 371 ? -30.283 -3.343 21.058 1.00 90.69 371 ASN A C 1
ATOM 2989 O O . ASN A 1 371 ? -30.637 -3.151 22.222 1.00 90.69 371 ASN A O 1
ATOM 2993 N N . GLU A 1 372 ? -31.101 -3.183 20.018 1.00 90.69 372 GLU A N 1
ATOM 2994 C CA . GLU A 1 372 ? -32.525 -2.864 20.131 1.00 90.69 372 GLU A CA 1
ATOM 2995 C C . GLU A 1 372 ? -33.296 -3.982 20.830 1.00 90.69 372 GLU A C 1
ATOM 2997 O O . GLU A 1 372 ? -34.051 -3.704 21.754 1.00 90.69 372 GLU A O 1
ATOM 3002 N N . GLU A 1 373 ? -33.049 -5.246 20.489 1.00 89.50 373 GLU A N 1
ATOM 3003 C CA . GLU A 1 373 ? -33.619 -6.408 21.177 1.00 89.50 373 GLU A CA 1
ATOM 3004 C C . GLU A 1 373 ? -33.210 -6.442 22.653 1.00 89.50 373 GLU A C 1
ATOM 3006 O O . GLU A 1 373 ? -34.060 -6.585 23.528 1.00 89.50 373 GLU A O 1
ATOM 3011 N N . ARG A 1 374 ? -31.927 -6.214 22.972 1.00 90.81 374 ARG A N 1
ATOM 3012 C CA . ARG A 1 374 ? -31.459 -6.099 24.368 1.00 90.81 374 ARG A CA 1
ATOM 3013 C C . ARG A 1 374 ? -32.061 -4.908 25.102 1.00 90.81 374 ARG A C 1
ATOM 3015 O O . ARG A 1 374 ? -32.117 -4.928 26.334 1.00 90.81 374 ARG A O 1
ATOM 3022 N N . ARG A 1 375 ? -32.425 -3.840 24.393 1.00 91.44 375 ARG A N 1
ATOM 3023 C CA . ARG A 1 375 ? -33.114 -2.685 24.970 1.00 91.44 375 ARG A CA 1
ATOM 3024 C C . ARG A 1 375 ? -34.577 -3.025 25.236 1.00 91.44 375 ARG A C 1
ATOM 3026 O O . ARG A 1 375 ? -35.011 -2.835 26.365 1.00 91.44 375 ARG A O 1
ATOM 3033 N N . ARG A 1 376 ? -35.273 -3.614 24.260 1.00 91.94 376 ARG A N 1
ATOM 3034 C CA . ARG A 1 376 ? -36.656 -4.097 24.390 1.00 91.94 376 ARG A CA 1
ATOM 3035 C C . ARG A 1 376 ? -36.792 -5.111 25.518 1.00 91.94 376 ARG A C 1
ATOM 3037 O O . ARG A 1 376 ? -37.685 -4.970 26.338 1.00 91.94 376 ARG A O 1
ATOM 3044 N N . LEU A 1 377 ? -35.868 -6.065 25.629 1.00 91.31 377 LEU A N 1
ATOM 3045 C CA . LEU A 1 377 ? -35.869 -7.045 26.716 1.00 91.31 377 LEU A CA 1
ATOM 3046 C C . LEU A 1 377 ? -35.705 -6.374 28.088 1.00 91.31 377 LEU A C 1
ATOM 3048 O O . LEU A 1 377 ? -36.405 -6.726 29.028 1.00 91.31 377 LEU A O 1
ATOM 3052 N N . ARG A 1 378 ? -34.819 -5.375 28.201 1.00 89.00 378 ARG A N 1
ATOM 3053 C CA . ARG A 1 378 ? -34.630 -4.604 29.443 1.00 89.00 378 ARG A CA 1
ATOM 3054 C C . ARG A 1 378 ? -35.798 -3.678 29.770 1.00 89.00 378 ARG A C 1
ATOM 3056 O O . ARG A 1 378 ? -36.008 -3.358 30.934 1.00 89.00 378 ARG A O 1
ATOM 3063 N N . GLU A 1 379 ? -36.503 -3.171 28.769 1.00 87.69 379 GLU A N 1
ATOM 3064 C CA . GLU A 1 379 ? -37.724 -2.384 28.966 1.00 87.69 379 GLU A CA 1
ATOM 3065 C C . GLU A 1 379 ? -38.879 -3.295 29.401 1.00 87.69 379 GLU A C 1
ATOM 3067 O O . GLU A 1 379 ? -39.523 -2.988 30.395 1.00 87.69 379 GLU A O 1
ATOM 3072 N N . ALA A 1 380 ? -39.046 -4.462 28.772 1.00 91.75 380 ALA A N 1
ATOM 3073 C CA . ALA A 1 380 ? -40.038 -5.463 29.165 1.00 91.75 380 ALA A CA 1
ATOM 3074 C C . ALA A 1 380 ? -39.788 -6.026 30.575 1.00 91.75 380 ALA A C 1
ATOM 3076 O O . ALA A 1 380 ? -40.723 -6.151 31.355 1.00 91.75 380 ALA A O 1
ATOM 3077 N N . GLN A 1 381 ? -38.531 -6.310 30.940 1.00 89.12 381 GLN A N 1
ATOM 3078 C CA . GLN A 1 381 ? -38.181 -6.724 32.306 1.00 89.12 381 GLN A CA 1
ATOM 3079 C C . GLN A 1 381 ? -38.524 -5.645 33.335 1.00 89.12 381 GLN A C 1
ATOM 3081 O O . GLN A 1 381 ? -39.100 -5.957 34.368 1.00 89.12 381 GLN A O 1
ATOM 3086 N N . ARG A 1 382 ? -38.231 -4.373 33.036 1.00 89.25 382 ARG A N 1
ATOM 3087 C CA . ARG A 1 382 ? -38.600 -3.260 33.922 1.00 89.25 382 ARG A CA 1
ATOM 3088 C C . ARG A 1 382 ? -40.109 -3.092 34.048 1.00 89.25 382 ARG A C 1
ATOM 3090 O O . ARG A 1 382 ? -40.579 -2.825 35.143 1.00 89.25 382 ARG A O 1
ATOM 3097 N N . GLN A 1 383 ? -40.855 -3.272 32.960 1.00 86.56 383 GLN A N 1
ATOM 3098 C CA . GLN A 1 383 ? -42.318 -3.250 33.000 1.00 86.56 383 GLN A CA 1
ATOM 3099 C C . GLN A 1 383 ? -42.872 -4.386 33.863 1.00 86.56 383 GLN A C 1
ATOM 3101 O O . GLN A 1 383 ? -43.710 -4.123 34.715 1.00 86.56 383 GLN A O 1
ATOM 3106 N N . ALA A 1 384 ? -42.355 -5.609 33.714 1.00 90.88 384 ALA A N 1
ATOM 3107 C CA . ALA A 1 384 ? -42.762 -6.744 34.540 1.00 90.88 384 ALA A CA 1
ATOM 3108 C C . ALA A 1 384 ? -42.432 -6.529 36.030 1.00 90.88 384 ALA A C 1
ATOM 3110 O O . ALA A 1 384 ? -43.271 -6.787 36.885 1.00 90.88 384 ALA A O 1
ATOM 3111 N N . GLU A 1 385 ? -41.244 -6.002 36.350 1.00 87.88 385 GLU A N 1
ATOM 3112 C CA . GLU A 1 385 ? -40.872 -5.648 37.729 1.00 87.88 385 GLU A CA 1
ATOM 3113 C C . GLU A 1 385 ? -41.757 -4.526 38.300 1.00 87.88 385 GLU A C 1
ATOM 3115 O O . GLU A 1 385 ? -42.121 -4.559 39.475 1.00 87.88 385 GLU A O 1
ATOM 3120 N N . GLU A 1 386 ? -42.118 -3.521 37.495 1.00 85.88 386 GLU A N 1
ATOM 3121 C CA . GLU A 1 386 ? -43.042 -2.459 37.908 1.00 85.88 386 GLU A CA 1
ATOM 3122 C C . GLU A 1 386 ? -44.470 -2.977 38.115 1.00 85.88 386 GLU A C 1
ATOM 3124 O O . GLU A 1 386 ? -45.121 -2.551 39.070 1.00 85.88 386 GLU A O 1
ATOM 3129 N N . GLU A 1 387 ? -44.951 -3.891 37.269 1.00 87.56 387 GLU A N 1
ATOM 3130 C CA . GLU A 1 387 ? -46.242 -4.567 37.436 1.00 87.56 387 GLU A CA 1
ATOM 3131 C C . GLU A 1 387 ? -46.253 -5.430 38.701 1.00 87.56 387 GLU A C 1
ATOM 3133 O O . GLU A 1 387 ? -47.150 -5.276 39.526 1.00 87.56 387 GLU A O 1
ATOM 3138 N N . GLU A 1 388 ? -45.215 -6.235 38.941 1.00 86.94 388 GLU A N 1
ATOM 3139 C CA . GLU A 1 388 ? -45.089 -7.024 40.171 1.00 86.94 388 GLU A CA 1
ATOM 3140 C C . GLU A 1 388 ? -45.018 -6.119 41.414 1.00 86.94 388 GLU A C 1
ATOM 3142 O O . GLU A 1 388 ? -45.629 -6.406 42.449 1.00 86.94 388 GLU A O 1
ATOM 3147 N N . ARG A 1 389 ? -44.330 -4.971 41.314 1.00 90.12 389 ARG A N 1
ATOM 3148 C CA . ARG A 1 389 ? -44.303 -3.975 42.392 1.00 90.12 389 ARG A CA 1
ATOM 3149 C C . ARG A 1 389 ? -45.684 -3.371 42.634 1.00 90.12 389 ARG A C 1
ATOM 3151 O O . ARG A 1 389 ? -46.055 -3.220 43.796 1.00 90.12 389 ARG A O 1
ATOM 3158 N N . ARG A 1 390 ? -46.444 -3.052 41.580 1.00 89.19 390 ARG A N 1
ATOM 3159 C CA . ARG A 1 390 ? -47.825 -2.550 41.692 1.00 89.19 390 ARG A CA 1
ATOM 3160 C C . ARG A 1 390 ? -48.737 -3.580 42.341 1.00 89.19 390 ARG A C 1
ATOM 3162 O O . ARG A 1 390 ? -49.378 -3.249 43.331 1.00 89.19 390 ARG A O 1
ATOM 3169 N N . GLU A 1 391 ? -48.716 -4.829 41.883 1.00 85.94 391 GLU A N 1
ATOM 3170 C CA . GLU A 1 391 ? -49.494 -5.908 42.503 1.00 85.94 391 GLU A CA 1
ATOM 3171 C C . GLU A 1 391 ? -49.101 -6.125 43.974 1.00 85.94 391 GLU A C 1
ATOM 3173 O O . GLU A 1 391 ? -49.945 -6.382 44.834 1.00 85.94 391 GLU A O 1
ATOM 3178 N N . GLY A 1 392 ? -47.809 -6.012 44.295 1.00 87.81 392 GLY A N 1
ATOM 3179 C CA . GLY A 1 392 ? -47.316 -6.081 45.668 1.00 87.81 392 GLY A CA 1
ATOM 3180 C C . GLY A 1 392 ? -47.782 -4.905 46.535 1.00 87.81 392 GLY A C 1
ATOM 3181 O O . GLY A 1 392 ? -48.124 -5.096 47.705 1.00 87.81 392 GLY A O 1
ATOM 3182 N N . GLU A 1 393 ? -47.805 -3.690 45.986 1.00 85.38 393 GLU A N 1
ATOM 3183 C CA . GLU A 1 393 ? -48.323 -2.486 46.645 1.00 85.38 393 GLU A CA 1
ATOM 3184 C C . GLU A 1 393 ? -49.842 -2.570 46.869 1.00 85.38 393 GLU A C 1
ATOM 3186 O O . GLU A 1 393 ? -50.295 -2.226 47.965 1.00 85.38 393 GLU A O 1
ATOM 3191 N N . GLU A 1 394 ? -50.596 -3.092 45.896 1.00 85.00 394 GLU A N 1
ATOM 3192 C CA . GLU A 1 394 ? -52.040 -3.352 45.976 1.00 85.00 394 GLU A CA 1
ATOM 3193 C C . GLU A 1 394 ? -52.360 -4.390 47.054 1.00 85.00 394 GLU A C 1
ATOM 3195 O O . GLU A 1 394 ? -53.096 -4.080 47.988 1.00 85.00 394 GLU A O 1
ATOM 3200 N N . LYS A 1 395 ? -51.704 -5.558 47.047 1.00 87.50 395 LYS A N 1
ATOM 3201 C CA . LYS A 1 395 ? -51.874 -6.583 48.100 1.00 87.50 395 LYS A CA 1
ATOM 3202 C C . LYS A 1 395 ? -51.549 -6.038 49.492 1.00 87.50 395 LYS A C 1
ATOM 3204 O O . LYS A 1 395 ? -52.225 -6.349 50.471 1.00 87.50 395 LYS A O 1
ATOM 3209 N N . ARG A 1 396 ? -50.516 -5.195 49.616 1.00 88.31 396 ARG A N 1
ATOM 3210 C CA . ARG A 1 396 ? -50.190 -4.521 50.887 1.00 88.31 396 ARG A CA 1
ATOM 3211 C C . ARG A 1 396 ? -51.236 -3.473 51.267 1.00 88.31 396 ARG A C 1
ATOM 3213 O O . ARG A 1 396 ? -51.465 -3.267 52.456 1.00 88.31 396 ARG A O 1
ATOM 3220 N N . ALA A 1 397 ? -51.842 -2.784 50.302 1.00 86.75 397 ALA A N 1
ATOM 3221 C CA . ALA A 1 397 ? -52.929 -1.842 50.551 1.00 86.75 397 ALA A CA 1
ATOM 3222 C C . ALA A 1 397 ? -54.194 -2.564 51.027 1.00 86.75 397 ALA A C 1
ATOM 3224 O O . ALA A 1 397 ? -54.768 -2.145 52.030 1.00 86.75 397 ALA A O 1
ATOM 3225 N N . GLU A 1 398 ? -54.549 -3.683 50.399 1.00 87.44 398 GLU A N 1
ATOM 3226 C CA . GLU A 1 398 ? -55.642 -4.559 50.826 1.00 87.44 398 GLU A CA 1
ATOM 3227 C C . GLU A 1 398 ? -55.405 -5.098 52.240 1.00 87.44 398 GLU A C 1
ATOM 3229 O O . GLU A 1 398 ? -56.289 -5.019 53.086 1.00 87.44 398 GLU A O 1
ATOM 3234 N N . GLN A 1 399 ? -54.187 -5.557 52.555 1.00 86.00 399 GLN A N 1
ATOM 3235 C CA . GLN A 1 399 ? -53.838 -5.989 53.915 1.00 86.00 399 GLN A CA 1
ATOM 3236 C C . GLN A 1 399 ? -53.972 -4.857 54.940 1.00 86.00 399 GLN A C 1
ATOM 3238 O O . GLN A 1 399 ? -54.446 -5.088 56.051 1.00 86.00 399 GLN A O 1
ATOM 3243 N N . ARG A 1 400 ? -53.579 -3.626 54.582 1.00 87.38 400 ARG A N 1
ATOM 3244 C CA . ARG A 1 400 ? -53.767 -2.452 55.451 1.00 87.38 400 ARG A CA 1
ATOM 3245 C C . ARG A 1 400 ? -55.246 -2.137 55.663 1.00 87.38 400 ARG A C 1
ATOM 3247 O O . ARG A 1 400 ? -55.625 -1.828 56.789 1.00 87.38 400 ARG A O 1
ATOM 3254 N N . GLN A 1 401 ? -56.066 -2.223 54.617 1.00 83.25 401 GLN A N 1
ATOM 3255 C CA . GLN A 1 401 ? -57.512 -2.017 54.715 1.00 83.25 401 GLN A CA 1
ATOM 3256 C C . GLN A 1 401 ? -58.170 -3.102 55.571 1.00 83.25 401 GLN A C 1
ATOM 3258 O O . GLN A 1 401 ? -58.873 -2.772 56.520 1.00 83.25 401 GLN A O 1
ATOM 3263 N N . ALA A 1 402 ? -57.859 -4.376 55.331 1.00 86.81 402 ALA A N 1
ATOM 3264 C CA . ALA A 1 402 ? -58.376 -5.491 56.120 1.00 86.81 402 ALA A CA 1
ATOM 3265 C C . ALA A 1 402 ? -57.982 -5.383 57.604 1.00 86.81 402 ALA A C 1
ATOM 3267 O O . ALA A 1 402 ? -58.818 -5.572 58.485 1.00 86.81 402 ALA A O 1
ATOM 3268 N N . ALA A 1 403 ? -56.729 -5.014 57.897 1.00 87.62 403 ALA A N 1
ATOM 3269 C CA . ALA A 1 403 ? -56.276 -4.785 59.268 1.00 87.62 403 ALA A CA 1
ATOM 3270 C C . ALA A 1 403 ? -57.000 -3.601 59.931 1.00 87.62 403 ALA A C 1
ATOM 3272 O O . ALA A 1 403 ? -57.321 -3.661 61.119 1.00 87.62 403 ALA A O 1
ATOM 3273 N N . TYR A 1 404 ? -57.275 -2.534 59.175 1.00 87.56 404 TYR A N 1
ATOM 3274 C CA . TYR A 1 404 ? -58.040 -1.387 59.658 1.00 87.56 404 TYR A CA 1
ATOM 3275 C C . TYR A 1 404 ? -59.497 -1.762 59.966 1.00 87.56 404 TYR A C 1
ATOM 3277 O O . TYR A 1 404 ? -60.003 -1.427 61.036 1.00 87.56 404 TYR A O 1
ATOM 3285 N N . GLU A 1 405 ? -60.151 -2.518 59.084 1.00 85.50 405 GLU A N 1
ATOM 3286 C CA . GLU A 1 405 ? -61.512 -3.019 59.302 1.00 85.50 405 GLU A CA 1
ATOM 3287 C C . GLU A 1 405 ? -61.593 -3.972 60.501 1.00 85.50 405 GLU A C 1
ATOM 3289 O O . GLU A 1 405 ? -62.518 -3.887 61.311 1.00 85.50 405 GLU A O 1
ATOM 3294 N N . GLU A 1 406 ? -60.614 -4.865 60.663 1.00 86.31 406 GLU A N 1
ATOM 3295 C CA . GLU A 1 406 ? -60.551 -5.756 61.821 1.00 86.31 406 GLU A CA 1
ATOM 3296 C C . GLU A 1 406 ? -60.343 -4.969 63.125 1.00 86.31 406 GLU A C 1
ATOM 3298 O O . GLU A 1 406 ? -60.993 -5.255 64.135 1.00 86.31 406 GLU A O 1
ATOM 3303 N N . ALA A 1 407 ? -59.485 -3.944 63.108 1.00 84.94 407 ALA A N 1
ATOM 3304 C CA . ALA A 1 407 ? -59.285 -3.056 64.248 1.00 84.94 407 ALA A CA 1
ATOM 3305 C C . ALA A 1 407 ? -60.574 -2.305 64.616 1.00 84.94 407 ALA A C 1
ATOM 3307 O O . ALA A 1 407 ? -60.948 -2.301 65.790 1.00 84.94 407 ALA A O 1
ATOM 3308 N N . GLN A 1 408 ? -61.300 -1.764 63.631 1.00 84.81 408 GLN A N 1
ATOM 3309 C CA . GLN A 1 408 ? -62.601 -1.128 63.859 1.00 84.81 408 GLN A CA 1
ATOM 3310 C C . GLN A 1 408 ? -63.631 -2.103 64.439 1.00 84.81 408 GLN A C 1
ATOM 3312 O O . GLN A 1 408 ? -64.358 -1.749 65.364 1.00 84.81 408 GLN A O 1
ATOM 3317 N N . ARG A 1 409 ? -63.678 -3.354 63.959 1.00 85.62 409 ARG A N 1
ATOM 3318 C CA . ARG A 1 409 ? -64.570 -4.382 64.528 1.00 85.62 409 ARG A CA 1
ATOM 3319 C C . ARG A 1 409 ? -64.235 -4.687 65.984 1.00 85.62 409 ARG A C 1
ATOM 3321 O O . ARG A 1 409 ? -65.143 -4.832 66.800 1.00 85.62 409 ARG A O 1
ATOM 3328 N N . ARG A 1 410 ? -62.946 -4.775 66.324 1.00 84.56 410 ARG A N 1
ATOM 3329 C CA . ARG A 1 410 ? -62.499 -4.988 67.710 1.00 84.56 410 ARG A CA 1
ATOM 3330 C C . ARG A 1 410 ? -62.838 -3.799 68.603 1.00 84.56 410 ARG A C 1
ATOM 3332 O O . ARG A 1 410 ? -63.229 -4.005 69.747 1.00 84.56 410 ARG A O 1
ATOM 3339 N N . GLU A 1 411 ? -62.701 -2.577 68.099 1.00 77.25 411 GLU A N 1
ATOM 3340 C CA . GLU A 1 411 ? -63.076 -1.369 68.833 1.00 77.25 411 GLU A CA 1
ATOM 3341 C C . GLU A 1 411 ? -64.590 -1.302 69.063 1.00 77.25 411 GLU A C 1
ATOM 3343 O O . GLU A 1 411 ? -65.020 -1.152 70.203 1.00 77.25 411 GLU A O 1
ATOM 3348 N N . ALA A 1 412 ? -65.398 -1.536 68.027 1.00 80.62 412 ALA A N 1
ATOM 3349 C CA . ALA A 1 412 ? -66.854 -1.589 68.141 1.00 80.62 412 ALA A CA 1
ATOM 3350 C C . ALA A 1 412 ? -67.323 -2.666 69.137 1.00 80.62 412 ALA A C 1
ATOM 3352 O O . ALA A 1 412 ? -68.217 -2.413 69.941 1.00 80.62 412 ALA A O 1
ATOM 3353 N N . ALA A 1 413 ? -66.686 -3.843 69.142 1.00 85.25 413 ALA A N 1
ATOM 3354 C CA . ALA A 1 413 ? -66.981 -4.896 70.113 1.00 85.25 413 ALA A CA 1
ATOM 3355 C C . ALA A 1 413 ? -66.643 -4.480 71.555 1.00 85.25 413 ALA A C 1
ATOM 3357 O O . ALA A 1 413 ? -67.423 -4.749 72.466 1.00 85.25 413 ALA A O 1
ATOM 3358 N N . ARG A 1 414 ? -65.516 -3.784 71.768 1.00 85.06 414 ARG A N 1
ATOM 3359 C CA . ARG A 1 414 ? -65.153 -3.243 73.090 1.00 85.06 414 ARG A CA 1
ATOM 3360 C C . ARG A 1 414 ? -66.137 -2.181 73.563 1.00 85.06 414 ARG A C 1
ATOM 3362 O O . ARG A 1 414 ? -66.502 -2.187 74.732 1.00 85.06 414 ARG A O 1
ATOM 3369 N N . VAL A 1 415 ? -66.565 -1.284 72.675 1.00 83.25 415 VAL A N 1
ATOM 3370 C CA . VAL A 1 415 ? -67.571 -0.264 73.003 1.00 83.25 415 VAL A CA 1
ATOM 3371 C C . VAL A 1 415 ? -68.888 -0.933 73.398 1.00 83.25 415 VAL A C 1
ATOM 3373 O O . VAL A 1 415 ? -69.409 -0.633 74.467 1.00 83.25 415 VAL A O 1
ATOM 3376 N N . ALA A 1 416 ? -69.361 -1.912 72.621 1.00 82.62 416 ALA A N 1
ATOM 3377 C CA . ALA A 1 416 ? -70.578 -2.661 72.938 1.00 82.62 416 ALA A CA 1
ATOM 3378 C C . ALA A 1 416 ? -70.486 -3.424 74.278 1.00 82.62 416 ALA A C 1
ATOM 3380 O O . ALA A 1 416 ? -71.459 -3.493 75.028 1.00 82.62 416 ALA A O 1
ATOM 3381 N N . GLU A 1 417 ? -69.316 -3.978 74.614 1.00 81.06 417 GLU A N 1
ATOM 3382 C CA . GLU A 1 417 ? -69.082 -4.626 75.911 1.00 81.06 417 GLU A CA 1
ATOM 3383 C C . GLU A 1 417 ? -69.146 -3.618 77.068 1.00 81.06 417 GLU A C 1
ATOM 3385 O O . GLU A 1 417 ? -69.809 -3.873 78.076 1.00 81.06 417 GLU A O 1
ATOM 3390 N N . VAL A 1 418 ? -68.511 -2.451 76.917 1.00 80.94 418 VAL A N 1
ATOM 3391 C CA . VAL A 1 418 ? -68.570 -1.373 77.916 1.00 80.94 418 VAL A CA 1
ATOM 3392 C C . VAL A 1 418 ? -70.008 -0.892 78.109 1.00 80.94 418 VAL A C 1
ATOM 3394 O O . VAL A 1 418 ? -70.453 -0.783 79.251 1.00 80.94 418 VAL A O 1
ATOM 3397 N N . GLU A 1 419 ? -70.755 -0.681 77.026 1.00 79.44 419 GLU A N 1
ATOM 3398 C CA . GLU A 1 419 ? -72.172 -0.306 77.076 1.00 79.44 419 GLU A CA 1
ATOM 3399 C C . GLU A 1 419 ? -73.011 -1.369 77.801 1.00 79.44 419 GLU A C 1
ATOM 3401 O O . GLU A 1 419 ? -73.779 -1.036 78.704 1.00 79.44 419 GLU A O 1
ATOM 3406 N N . SER A 1 420 ? -72.803 -2.658 77.510 1.00 81.12 420 SER A N 1
ATOM 3407 C CA . SER A 1 420 ? -73.491 -3.752 78.209 1.00 81.12 420 SER A CA 1
ATOM 3408 C C . SER A 1 420 ? -73.172 -3.791 79.710 1.00 81.12 420 SER A C 1
ATOM 3410 O O . SER A 1 420 ? -74.069 -4.020 80.531 1.00 81.12 420 SER A O 1
ATOM 3412 N N . VAL A 1 421 ? -71.915 -3.551 80.094 1.00 81.94 421 VAL A N 1
ATOM 3413 C CA . VAL A 1 421 ? -71.502 -3.480 81.504 1.00 81.94 421 VAL A CA 1
ATOM 3414 C C . VAL A 1 421 ? -72.113 -2.258 82.191 1.00 81.94 421 VAL A C 1
ATOM 3416 O O . VAL A 1 421 ? -72.540 -2.350 83.345 1.00 81.94 421 VAL A O 1
ATOM 3419 N N . GLU A 1 422 ? -72.186 -1.113 81.513 1.00 79.25 422 GLU A N 1
ATOM 3420 C CA . GLU A 1 422 ? -72.863 0.074 82.035 1.00 79.25 422 GLU A CA 1
ATOM 3421 C C . GLU A 1 422 ? -74.363 -0.152 82.224 1.00 79.25 422 GLU A C 1
ATOM 3423 O O . GLU A 1 422 ? -74.910 0.233 83.260 1.00 79.25 422 GLU A O 1
ATOM 3428 N N . GLU A 1 423 ? -75.030 -0.815 81.282 1.00 79.75 423 GLU A N 1
ATOM 3429 C CA . GLU A 1 423 ? -76.437 -1.186 81.419 1.00 79.75 423 GLU A CA 1
ATOM 3430 C C . GLU A 1 423 ? -76.673 -2.118 82.611 1.00 79.75 423 GLU A C 1
ATOM 3432 O O . GLU A 1 423 ? -77.603 -1.886 83.390 1.00 79.75 423 GLU A O 1
ATOM 3437 N N . MET A 1 424 ? -75.813 -3.123 82.815 1.00 69.06 424 MET A N 1
ATOM 3438 C CA . MET A 1 424 ? -75.874 -3.974 84.008 1.00 69.06 424 MET A CA 1
ATOM 3439 C C . MET A 1 424 ? -75.684 -3.164 85.293 1.00 69.06 424 MET A C 1
ATOM 3441 O O . MET A 1 424 ? -76.493 -3.286 86.211 1.00 69.06 424 MET A O 1
ATOM 3445 N N . LYS A 1 425 ? -74.695 -2.263 85.349 1.00 81.25 425 LYS A N 1
ATOM 3446 C CA . LYS A 1 425 ? -74.488 -1.380 86.511 1.00 81.25 425 LYS A CA 1
ATOM 3447 C C . LYS A 1 425 ? -75.692 -0.479 86.777 1.00 81.25 425 LYS A C 1
ATOM 3449 O O . LYS A 1 425 ? -76.031 -0.254 87.937 1.00 81.25 425 LYS A O 1
ATOM 3454 N N . ARG A 1 426 ? -76.359 0.026 85.732 1.00 81.56 426 ARG A N 1
ATOM 3455 C CA . ARG A 1 426 ? -77.591 0.824 85.865 1.00 81.56 426 ARG A CA 1
ATOM 3456 C C . ARG A 1 426 ? -78.737 -0.013 86.435 1.00 81.56 426 ARG A C 1
ATOM 3458 O O . ARG A 1 426 ? -79.438 0.469 87.325 1.00 81.56 426 ARG A O 1
ATOM 3465 N N . ARG A 1 427 ? -78.898 -1.262 85.982 1.00 76.50 427 ARG A N 1
ATOM 3466 C CA . ARG A 1 427 ? -79.890 -2.205 86.533 1.00 76.50 427 ARG A CA 1
ATOM 3467 C C . ARG A 1 427 ? -79.604 -2.522 88.001 1.00 76.50 427 ARG A C 1
ATOM 3469 O O . ARG A 1 427 ? -80.486 -2.345 88.835 1.00 76.50 427 ARG A O 1
ATOM 3476 N N . GLU A 1 428 ? -78.365 -2.868 88.342 1.00 77.44 428 GLU A N 1
ATOM 3477 C CA . GLU A 1 428 ? -77.967 -3.137 89.729 1.00 77.44 428 GLU A CA 1
ATOM 3478 C C . GLU A 1 428 ? -78.129 -1.913 90.640 1.00 77.44 428 GLU A C 1
ATOM 3480 O O . GLU A 1 428 ? -78.579 -2.038 91.778 1.00 77.44 428 GLU A O 1
ATOM 3485 N N . ALA A 1 429 ? -77.772 -0.714 90.168 1.00 80.00 429 ALA A N 1
ATOM 3486 C CA . ALA A 1 429 ? -77.948 0.519 90.932 1.00 80.00 429 ALA A CA 1
ATOM 3487 C C . ALA A 1 429 ? -79.433 0.792 91.213 1.00 80.00 429 ALA A C 1
ATOM 3489 O O . ALA A 1 429 ? -79.796 1.176 92.328 1.00 80.00 429 ALA A O 1
ATOM 3490 N N . TYR A 1 430 ? -80.298 0.540 90.227 1.00 83.69 430 TYR A N 1
ATOM 3491 C CA . TYR A 1 430 ? -81.742 0.643 90.391 1.00 83.69 430 TYR A CA 1
ATOM 3492 C C . TYR A 1 430 ? -82.273 -0.371 91.416 1.00 83.69 430 TYR A C 1
ATOM 3494 O O . TYR A 1 430 ? -82.991 0.017 92.340 1.00 83.69 430 TYR A O 1
ATOM 3502 N N . GLU A 1 431 ? -81.858 -1.635 91.337 1.00 80.62 431 GLU A N 1
ATOM 3503 C CA . GLU A 1 431 ? -82.239 -2.678 92.299 1.00 80.62 431 GLU A CA 1
ATOM 3504 C C . GLU A 1 431 ? -81.757 -2.366 93.721 1.00 80.62 431 GLU A C 1
ATOM 3506 O O . GLU A 1 431 ? -82.536 -2.462 94.674 1.00 80.62 431 GLU A O 1
ATOM 3511 N N . ARG A 1 432 ? -80.511 -1.900 93.878 1.00 81.56 432 ARG A N 1
ATOM 3512 C CA . ARG A 1 432 ? -79.981 -1.443 95.174 1.00 81.56 432 ARG A CA 1
ATOM 3513 C C . ARG A 1 432 ? -80.792 -0.278 95.730 1.00 81.56 432 ARG A C 1
ATOM 3515 O O . ARG A 1 432 ? -81.095 -0.273 96.920 1.00 81.56 432 ARG A O 1
ATOM 3522 N N . SER A 1 433 ? -81.185 0.681 94.891 1.00 79.88 433 SER A N 1
ATOM 3523 C CA . SER A 1 433 ? -82.019 1.807 95.329 1.00 79.88 433 SER A CA 1
ATOM 3524 C C . SER A 1 433 ? -83.407 1.356 95.799 1.00 79.88 433 SER A C 1
ATOM 3526 O O . SER A 1 433 ? -83.908 1.857 96.806 1.00 79.88 433 SER A O 1
ATOM 3528 N N . GLN A 1 434 ? -84.008 0.358 95.138 1.00 83.62 434 GLN A N 1
ATOM 3529 C CA . GLN A 1 434 ? -85.269 -0.229 95.590 1.00 83.62 434 GLN 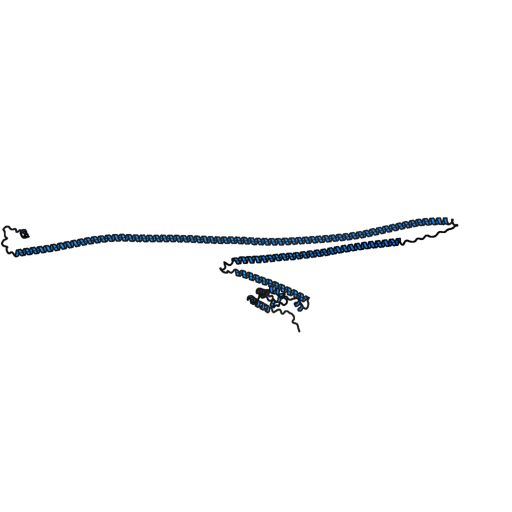A CA 1
ATOM 3530 C C . GLN A 1 434 ? -85.106 -1.005 96.901 1.00 83.62 434 GLN A C 1
ATOM 3532 O O . GLN A 1 434 ? -85.957 -0.896 97.783 1.00 83.62 434 GLN A O 1
ATOM 3537 N N . ALA A 1 435 ? -84.018 -1.763 97.053 1.00 79.38 435 ALA A N 1
ATOM 3538 C CA . ALA A 1 435 ? -83.724 -2.488 98.285 1.00 79.38 435 ALA A CA 1
ATOM 3539 C C . ALA A 1 435 ? -83.525 -1.530 99.471 1.00 79.38 435 ALA A C 1
ATOM 3541 O O . ALA A 1 435 ? -84.090 -1.758 100.540 1.00 79.38 435 ALA A O 1
ATOM 3542 N N . LEU A 1 436 ? -82.795 -0.427 99.270 1.00 80.19 436 LEU A N 1
ATOM 3543 C CA . LEU A 1 436 ? -82.617 0.613 100.286 1.00 80.19 436 LEU A CA 1
ATOM 3544 C C . LEU A 1 436 ? -83.951 1.247 100.693 1.00 80.19 436 LEU A C 1
ATOM 3546 O O . LEU A 1 436 ? -84.216 1.349 101.888 1.00 80.19 436 LEU A O 1
ATOM 3550 N N . ARG A 1 437 ? -84.831 1.571 99.734 1.00 82.38 437 ARG A N 1
ATOM 3551 C CA . ARG A 1 437 ? -86.181 2.080 100.042 1.00 82.38 437 ARG A CA 1
ATOM 3552 C C . ARG A 1 437 ? -86.989 1.113 100.911 1.00 82.38 437 ARG A C 1
ATOM 3554 O O . ARG A 1 437 ? -87.611 1.544 101.874 1.00 82.38 437 ARG A O 1
ATOM 3561 N N . ARG A 1 438 ? -86.938 -0.195 100.630 1.00 80.88 438 ARG A N 1
ATOM 3562 C CA . ARG A 1 438 ? -87.623 -1.210 101.457 1.00 80.88 438 ARG A CA 1
ATOM 3563 C C . ARG A 1 438 ? -87.072 -1.254 102.885 1.00 80.88 438 ARG A C 1
ATOM 3565 O O . ARG A 1 438 ? -87.847 -1.303 103.834 1.00 80.88 438 ARG A O 1
ATOM 3572 N N . ILE A 1 439 ? -85.749 -1.176 103.049 1.00 80.50 439 ILE A N 1
ATOM 3573 C CA . ILE A 1 439 ? -85.108 -1.125 104.375 1.00 80.50 439 ILE A CA 1
ATOM 3574 C C . ILE A 1 439 ? -85.520 0.150 105.129 1.00 80.50 439 ILE A C 1
ATOM 3576 O O . ILE A 1 439 ? -85.804 0.098 106.327 1.00 80.50 439 ILE A O 1
ATOM 3580 N N . GLU A 1 440 ? -85.580 1.298 104.458 1.00 81.62 440 GLU A N 1
ATOM 3581 C CA . GLU A 1 440 ? -86.043 2.557 105.056 1.00 81.62 440 GLU A CA 1
ATOM 3582 C C . GLU A 1 440 ? -87.507 2.469 105.512 1.00 81.62 440 GLU A C 1
ATOM 3584 O O . GLU A 1 440 ? -87.826 2.861 106.635 1.00 81.62 440 GLU A O 1
ATOM 3589 N N . GLU A 1 441 ? -88.387 1.884 104.699 1.00 87.00 441 GLU A N 1
ATOM 3590 C CA . GLU A 1 441 ? -89.791 1.656 105.059 1.00 87.00 441 GLU A CA 1
ATOM 3591 C C . GLU A 1 441 ? -89.934 0.708 106.263 1.00 87.00 441 GLU A C 1
ATOM 3593 O O . GLU A 1 441 ? -90.679 1.002 107.204 1.00 87.00 441 GLU A O 1
ATOM 3598 N N . ASP A 1 442 ? -89.185 -0.396 106.291 1.00 80.38 442 ASP A N 1
ATOM 3599 C CA . ASP A 1 442 ? -89.224 -1.368 107.390 1.00 80.38 442 ASP A CA 1
ATOM 3600 C C . ASP A 1 442 ? -88.617 -0.811 108.686 1.00 80.38 442 ASP A C 1
ATOM 3602 O O . ASP A 1 442 ? -89.140 -1.031 109.787 1.00 80.38 442 ASP A O 1
ATOM 3606 N N . THR A 1 443 ? -87.542 -0.026 108.586 1.00 81.94 443 THR A N 1
ATOM 3607 C CA . THR A 1 443 ? -86.960 0.666 109.746 1.00 81.94 443 THR A CA 1
ATOM 3608 C C . THR A 1 443 ? -87.892 1.757 110.271 1.00 81.94 443 THR A C 1
ATOM 3610 O O . THR A 1 443 ? -88.037 1.880 111.491 1.00 81.94 443 THR A O 1
ATOM 3613 N N . ALA A 1 444 ? -88.590 2.494 109.401 1.00 82.12 444 ALA A N 1
ATOM 3614 C CA . ALA A 1 444 ? -89.616 3.457 109.797 1.00 82.12 444 ALA A CA 1
ATOM 3615 C C . ALA A 1 444 ? -90.793 2.773 110.514 1.00 82.12 444 ALA A C 1
ATOM 3617 O O . ALA A 1 444 ? -91.195 3.219 111.592 1.00 82.12 444 ALA A O 1
ATOM 3618 N N . ARG A 1 445 ? -91.286 1.638 109.993 1.00 83.81 445 ARG A N 1
ATOM 3619 C CA . ARG A 1 445 ? -92.314 0.812 110.658 1.00 83.81 445 ARG A CA 1
ATOM 3620 C C . ARG A 1 445 ? -91.856 0.335 112.033 1.00 83.81 445 ARG A C 1
ATOM 3622 O O . ARG A 1 445 ? -92.598 0.441 113.009 1.00 83.81 445 ARG A O 1
ATOM 3629 N N . THR A 1 446 ? -90.617 -0.139 112.133 1.00 79.94 446 THR A N 1
ATOM 3630 C CA . THR A 1 446 ? -90.045 -0.613 113.400 1.00 79.94 446 THR A CA 1
ATOM 3631 C C . THR A 1 446 ? -89.918 0.524 114.417 1.00 79.94 446 THR A C 1
ATOM 3633 O O . THR A 1 446 ? -90.266 0.341 115.586 1.00 79.94 446 THR A O 1
ATOM 3636 N N . ARG A 1 447 ? -89.481 1.718 113.989 1.00 83.69 447 ARG A N 1
ATOM 3637 C CA . ARG A 1 447 ? -89.427 2.919 114.843 1.00 83.69 447 ARG A CA 1
ATOM 3638 C C . ARG A 1 447 ? -90.817 3.322 115.336 1.00 83.69 447 ARG A C 1
ATOM 3640 O O . ARG A 1 447 ? -90.978 3.526 116.537 1.00 83.69 447 ARG A O 1
ATOM 3647 N N . ALA A 1 448 ? -91.821 3.341 114.458 1.00 80.56 448 ALA A N 1
ATOM 3648 C CA . ALA A 1 448 ? -93.202 3.657 114.827 1.00 80.56 448 ALA A CA 1
ATOM 3649 C C . ALA A 1 448 ? -93.765 2.672 115.871 1.00 80.56 448 ALA A C 1
ATOM 3651 O O . ALA A 1 448 ? -94.367 3.089 116.861 1.00 80.56 448 ALA A O 1
ATOM 3652 N N . LEU A 1 449 ? -93.503 1.368 115.713 1.00 84.06 449 LEU A N 1
ATOM 3653 C CA . LEU A 1 449 ? -93.903 0.348 116.691 1.00 84.06 449 LEU A CA 1
ATOM 3654 C C . LEU A 1 449 ? -93.191 0.515 118.044 1.00 84.06 449 LEU A C 1
ATOM 3656 O O . LEU A 1 449 ? -93.806 0.353 119.101 1.00 84.06 449 LEU A O 1
ATOM 3660 N N . GLN A 1 450 ? -91.898 0.859 118.044 1.00 84.25 450 GLN A N 1
ATOM 3661 C CA . GLN A 1 450 ? -91.159 1.143 119.280 1.00 84.25 450 GLN A CA 1
ATOM 3662 C C . GLN A 1 450 ? -91.685 2.393 119.994 1.00 84.25 450 GLN A C 1
ATOM 3664 O O . GLN A 1 450 ? -91.754 2.416 121.226 1.00 84.25 450 GLN A O 1
ATOM 3669 N N . GLU A 1 451 ? -92.083 3.414 119.242 1.00 84.00 451 GLU A N 1
ATOM 3670 C CA . GLU A 1 451 ? -92.657 4.644 119.778 1.00 84.00 451 GLU A CA 1
ATOM 3671 C C . GLU A 1 451 ? -94.049 4.407 120.375 1.00 84.00 451 GLU A C 1
ATOM 3673 O O . GLU A 1 451 ? -94.290 4.786 121.523 1.00 84.00 451 GLU A O 1
ATOM 3678 N N . GLN A 1 452 ? -94.910 3.647 119.689 1.00 81.06 452 GLN A N 1
ATOM 3679 C CA . GLN A 1 452 ? -96.185 3.175 120.245 1.00 81.06 452 GLN A CA 1
ATOM 3680 C C . GLN A 1 452 ? -95.981 2.360 121.530 1.00 81.06 452 GLN A C 1
ATOM 3682 O O . GLN A 1 452 ? -96.680 2.560 122.526 1.00 81.06 452 GLN A O 1
ATOM 3687 N N . ARG A 1 453 ? -94.971 1.480 121.567 1.00 84.44 453 ARG A N 1
ATOM 3688 C CA . ARG A 1 453 ? -94.622 0.727 122.781 1.00 84.44 453 ARG A CA 1
ATOM 3689 C C . ARG A 1 453 ? -94.180 1.647 123.923 1.00 84.44 453 ARG A C 1
ATOM 3691 O O . ARG A 1 453 ? -94.585 1.419 125.065 1.00 84.44 453 ARG A O 1
ATOM 3698 N N . ARG A 1 454 ? -93.375 2.681 123.646 1.00 83.12 454 ARG A N 1
ATOM 3699 C CA . ARG A 1 454 ? -92.975 3.692 124.645 1.00 83.12 454 ARG A CA 1
ATOM 3700 C C . ARG A 1 454 ? -94.177 4.482 125.156 1.00 83.12 454 ARG A C 1
ATOM 3702 O O . ARG A 1 454 ? -94.282 4.672 126.366 1.00 83.12 454 ARG A O 1
ATOM 3709 N N . GLN A 1 455 ? -95.101 4.872 124.279 1.00 83.94 455 GLN A N 1
ATOM 3710 C CA . GLN A 1 455 ? -96.341 5.551 124.666 1.00 83.94 455 GLN A CA 1
ATOM 3711 C C . GLN A 1 455 ? -97.196 4.676 125.588 1.00 83.94 455 GLN A C 1
ATOM 3713 O O . GLN A 1 455 ? -97.598 5.134 126.655 1.00 83.94 455 GLN A O 1
ATOM 3718 N N . LEU A 1 456 ? -97.394 3.397 125.254 1.00 83.62 456 LEU A N 1
ATOM 3719 C CA . LEU A 1 456 ? -98.135 2.454 126.101 1.00 83.62 456 LEU A CA 1
ATOM 3720 C C . LEU A 1 456 ? -97.453 2.217 127.458 1.00 83.62 456 LEU A C 1
ATOM 3722 O O . LEU A 1 456 ? -98.123 2.117 128.486 1.00 83.62 456 LEU A O 1
ATOM 3726 N N . GLN A 1 457 ? -96.118 2.156 127.500 1.00 84.38 457 GLN A N 1
ATOM 3727 C CA . GLN A 1 457 ? -95.379 2.090 128.766 1.00 84.38 457 GLN A CA 1
ATOM 3728 C C . GLN A 1 457 ? -95.523 3.378 129.586 1.00 84.38 457 GLN A C 1
ATOM 3730 O O . GLN A 1 457 ? -95.692 3.301 130.803 1.00 84.38 457 GLN A O 1
ATOM 3735 N N . GLY A 1 458 ? -95.502 4.545 128.937 1.00 81.75 458 GLY A N 1
ATOM 3736 C CA . GLY A 1 458 ? -95.776 5.838 129.564 1.00 81.75 458 GLY A CA 1
ATOM 3737 C C . GLY A 1 458 ? -97.186 5.903 130.154 1.00 81.75 458 GLY A C 1
ATOM 3738 O O . GLY A 1 458 ? -97.343 6.242 131.325 1.00 81.75 458 GLY A O 1
ATOM 3739 N N . GLN A 1 459 ? -98.195 5.470 129.394 1.00 81.12 459 GLN A N 1
ATOM 3740 C CA . GLN A 1 459 ? -99.584 5.372 129.854 1.00 81.12 459 GLN A CA 1
ATOM 3741 C C . GLN A 1 459 ? -99.723 4.424 131.049 1.00 81.12 459 GLN A C 1
ATOM 3743 O O . GLN A 1 459 ? -100.368 4.777 132.031 1.00 81.12 459 GLN A O 1
ATOM 3748 N N . ARG A 1 460 ? -99.061 3.257 131.032 1.00 78.50 460 ARG A N 1
ATOM 3749 C CA . ARG A 1 460 ? -99.045 2.335 132.183 1.00 78.50 460 ARG A CA 1
ATOM 3750 C C . ARG A 1 460 ? -98.382 2.944 133.417 1.00 78.50 460 ARG A C 1
ATOM 3752 O O . ARG A 1 460 ? -98.883 2.745 134.519 1.00 78.50 460 ARG A O 1
ATOM 3759 N N . ARG A 1 461 ? -97.278 3.685 133.257 1.00 82.06 461 ARG A N 1
ATOM 3760 C CA . ARG A 1 461 ? -96.622 4.394 134.372 1.00 82.06 461 ARG A CA 1
ATOM 3761 C C . ARG A 1 461 ? -97.545 5.453 134.973 1.00 82.06 461 ARG A C 1
ATOM 3763 O O . ARG A 1 461 ? -97.712 5.466 136.186 1.00 82.06 461 ARG A O 1
ATOM 3770 N N . MET A 1 462 ? -98.185 6.269 134.135 1.00 80.50 462 MET A N 1
ATOM 3771 C CA . MET A 1 462 ? -99.161 7.283 134.557 1.00 80.50 462 MET A CA 1
ATOM 3772 C C . MET A 1 462 ? -100.372 6.651 135.256 1.00 80.50 462 MET A C 1
ATOM 3774 O O . MET A 1 462 ? -100.753 7.093 136.334 1.00 80.50 462 MET A O 1
ATOM 3778 N N . ALA A 1 463 ? -100.932 5.573 134.700 1.00 77.81 463 ALA A N 1
ATOM 3779 C CA . ALA A 1 463 ? -102.048 4.844 135.300 1.00 77.81 463 ALA A CA 1
ATOM 3780 C C . ALA A 1 463 ? -101.673 4.216 136.653 1.00 77.81 463 ALA A C 1
ATOM 3782 O O . ALA A 1 463 ? -102.438 4.324 137.607 1.00 77.81 463 ALA A O 1
ATOM 3783 N N . ASN A 1 464 ? -100.478 3.624 136.775 1.00 82.88 464 ASN A N 1
ATOM 3784 C CA . ASN A 1 464 ? -99.980 3.099 138.050 1.00 82.88 464 ASN A CA 1
ATOM 3785 C C . ASN A 1 464 ? -99.738 4.207 139.084 1.00 82.88 464 ASN A C 1
ATOM 3787 O O . ASN A 1 464 ? -100.053 4.014 140.258 1.00 82.88 464 ASN A O 1
ATOM 3791 N N . MET A 1 465 ? -99.206 5.360 138.661 1.00 81.50 465 MET A N 1
ATOM 3792 C CA . MET A 1 465 ? -99.007 6.522 139.531 1.00 81.50 465 MET A CA 1
ATOM 3793 C C . MET A 1 465 ? -100.351 7.080 140.016 1.00 81.50 465 MET A C 1
ATOM 3795 O O . MET A 1 465 ? -100.524 7.285 141.215 1.00 81.50 465 MET A O 1
ATOM 3799 N N . ASN A 1 466 ? -101.335 7.208 139.121 1.00 79.69 466 ASN A N 1
ATOM 3800 C CA . ASN A 1 466 ? -102.700 7.623 139.456 1.00 79.69 466 ASN A CA 1
ATOM 3801 C C . ASN A 1 466 ? -103.395 6.628 140.394 1.00 79.69 466 ASN A C 1
ATOM 3803 O O . ASN A 1 466 ? -103.996 7.043 141.379 1.00 79.69 466 ASN A O 1
ATOM 3807 N N . ALA A 1 467 ? -103.264 5.320 140.156 1.00 78.38 467 ALA A N 1
ATOM 3808 C CA . ALA A 1 467 ? -103.799 4.294 141.052 1.00 78.38 467 ALA A CA 1
ATOM 3809 C C . ALA A 1 467 ? -103.126 4.331 142.437 1.00 78.38 467 ALA A C 1
ATOM 3811 O O . ALA A 1 467 ? -103.769 4.076 143.453 1.00 78.38 467 ALA A O 1
ATOM 3812 N N . SER A 1 468 ? -101.832 4.661 142.500 1.00 81.50 468 SER A N 1
ATOM 3813 C CA . SER A 1 468 ? -101.123 4.866 143.767 1.00 81.50 468 SER A CA 1
ATOM 3814 C C . SER A 1 468 ? -101.620 6.105 144.515 1.00 81.50 468 SER A C 1
ATOM 3816 O O . SER A 1 468 ? -101.838 6.032 145.722 1.00 81.50 468 SER A O 1
ATOM 3818 N N . LEU A 1 469 ? -101.842 7.215 143.806 1.00 80.81 469 LEU A N 1
ATOM 3819 C CA . LEU A 1 469 ? -102.435 8.438 144.357 1.00 80.81 469 LEU A CA 1
ATOM 3820 C C . LEU A 1 469 ? -103.852 8.190 144.885 1.00 80.81 469 LEU A C 1
ATOM 3822 O O . LEU A 1 469 ? -104.156 8.578 146.008 1.00 80.81 469 LEU A O 1
ATOM 3826 N N . GLN A 1 470 ? -104.690 7.474 144.132 1.00 76.25 470 GLN A N 1
ATOM 3827 C CA . GLN A 1 470 ? -106.027 7.074 144.580 1.00 76.25 470 GLN A CA 1
ATOM 3828 C C . GLN A 1 470 ? -105.967 6.194 145.833 1.00 76.25 470 GLN A C 1
ATOM 3830 O O . GLN A 1 470 ? -106.720 6.419 146.776 1.00 76.25 470 GLN A O 1
ATOM 3835 N N . ARG A 1 471 ? -105.033 5.233 145.899 1.00 77.81 471 ARG A N 1
ATOM 3836 C CA . ARG A 1 471 ? -104.815 4.431 147.115 1.00 77.81 471 ARG A CA 1
ATOM 3837 C C . ARG A 1 471 ? -104.427 5.298 148.312 1.00 77.81 471 ARG A C 1
ATOM 3839 O O . ARG A 1 471 ? -104.975 5.096 149.389 1.00 77.81 471 ARG A O 1
ATOM 3846 N N . GLN A 1 472 ? -103.538 6.276 148.134 1.00 78.19 472 GLN A N 1
ATOM 3847 C CA . GLN A 1 472 ? -103.178 7.216 149.202 1.00 78.19 472 GLN A CA 1
ATOM 3848 C C . GLN A 1 472 ? -104.364 8.082 149.637 1.00 78.19 472 GLN A C 1
ATOM 3850 O O . GLN A 1 472 ? -104.557 8.272 150.833 1.00 78.19 472 GLN A O 1
ATOM 3855 N N . GLN A 1 473 ? -105.191 8.555 148.702 1.00 77.38 473 GLN A N 1
ATOM 3856 C CA . GLN A 1 473 ? -106.408 9.308 149.019 1.00 77.38 473 GLN A CA 1
ATOM 3857 C C . GLN A 1 473 ? -107.414 8.464 149.814 1.00 77.38 473 GLN A C 1
ATOM 3859 O O . GLN A 1 473 ? -107.977 8.956 150.788 1.00 77.38 473 GLN A O 1
ATOM 3864 N N . ILE A 1 474 ? -107.600 7.188 149.451 1.00 72.06 474 ILE A N 1
ATOM 3865 C CA . ILE A 1 474 ? -108.463 6.250 150.187 1.00 72.06 474 ILE A CA 1
ATOM 3866 C C . ILE A 1 474 ? -107.916 6.007 151.598 1.00 72.06 474 ILE A C 1
ATOM 3868 O O . ILE A 1 474 ? -108.679 6.068 152.558 1.00 72.06 474 ILE A O 1
ATOM 3872 N N . VAL A 1 475 ? -106.605 5.789 151.747 1.00 75.69 475 VAL A N 1
ATOM 3873 C CA . VAL A 1 475 ? -105.971 5.619 153.067 1.00 75.69 475 VAL A CA 1
ATOM 3874 C C . VAL A 1 475 ? -106.139 6.879 153.920 1.00 75.69 475 VAL A C 1
ATOM 3876 O O . VAL A 1 475 ? -106.591 6.775 155.054 1.00 75.69 475 VAL A O 1
ATOM 3879 N N . GLN A 1 476 ? -105.898 8.071 153.366 1.00 77.19 476 GLN A N 1
ATOM 3880 C CA . GLN A 1 476 ? -106.122 9.339 154.072 1.00 77.19 476 GLN A CA 1
ATOM 3881 C C . GLN A 1 476 ? -107.597 9.552 154.449 1.00 77.19 476 GLN A C 1
ATOM 3883 O O . GLN A 1 476 ? -107.892 10.110 155.505 1.00 77.19 476 GLN A O 1
ATOM 3888 N N . ALA A 1 477 ? -108.542 9.121 153.606 1.00 65.31 477 ALA A N 1
ATOM 3889 C CA . ALA A 1 477 ? -109.969 9.170 153.916 1.00 65.31 477 ALA A CA 1
ATOM 3890 C C . ALA A 1 477 ? -110.340 8.189 155.044 1.00 65.31 477 ALA A C 1
ATOM 3892 O O . ALA A 1 477 ? -111.098 8.555 155.943 1.00 65.31 477 ALA A O 1
ATOM 3893 N N . MET A 1 478 ? -109.765 6.982 155.047 1.00 64.81 478 MET A N 1
ATOM 3894 C CA . MET A 1 478 ? -109.938 6.004 156.127 1.00 64.81 478 MET A CA 1
ATOM 3895 C C . MET A 1 478 ? -109.301 6.468 157.445 1.00 64.81 478 MET A C 1
ATOM 3897 O O . MET A 1 478 ? -109.907 6.292 158.498 1.00 64.81 478 MET A O 1
ATOM 3901 N N . GLU A 1 479 ? -108.135 7.117 157.410 1.00 68.00 479 GLU A N 1
ATOM 3902 C CA . GLU A 1 479 ? -107.495 7.711 158.594 1.00 68.00 479 GLU A CA 1
ATOM 3903 C C . GLU A 1 479 ? -108.334 8.853 159.182 1.00 68.00 479 GLU A C 1
ATOM 3905 O O . GLU A 1 479 ? -108.532 8.920 160.397 1.00 68.00 479 GLU A O 1
ATOM 3910 N N . LYS A 1 480 ? -108.904 9.714 158.328 1.00 63.44 480 LYS A N 1
ATOM 3911 C CA . LYS A 1 480 ? -109.832 10.772 158.762 1.00 63.44 480 LYS A CA 1
ATOM 3912 C C . LYS A 1 480 ? -111.109 10.203 159.387 1.00 63.44 480 LYS A C 1
ATOM 3914 O O . LYS A 1 480 ? -111.591 10.767 160.364 1.00 63.44 480 LYS A O 1
ATOM 3919 N N . LEU A 1 481 ? -111.624 9.087 158.864 1.00 58.62 481 LEU A N 1
ATOM 3920 C CA . LEU A 1 481 ? -112.775 8.369 159.427 1.00 58.62 481 LEU A CA 1
ATOM 3921 C C . LEU A 1 481 ? -112.450 7.660 160.754 1.00 58.62 481 LEU A C 1
ATOM 3923 O O . LEU A 1 481 ? -113.320 7.560 161.613 1.00 58.62 481 LEU A O 1
ATOM 3927 N N . ALA A 1 482 ? -111.215 7.195 160.954 1.00 57.06 482 ALA A N 1
ATOM 3928 C CA . ALA A 1 482 ? -110.782 6.588 162.214 1.00 57.06 482 ALA A CA 1
ATOM 3929 C C . ALA A 1 482 ? -110.543 7.628 163.328 1.00 57.06 482 ALA A C 1
ATOM 3931 O O . ALA A 1 482 ? -110.746 7.329 164.507 1.00 57.06 482 ALA A O 1
ATOM 3932 N N . ALA A 1 483 ? -110.137 8.851 162.969 1.00 55.44 483 ALA A N 1
ATOM 3933 C CA . ALA A 1 483 ? -109.876 9.931 163.921 1.00 55.44 483 ALA A CA 1
ATOM 3934 C C . ALA A 1 483 ? -111.158 10.556 164.505 1.00 55.44 483 ALA A C 1
ATOM 3936 O O . ALA A 1 483 ? -111.146 11.053 165.632 1.00 55.44 483 ALA A O 1
ATOM 3937 N N . THR A 1 484 ? -112.283 10.509 163.789 1.00 49.91 484 THR A N 1
ATOM 3938 C CA . THR A 1 484 ? -113.563 11.045 164.267 1.00 49.91 484 THR A CA 1
ATOM 3939 C C . THR A 1 484 ? -114.412 9.937 164.890 1.00 49.91 484 THR A C 1
ATOM 3941 O O . THR A 1 484 ? -115.318 9.364 164.291 1.00 49.91 484 THR A O 1
ATOM 3944 N N . LYS A 1 485 ? -114.130 9.634 166.161 1.00 46.22 485 LYS A N 1
ATOM 3945 C CA . LYS A 1 485 ? -114.895 8.694 166.998 1.00 46.22 485 LYS A CA 1
ATOM 3946 C C . LYS A 1 485 ? -116.251 9.303 167.407 1.00 46.22 485 LYS A C 1
ATOM 3948 O O . LYS A 1 485 ? -116.500 9.589 168.569 1.00 46.22 485 LYS A O 1
ATOM 3953 N N . SER A 1 486 ? -117.113 9.518 166.417 1.00 46.97 486 SER A N 1
ATOM 3954 C CA . SER A 1 486 ? -118.495 10.011 166.513 1.00 46.97 486 SER A CA 1
ATOM 3955 C C . SER A 1 486 ? -119.422 9.021 165.797 1.00 46.97 486 SER A C 1
ATOM 3957 O O . SER A 1 486 ? -120.225 9.370 164.934 1.00 46.97 486 SER A O 1
ATOM 3959 N N . TRP A 1 487 ? -119.265 7.736 166.122 1.00 47.62 487 TRP A N 1
ATOM 3960 C CA . TRP A 1 487 ? -119.991 6.629 165.490 1.00 47.62 487 TRP A CA 1
ATOM 3961 C C . TRP A 1 487 ? -121.446 6.485 165.984 1.00 47.62 487 TRP A C 1
ATOM 3963 O O . TRP A 1 487 ? -122.139 5.560 165.578 1.00 47.62 487 TRP A O 1
ATOM 3973 N N . ALA A 1 488 ? -121.924 7.389 166.849 1.00 47.19 488 ALA A N 1
ATOM 3974 C CA . ALA A 1 488 ? -123.232 7.277 167.497 1.00 47.19 488 ALA A CA 1
ATOM 3975 C C . ALA A 1 488 ? -124.375 8.068 166.820 1.00 47.19 488 ALA A C 1
ATOM 3977 O O . ALA A 1 488 ? -125.529 7.813 167.141 1.00 47.19 488 ALA A O 1
ATOM 3978 N N . GLU A 1 489 ? -124.107 8.973 165.866 1.00 48.00 489 GLU A N 1
ATOM 3979 C CA . GLU A 1 489 ? -125.144 9.892 165.337 1.00 48.00 489 GLU A CA 1
ATOM 3980 C C . GLU A 1 489 ? -125.611 9.651 163.886 1.00 48.00 489 GLU A C 1
ATOM 3982 O O . GLU A 1 489 ? -126.519 10.336 163.430 1.00 48.00 489 GLU A O 1
ATOM 3987 N N . MET A 1 490 ? -125.083 8.664 163.148 1.00 46.22 490 MET A N 1
ATOM 3988 C CA . MET A 1 490 ? -125.477 8.437 161.735 1.00 46.22 490 MET A CA 1
ATOM 3989 C C . MET A 1 490 ? -126.374 7.210 161.479 1.00 46.22 490 MET A C 1
ATOM 3991 O O . MET A 1 490 ? -126.592 6.822 160.332 1.00 46.22 490 MET A O 1
ATOM 3995 N N . SER A 1 491 ? -126.966 6.633 162.529 1.00 39.28 491 SER A N 1
ATOM 3996 C CA . SER A 1 491 ? -127.981 5.573 162.423 1.00 39.28 491 SER A CA 1
ATOM 3997 C C . SER A 1 491 ? -129.386 6.170 162.250 1.00 39.28 491 SER A C 1
ATOM 3999 O O . SER A 1 491 ? -130.163 6.254 163.202 1.00 39.28 491 SER A O 1
ATOM 4001 N N . GLY A 1 492 ? -129.719 6.585 161.025 1.00 41.56 492 GLY A N 1
ATOM 4002 C CA . GLY A 1 492 ? -131.092 6.915 160.627 1.00 41.56 492 GLY A CA 1
ATOM 4003 C C . GLY A 1 492 ? -131.867 5.681 160.117 1.00 41.56 492 GLY A C 1
ATOM 4004 O O . GLY A 1 492 ? -131.259 4.823 159.475 1.00 41.56 492 GLY A O 1
ATOM 4005 N N . PRO A 1 493 ? -133.196 5.570 160.332 1.00 47.84 493 PRO A N 1
ATOM 4006 C CA . PRO A 1 493 ? -133.947 4.301 160.275 1.00 47.84 493 PRO A CA 1
ATOM 4007 C C . PRO A 1 493 ? -134.228 3.701 158.883 1.00 47.84 493 PRO A C 1
ATOM 4009 O O . PRO A 1 493 ? -135.070 2.819 158.780 1.00 47.84 493 PRO A O 1
ATOM 4012 N N . ASN A 1 494 ? -133.567 4.147 157.810 1.00 47.84 494 ASN A N 1
ATOM 4013 C CA . ASN A 1 494 ? -133.893 3.729 156.436 1.00 47.84 494 ASN A CA 1
ATOM 4014 C C . ASN A 1 494 ? -132.669 3.353 155.576 1.00 47.84 494 ASN A C 1
ATOM 4016 O O . ASN A 1 494 ? -132.604 3.671 154.394 1.00 47.84 494 ASN A O 1
ATOM 4020 N N . GLY A 1 495 ? -131.700 2.650 156.173 1.00 50.72 495 GLY A N 1
ATOM 4021 C CA . GLY A 1 495 ? -130.936 1.582 155.503 1.00 50.72 495 GLY A CA 1
ATOM 4022 C C . GLY A 1 495 ? -130.310 1.848 154.125 1.00 50.72 495 GLY A C 1
ATOM 4023 O O . GLY A 1 495 ? -130.251 0.926 153.318 1.00 50.72 495 GLY A O 1
ATOM 4024 N N . GLY A 1 496 ? -129.815 3.054 153.843 1.00 44.72 496 GLY A N 1
ATOM 4025 C CA . GLY A 1 496 ? -129.089 3.341 152.604 1.00 44.72 496 GLY A CA 1
ATOM 4026 C C . GLY A 1 496 ? -128.255 4.612 152.710 1.00 44.72 496 GLY A C 1
ATOM 4027 O O . GLY A 1 496 ? -128.784 5.713 152.590 1.00 44.72 496 GLY A O 1
ATOM 4028 N N . VAL A 1 497 ? -126.946 4.473 152.936 1.00 49.56 497 VAL A N 1
ATOM 4029 C CA . VAL A 1 497 ? -126.001 5.601 152.915 1.00 49.56 497 VAL A CA 1
ATOM 4030 C C . VAL A 1 497 ? -125.389 5.699 151.518 1.00 49.56 497 VAL A C 1
ATOM 4032 O O . VAL A 1 497 ? -124.664 4.808 151.081 1.00 49.56 497 VAL A O 1
ATOM 4035 N N . SER A 1 498 ? -125.719 6.785 150.816 1.00 49.50 498 SER A N 1
ATOM 4036 C CA . SER A 1 498 ? -125.210 7.140 149.487 1.00 49.50 498 SER A CA 1
ATOM 4037 C C . SER A 1 498 ? -123.811 7.764 149.578 1.00 49.50 498 SER A C 1
ATOM 4039 O O . SER A 1 498 ? -123.591 8.700 150.348 1.00 49.50 498 SER A O 1
ATOM 4041 N N . MET A 1 499 ? -122.868 7.245 148.782 1.00 54.81 499 MET A N 1
ATOM 4042 C CA . MET A 1 499 ? -121.444 7.620 148.790 1.00 54.81 499 MET A CA 1
ATOM 4043 C C . MET A 1 499 ? -121.159 8.977 148.113 1.00 54.81 499 MET A C 1
ATOM 4045 O O . MET A 1 499 ? -120.124 9.586 148.378 1.00 54.81 499 MET A O 1
ATOM 4049 N N . ASP A 1 500 ? -122.084 9.494 147.294 1.00 55.19 500 ASP A N 1
ATOM 4050 C CA . ASP A 1 500 ? -121.883 10.732 146.518 1.00 55.19 500 ASP A CA 1
ATOM 4051 C C . ASP A 1 500 ? -121.926 12.016 147.365 1.00 55.19 500 ASP A C 1
ATOM 4053 O O . ASP A 1 500 ? -121.395 13.051 146.962 1.00 55.19 500 ASP A O 1
ATOM 4057 N N . ALA A 1 501 ? -122.481 11.967 148.582 1.00 50.56 501 ALA A N 1
ATOM 4058 C CA . ALA A 1 501 ? -122.506 13.123 149.484 1.00 50.56 501 ALA A CA 1
ATOM 4059 C C . ALA A 1 501 ? -121.151 13.397 150.172 1.00 50.56 501 ALA A C 1
ATOM 4061 O O . ALA A 1 501 ? -120.945 14.485 150.711 1.00 50.56 501 ALA A O 1
ATOM 4062 N N . LEU A 1 502 ? -120.215 12.440 150.152 1.00 49.97 502 LEU A N 1
ATOM 4063 C CA . LEU A 1 502 ? -118.915 12.566 150.828 1.00 49.97 502 LEU A CA 1
ATOM 4064 C C . LEU A 1 502 ? -117.795 13.100 149.929 1.00 49.97 502 LEU A C 1
ATOM 4066 O O . LEU A 1 502 ? -116.768 13.537 150.445 1.00 49.97 502 LEU A O 1
ATOM 4070 N N . LEU A 1 503 ? -117.983 13.103 148.608 1.00 57.72 503 LEU A N 1
ATOM 4071 C CA . LEU A 1 503 ? -116.933 13.477 147.656 1.00 57.72 503 LEU A CA 1
ATOM 4072 C C . LEU A 1 503 ? -117.106 14.869 147.041 1.00 57.72 503 LEU A C 1
ATOM 4074 O O . LEU A 1 503 ? -116.264 15.274 146.248 1.00 57.72 503 LEU A O 1
ATOM 4078 N N . ASN A 1 504 ? -118.131 15.634 147.438 1.00 45.97 504 ASN A N 1
ATOM 4079 C CA . ASN A 1 504 ? -118.362 16.974 146.898 1.00 45.97 504 ASN A CA 1
ATOM 4080 C C . ASN A 1 504 ? -118.415 18.059 147.984 1.00 45.97 504 ASN A C 1
ATOM 4082 O O . ASN A 1 504 ? -119.441 18.677 148.266 1.00 45.97 504 ASN A O 1
ATOM 4086 N N . LYS A 1 505 ? -117.247 18.333 148.573 1.00 39.97 505 LYS A N 1
ATOM 4087 C CA . LYS A 1 505 ? -116.913 19.667 149.086 1.00 39.97 505 LYS A CA 1
ATOM 4088 C C . LYS A 1 505 ? -115.554 20.087 148.524 1.00 39.97 505 LYS A C 1
ATOM 4090 O O . LYS A 1 505 ? -114.541 19.983 149.207 1.00 39.97 505 LYS A O 1
ATOM 4095 N N . LYS A 1 506 ? -115.662 20.648 147.316 1.00 41.03 506 LYS A N 1
ATOM 4096 C CA . LYS A 1 506 ? -114.672 21.379 146.511 1.00 41.03 506 LYS A CA 1
ATOM 4097 C C . LYS A 1 506 ? -113.621 20.557 145.785 1.00 41.03 506 LYS A C 1
ATOM 4099 O O . LYS A 1 506 ? -112.832 19.862 146.454 1.00 41.03 506 LYS A O 1
#

Sequence (506 aa):
MGAPTPETSRRPLYTWLAELERMRDAAASGARAKFTVLDVADRSVEPGCTAAACMPTSPRSVEACLRLGIDPACLLHRPLDHFLRSERSPELAQLAFEHEEALRQDRLKALIEERRRLEEVARAGSRAAASGKPAASAAVAGAEDLVEKEARRLEVMRRRQERELAQLIAYEMVRKEMQERAEAKVREQERKADEQRAAKQAADEEWRRQQHEREIQRKLEDEARQKEIKAGGGPCVSQAAAPLPNRMQAQEAERYEREMELRRREQEEEKKRRQEAYMREQERMQKAEQARLETERILREQQDAVEKRKAEMQKRDAEREKAKQLAAEERAAANAEAQRQAQARIAAAQEANSAILQRRREEFETQQKKNEERRRLREAQRQAEEEERREGEEKRAEQRQAAYEEAQRREAARVAEVESVEEMKRREAYERSQALRRIEEDTARTRALQEQRRQLQGQRRMANMNASLQRQQIVQAMEKLAATKSWAEMSGPNGGVSMDALLNKK

pLDDT: mean 81.11, std 16.52, range [31.27, 97.81]

Solvent-accessible surface area (backbone atoms only — not comparable to full-atom values): 28146 Å² total; per-residue (Å²): 134,84,74,81,72,87,76,69,84,66,70,57,74,68,58,58,50,53,49,46,52,54,38,34,57,45,28,70,69,60,80,54,82,74,33,37,59,66,56,29,57,64,46,22,69,44,88,86,63,45,56,75,72,35,50,45,34,20,47,56,34,31,49,26,30,63,75,70,69,51,64,47,58,61,55,52,61,72,59,61,69,60,32,51,72,73,36,96,42,70,69,59,12,49,53,50,38,55,50,52,51,51,54,28,52,53,52,49,52,53,40,53,51,45,28,50,51,52,53,51,50,53,52,51,51,54,56,59,58,69,70,60,82,79,81,94,84,69,90,82,73,54,68,64,57,49,52,52,50,48,51,53,50,50,50,52,51,48,56,48,51,51,49,54,50,50,51,49,52,52,50,52,48,55,52,48,50,54,48,50,53,50,51,49,52,50,53,52,51,49,50,54,50,49,51,52,49,50,50,49,51,52,51,52,49,51,50,50,50,52,50,52,50,51,50,50,51,50,52,52,52,52,51,49,52,53,49,47,59,70,70,64,77,77,87,86,91,88,81,91,88,89,93,91,89,94,87,60,81,76,58,49,56,61,47,50,53,54,48,52,51,49,50,50,51,49,52,52,50,49,48,48,50,51,51,51,49,50,51,55,47,50,50,50,49,51,51,52,49,49,51,48,52,49,53,52,49,52,51,49,54,51,49,52,52,50,51,51,52,49,52,52,50,52,51,56,52,52,51,50,52,50,53,51,49,53,53,50,50,52,51,50,49,54,49,51,50,52,49,52,53,51,50,50,51,52,50,53,52,50,51,53,51,51,51,53,52,50,52,52,49,53,54,48,52,52,50,47,51,53,50,50,50,56,46,50,52,53,50,51,50,49,48,52,53,50,49,54,49,48,54,52,50,49,56,51,47,51,53,51,48,52,51,50,53,52,50,50,52,53,51,53,51,51,51,53,49,52,52,53,52,50,52,50,50,52,52,52,51,51,52,51,53,53,51,51,51,52,51,53,53,52,50,50,52,51,48,52,53,52,49,52,51,49,50,53,51,49,52,50,51,52,51,51,50,49,52,49,51,52,50,49,50,52,49,54,52,51,51,55,57,65,70,55,86,66,87,83,79,80,84,64,101,72,88,73,88,72,73,72,77,76,76,70,81,130

Secondary structure (DSSP, 8-state):
--PPP-------HHHHHHHHHHHHHHHHTT-S----HHHHHHHHTSTT--TTTT---SHHHHHHHHHHT--GGGGS---HHHHHHH-SSHHHHHHHHHHHHHHHHHHHHHHHHHHHHHHHHHHHHHHHHTTS---S--SSSHHHHHHHHHHHHHHHHHHHHHHHHHHHHHHHHHHHHHHHHHHHHHHHHHHHHHHHHHHHHHHHHHHHHHHHHHHHHHHHHHHHHHHHHHHS--------------S-TTHHHHHHHHHHHHHHHHHHHHHHHHHHHHHHHHHHHHHHHHHHHHHHHHHHHHHHHHHHHHHHHHHHHHHHHHHHHHHHHHHHHHHHHHHHHHHHHHHHHHHHHHHHHHHHHHHHHHHHHHHHHHHHHHHHHHHHHHHHHHHHHHHHHHHHHHHHHHHHHHHHHHHHHHHHHHHHHHHHHHHHHHHHHHHHHHHHHHHHHHHHHHHHHHHHHHHHHHHHHHHHHHHHHHHHHHH---TTS---SS----GGGSS---

Organism: Chlorella variabilis (NCBI:txid554065)